Protein AF-A0A8D8BK90-F1 (afdb_monomer)

Nearest PDB structures (foldseek):
  4ayw-assembly1_A-2  TM=8.460E-01  e=2.886E-11  Homo sapiens
  4q4j-assembly1_A  TM=8.288E-01  e=5.511E-09  Thermotoga maritima MSB8
  4q4a-assembly1_A  TM=8.195E-01  e=1.280E-08  Thermotoga maritima MSB8
  5mkk-assembly1_A  TM=8.178E-01  e=9.285E-08  Thermus thermophilus HB27
  7zo8-assembly1_A  TM=6.904E-01  e=1.773E-05  Brucella abortus 2308

Mean predicted aligned error: 16.04 Å

Radius of gyration: 32.26 Å; Cα contacts (8 Å, |Δi|>4): 150; chains: 1; bounding box: 80×46×90 Å

pLDDT: mean 71.43, std 26.64, range [22.69, 97.19]

Foldseek 3Di:
DVVVVPVPDDDDDDDDDDDDDDDDDDDDDPPPPPPPPPPPVVVVVPPPPDDDDDDDDDDDDDDDDDDDDDDDPDPDPDDPPPDPDPDPDPDPPPQDPPDRPPPPDPPDPPPPDPPVVVVCVLCVVLVVLLVLLLVLLLLLLVLVLVLVVLVLVLVLLVVVCVVVDPPDCPVVVSCVVNVVSVVVSVVSVVSSVVSVVSNLVSLVVSLVSSLVVVLVVLVVVVVVDDVVVPVSDDPVVSVCCSPVVSVVVSVVSSCCSNVVSSVVSNVVSNLVSVCVQPVVLSVVCVVLVVVVVVVLVVLVVVLVVLVVVLVVLVVVLVVLVCVCVVPVVVCVVVVCVVVSVVVSVVSVVVSVVSVVVSVVSVVVSVVVVVVSVVVSVVVVVVVCVPPHRPD

Organism: Culex pipiens (NCBI:txid7175)

Secondary structure (DSSP, 8-state):
--HHHHTT-----------------------SSSSSSTTTSSSSTTSS--------------PPP----SS-------------------------SS-----S--S--------HHHHHHHHGGGHHHHHHHHHHHHHHHHHHHHHHHHHHHHHHHHHHHHHS-TTS--HHHHHHHHHHHHHHHHHHHHHHHHHHHHHHHHHHHHHHHHHHHHHHHHHHHHHTS-HHHHHHS-HHHHHHIIIIIHHHHHHHHHHIIIIIHHHHHHHHHHHHHHHHH-HHHHHHHHHHHHHHHHHHHHHHHHHHHHHHHHHHHHHHHHHHHHHHHHTHHHHHHTT-HHHHHHHHHHHHHHHHHHHHHHHHHHHHHHHHHHHHHHHHHHHHHHHHTTTS---

Sequence (391 aa):
MLKLLLSGYRTCQPVCRQPLGQLRPRGKLLTTARNTFNQQTRNHLVRSGAQQAVRTSRGGSKIVQLLLGGTALTVTVGYNCRKWFVHCEAAAATSGRLVGHKTPGAEGGGTVRFDWGKFWSYLRPHLVKLVGAVLAALAVAYFNIQIPNLLGVVVNTLSKYARAGMKDIDTGSFVEDMKAPSFRLFGMYLAQAGFTFVYIFLLSQIGEQMAAKIRQDLFRQIIIQDLEFFDENRTGELVNRLTADVQDFKSSFKQCISQGLRSFAQLIGGGVSLFLISPQLASIALVSVPAAVAMFSFLGKSLRALSKRSQAQSERATSVSEEALSNIRTVRASASEYAEVELFRQETDRAAELSEQLGVGIAVFQSLTNLFLNGMVLGGHFMSTSSISAG

Structure (mmCIF, N/CA/C/O backbone):
data_AF-A0A8D8BK90-F1
#
_entry.id   AF-A0A8D8BK90-F1
#
loop_
_atom_site.group_PDB
_atom_site.id
_atom_site.type_symbol
_atom_site.label_atom_id
_atom_site.label_alt_id
_atom_site.label_comp_id
_atom_site.label_asym_id
_atom_site.label_entity_id
_atom_site.label_seq_id
_atom_site.pdbx_PDB_ins_code
_atom_site.Cartn_x
_atom_site.Cartn_y
_atom_site.Cartn_z
_atom_site.occupancy
_atom_site.B_iso_or_equiv
_atom_site.auth_seq_id
_atom_site.auth_comp_id
_atom_site.auth_asym_id
_atom_site.auth_atom_id
_atom_site.pdbx_PDB_model_num
ATOM 1 N N . MET A 1 1 ? 1.830 -0.622 2.501 1.00 35.19 1 MET A N 1
ATOM 2 C CA . MET A 1 1 ? 2.824 0.163 3.261 1.00 35.19 1 MET A CA 1
ATOM 3 C C . MET A 1 1 ? 2.290 1.527 3.713 1.00 35.19 1 MET A C 1
ATOM 5 O O . MET A 1 1 ? 2.499 1.853 4.865 1.00 35.19 1 MET A O 1
ATOM 9 N N . LEU A 1 2 ? 1.527 2.283 2.903 1.00 23.95 2 LEU A N 1
ATOM 10 C CA . LEU A 1 2 ? 1.045 3.627 3.297 1.00 23.95 2 LEU A CA 1
ATOM 11 C C . LEU A 1 2 ? -0.253 3.661 4.147 1.00 23.95 2 LEU A C 1
ATOM 13 O O . LEU A 1 2 ? -0.452 4.585 4.925 1.00 23.95 2 LEU A O 1
ATOM 17 N N . LYS A 1 3 ? -1.123 2.642 4.064 1.00 27.06 3 LYS A N 1
ATOM 18 C CA . LYS A 1 3 ? -2.372 2.578 4.859 1.00 27.06 3 LYS A CA 1
ATOM 19 C C . LYS A 1 3 ? -2.190 2.219 6.339 1.00 27.06 3 LYS A C 1
ATOM 21 O O . LYS A 1 3 ? -3.011 2.617 7.151 1.00 27.06 3 LYS A O 1
ATOM 26 N N . LEU A 1 4 ? -1.119 1.505 6.689 1.00 31.59 4 LEU A N 1
ATOM 27 C CA . LEU A 1 4 ? -0.849 1.112 8.080 1.00 31.59 4 LEU A CA 1
ATOM 28 C C . LEU A 1 4 ? -0.297 2.266 8.930 1.00 31.59 4 LEU A C 1
ATOM 30 O O . LEU A 1 4 ? -0.406 2.213 10.145 1.00 31.59 4 LEU A O 1
ATOM 34 N N . LEU A 1 5 ? 0.245 3.317 8.303 1.00 31.42 5 LEU A N 1
ATOM 35 C CA . LEU A 1 5 ? 0.777 4.485 9.013 1.00 31.42 5 LEU A CA 1
ATOM 36 C C . LEU A 1 5 ? -0.242 5.626 9.165 1.00 31.42 5 LEU A C 1
ATOM 38 O O . LEU A 1 5 ? -0.107 6.436 10.072 1.00 31.42 5 LEU A O 1
ATOM 42 N N . LEU A 1 6 ? -1.279 5.690 8.321 1.00 29.73 6 LEU A N 1
ATOM 43 C CA . LEU A 1 6 ? -2.238 6.808 8.320 1.00 29.73 6 LEU A CA 1
ATOM 44 C C . LEU A 1 6 ? -3.555 6.524 9.058 1.00 29.73 6 LEU A C 1
ATOM 46 O O . LEU A 1 6 ? -4.342 7.445 9.254 1.00 29.73 6 LEU A O 1
ATOM 50 N N . SER A 1 7 ? -3.801 5.288 9.502 1.00 32.06 7 SER A N 1
ATOM 51 C CA . SER A 1 7 ? -5.015 4.960 10.270 1.00 32.06 7 SER A CA 1
ATOM 52 C C . SER A 1 7 ? -4.916 5.309 11.765 1.00 32.06 7 SER A C 1
ATOM 54 O O . SER A 1 7 ? -5.926 5.253 12.458 1.00 32.06 7 SER A O 1
ATOM 56 N N . GLY A 1 8 ? -3.728 5.678 12.264 1.00 27.16 8 GLY A N 1
ATOM 57 C CA . GLY A 1 8 ? -3.466 5.938 13.689 1.00 27.16 8 GLY A CA 1
ATOM 58 C C . GLY A 1 8 ? -3.607 7.394 14.150 1.00 27.16 8 GLY A C 1
ATOM 59 O O . GLY A 1 8 ? -3.417 7.668 15.327 1.00 27.16 8 GLY A O 1
ATOM 60 N N . TYR A 1 9 ? -3.939 8.335 13.259 1.00 27.30 9 TYR A N 1
ATOM 61 C CA . TYR A 1 9 ? -4.068 9.759 13.594 1.00 27.30 9 TYR A CA 1
ATOM 62 C C . TYR A 1 9 ? -5.419 10.318 13.123 1.00 27.30 9 TYR A C 1
ATOM 64 O O . TYR A 1 9 ? -5.497 11.095 12.173 1.00 27.30 9 TYR A O 1
ATOM 72 N N . ARG A 1 10 ? -6.514 9.944 13.797 1.00 26.84 10 ARG A N 1
ATOM 73 C CA . ARG A 1 10 ? -7.685 10.829 13.898 1.00 26.84 10 ARG A CA 1
ATOM 74 C C . ARG A 1 10 ? -7.813 11.302 15.334 1.00 26.84 10 ARG A C 1
ATOM 76 O O . ARG A 1 10 ? -8.217 10.575 16.230 1.00 26.84 10 ARG A O 1
ATOM 83 N N . THR A 1 11 ? -7.409 12.547 15.497 1.00 26.28 11 THR A N 1
ATOM 84 C CA . THR A 1 11 ? -7.574 13.418 16.647 1.00 26.28 11 THR A CA 1
ATOM 85 C C . THR A 1 11 ? -9.036 13.483 17.101 1.00 26.28 11 THR A C 1
ATOM 87 O O . THR A 1 11 ? -9.896 14.001 16.390 1.00 26.28 11 THR A O 1
ATOM 90 N N . CYS A 1 12 ? -9.315 13.007 18.316 1.00 25.48 12 CYS A N 1
ATOM 91 C CA . CYS A 1 12 ? -10.487 13.429 19.080 1.00 25.48 12 CYS A CA 1
ATOM 92 C C . CYS A 1 12 ? -10.256 14.872 19.540 1.00 25.48 12 CYS A C 1
ATOM 94 O O . CYS A 1 12 ? -9.444 15.121 20.428 1.00 25.48 12 CYS A O 1
ATOM 96 N N . GLN A 1 13 ? -10.947 15.827 18.921 1.00 23.95 13 GLN A N 1
ATOM 97 C CA . GLN A 1 13 ? -11.004 17.209 19.389 1.00 23.95 13 GLN A CA 1
ATOM 98 C C . GLN A 1 13 ? -12.349 17.429 20.106 1.00 23.95 13 GLN A C 1
ATOM 100 O O . GLN A 1 13 ? -13.387 17.043 19.563 1.00 23.95 13 GLN A O 1
ATOM 105 N N . PRO A 1 14 ? -12.364 18.004 21.323 1.00 27.31 14 PRO A N 1
ATOM 106 C CA . PRO A 1 14 ? -13.576 18.134 22.118 1.00 27.31 14 PRO A CA 1
ATOM 107 C C . PRO A 1 14 ? -14.394 19.337 21.641 1.00 27.31 14 PRO A C 1
ATOM 109 O O . PRO A 1 14 ? -13.894 20.460 21.592 1.00 27.31 14 PRO A O 1
ATOM 112 N N . VAL A 1 15 ? -15.672 19.124 21.332 1.00 26.59 15 VAL A N 1
ATOM 113 C CA . VAL A 1 15 ? -16.635 20.222 21.187 1.00 26.59 15 VAL A CA 1
ATOM 114 C C . VAL A 1 15 ? -17.419 20.333 22.491 1.00 26.59 15 VAL A C 1
ATOM 116 O O . VAL A 1 15 ? -18.335 19.561 22.762 1.00 26.59 15 VAL A O 1
ATOM 119 N N . CYS A 1 16 ? -17.031 21.312 23.308 1.00 23.55 16 CYS A N 1
ATOM 120 C CA . CYS A 1 16 ? -17.839 21.838 24.403 1.00 23.55 16 CYS A CA 1
ATOM 121 C C . CYS A 1 16 ? -19.122 22.476 23.854 1.00 23.55 16 CYS A C 1
ATOM 123 O O . CYS A 1 16 ? -19.043 23.409 23.056 1.00 23.55 16 CYS A O 1
ATOM 125 N N . ARG A 1 17 ? -20.287 22.060 24.362 1.00 25.52 17 ARG A N 1
ATOM 126 C CA . ARG A 1 17 ? -21.476 22.921 24.493 1.00 25.52 17 ARG A CA 1
ATOM 127 C C . ARG A 1 17 ? -22.432 22.393 25.575 1.00 25.52 17 ARG A C 1
ATOM 129 O O . ARG A 1 17 ? -23.135 21.410 25.382 1.00 25.52 17 ARG A O 1
ATOM 136 N N . GLN A 1 18 ? -22.433 23.079 26.714 1.00 25.83 18 GLN A N 1
ATOM 137 C CA . GLN A 1 18 ? -23.595 23.291 27.596 1.00 25.83 18 GLN A CA 1
ATOM 138 C C . GLN A 1 18 ? -24.324 24.582 27.135 1.00 25.83 18 GLN A C 1
ATOM 140 O O . GLN A 1 18 ? -23.756 25.273 26.282 1.00 25.83 18 GLN A O 1
ATOM 145 N N . PRO A 1 19 ? -25.481 25.010 27.701 1.00 36.25 19 PRO A N 1
ATOM 146 C CA . PRO A 1 19 ? -26.302 24.425 28.778 1.00 36.25 19 PRO A CA 1
ATOM 147 C C . PRO A 1 19 ? -27.813 24.355 28.434 1.00 36.25 19 PRO A C 1
ATOM 149 O O . PRO A 1 19 ? -28.231 24.823 27.383 1.00 36.25 19 PRO A O 1
ATOM 152 N N . LEU A 1 20 ? -28.602 23.795 29.364 1.00 25.91 20 LEU A N 1
ATOM 153 C CA . LEU A 1 20 ? -30.050 23.956 29.661 1.00 25.91 20 LEU A CA 1
ATOM 154 C C . LEU A 1 20 ? -30.560 22.576 30.115 1.00 25.91 20 LEU A C 1
ATOM 156 O O . LEU A 1 20 ? -30.245 21.575 29.493 1.00 25.91 20 LEU A O 1
ATOM 160 N N . GLY A 1 21 ? -31.314 22.383 31.186 1.00 23.50 21 GLY A N 1
ATOM 161 C CA . GLY A 1 21 ? -31.978 23.255 32.135 1.00 23.50 21 GLY A CA 1
ATOM 162 C C . GLY A 1 21 ? -32.652 22.341 33.171 1.00 23.50 21 GLY A C 1
ATOM 163 O O . GLY A 1 21 ? -32.805 21.143 32.957 1.00 23.50 21 GLY A O 1
ATOM 164 N N . GLN A 1 22 ? -32.961 22.932 34.318 1.00 25.56 22 GLN A N 1
ATOM 165 C CA . GLN A 1 22 ? -33.617 22.390 35.511 1.00 25.56 22 GLN A CA 1
ATOM 166 C C . GLN A 1 22 ? -34.526 21.155 35.353 1.00 25.56 22 GLN A C 1
ATOM 168 O O . GLN A 1 22 ? -35.404 21.143 34.501 1.00 25.56 22 GLN A O 1
ATOM 173 N N . LEU A 1 23 ? -34.454 20.240 36.331 1.00 28.09 23 LEU A N 1
ATOM 174 C CA . LEU A 1 23 ? -35.614 19.824 37.138 1.00 28.09 23 LEU A CA 1
ATOM 175 C C . LEU A 1 23 ? -35.160 19.198 38.474 1.00 28.09 23 LEU A C 1
ATOM 177 O O . LEU A 1 23 ? -34.139 18.523 38.569 1.00 28.09 23 LEU A O 1
ATOM 181 N N . ARG A 1 24 ? -35.907 19.554 39.523 1.00 27.73 24 ARG A N 1
ATOM 182 C CA . ARG A 1 24 ? -35.643 19.431 40.970 1.00 27.73 24 ARG A CA 1
ATOM 183 C C . ARG A 1 24 ? -36.004 18.039 41.558 1.00 27.73 24 ARG A C 1
ATOM 185 O O . ARG A 1 24 ? -36.563 17.210 40.849 1.00 27.73 24 ARG A O 1
ATOM 192 N N . PRO A 1 25 ? -35.707 17.785 42.854 1.00 35.25 25 PRO A N 1
ATOM 193 C CA . PRO A 1 25 ? -35.498 16.453 43.422 1.00 35.25 25 PRO A CA 1
ATOM 194 C C . PRO A 1 25 ? -36.711 15.867 44.165 1.00 35.25 25 PRO A C 1
ATOM 196 O O . PRO A 1 25 ? -37.542 16.592 44.706 1.00 35.25 25 PRO A O 1
ATOM 199 N N . ARG A 1 26 ? -36.714 14.540 44.313 1.00 27.67 26 ARG A N 1
ATOM 200 C CA . ARG A 1 26 ? -37.345 13.747 45.389 1.00 27.67 26 ARG A CA 1
ATOM 201 C C . ARG A 1 26 ? -36.496 12.476 45.508 1.00 27.67 26 ARG A C 1
ATOM 203 O O . ARG A 1 26 ? -36.111 11.932 44.489 1.00 27.67 26 ARG A O 1
ATOM 210 N N . GLY A 1 27 ? -36.111 11.930 46.648 1.00 25.25 27 GLY A N 1
ATOM 211 C CA . GLY A 1 27 ? -36.470 12.124 48.040 1.00 25.25 27 GLY A CA 1
ATOM 212 C C . GLY A 1 27 ? -36.068 10.816 48.733 1.00 25.25 27 GLY A C 1
ATOM 213 O O . GLY A 1 27 ? -36.363 9.746 48.220 1.00 25.25 27 GLY A O 1
ATOM 214 N N . LYS A 1 28 ? -35.322 10.942 49.834 1.00 29.36 28 LYS A N 1
ATOM 215 C CA . LYS A 1 28 ? -35.096 9.981 50.926 1.00 29.36 28 LYS A CA 1
ATOM 216 C C . LYS A 1 28 ? -35.701 8.575 50.752 1.00 29.36 28 LYS A C 1
ATOM 218 O O . LYS A 1 28 ? -36.909 8.430 50.871 1.00 29.36 28 LYS A O 1
ATOM 223 N N . LEU A 1 29 ? -34.852 7.554 50.666 1.00 31.78 29 LEU A N 1
ATOM 224 C CA . LEU A 1 29 ? -34.964 6.302 51.429 1.00 31.78 29 LEU A CA 1
ATOM 225 C C . LEU A 1 29 ? -33.679 5.486 51.203 1.00 31.78 29 LEU A C 1
ATOM 227 O O . LEU A 1 29 ? -33.090 5.579 50.134 1.00 31.78 29 LEU A O 1
ATOM 231 N N . LEU A 1 30 ? -33.281 4.676 52.187 1.00 34.09 30 LEU A N 1
ATOM 232 C CA . LEU A 1 30 ? -32.118 3.763 52.197 1.00 34.09 30 LEU A CA 1
ATOM 233 C C . LEU A 1 30 ? -30.812 4.297 52.815 1.00 34.09 30 LEU A C 1
ATOM 235 O O . LEU A 1 30 ? -29.709 3.882 52.475 1.00 34.09 30 LEU A O 1
ATOM 239 N N . THR A 1 31 ? -30.934 5.095 53.874 1.00 32.62 31 THR A N 1
ATOM 240 C CA . THR A 1 31 ? -29.979 5.113 54.999 1.00 32.62 31 THR A CA 1
ATOM 241 C C . THR A 1 31 ? -30.295 3.980 55.989 1.00 32.62 31 THR A C 1
ATOM 243 O O . THR A 1 31 ? -30.507 4.215 57.171 1.00 32.62 31 THR A O 1
ATOM 246 N N . THR A 1 32 ? -30.383 2.726 55.529 1.00 34.59 32 THR A N 1
ATOM 247 C CA . THR A 1 32 ? -30.530 1.545 56.417 1.00 34.59 32 THR A CA 1
ATOM 248 C C . THR A 1 32 ? -30.060 0.254 55.730 1.00 34.59 32 THR A C 1
ATOM 250 O O . THR A 1 32 ? -30.758 -0.745 55.707 1.00 34.59 32 THR A O 1
ATOM 253 N N . ALA A 1 33 ? -28.880 0.264 55.106 1.00 32.38 33 ALA A N 1
ATOM 254 C CA . ALA A 1 33 ? -28.213 -0.969 54.642 1.00 32.38 33 ALA A CA 1
ATOM 255 C C . ALA A 1 33 ? -26.679 -0.826 54.583 1.00 32.38 33 ALA A C 1
ATOM 257 O O . ALA A 1 33 ? -25.986 -1.590 53.921 1.00 32.38 33 ALA A O 1
ATOM 258 N N . ARG A 1 34 ? -26.136 0.192 55.264 1.00 34.03 34 ARG A N 1
ATOM 259 C CA . ARG A 1 34 ? -24.716 0.576 55.211 1.00 34.03 34 ARG A CA 1
ATOM 260 C C . ARG A 1 34 ? -23.890 0.034 56.386 1.00 34.03 34 ARG A C 1
ATOM 262 O O . ARG A 1 34 ? -22.670 0.114 56.343 1.00 34.03 34 ARG A O 1
ATOM 269 N N . ASN A 1 35 ? -24.537 -0.589 57.378 1.00 31.88 35 ASN A N 1
ATOM 270 C CA . ASN A 1 35 ? -23.877 -1.073 58.599 1.00 31.88 35 ASN A CA 1
ATOM 271 C C . ASN A 1 35 ? -23.846 -2.605 58.765 1.00 31.88 35 ASN A C 1
ATOM 273 O O . ASN A 1 35 ? -23.305 -3.072 59.759 1.00 31.88 35 ASN A O 1
ATOM 277 N N . THR A 1 36 ? -24.331 -3.392 57.795 1.00 35.97 36 THR A N 1
ATOM 278 C CA . THR A 1 36 ? -24.368 -4.871 57.917 1.00 35.97 36 THR A CA 1
ATOM 279 C C . THR A 1 36 ? -23.525 -5.618 56.876 1.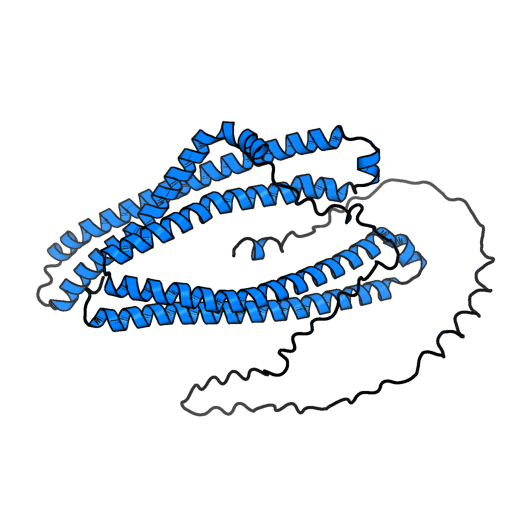00 35.97 36 THR A C 1
ATOM 281 O O . THR A 1 36 ? -23.308 -6.814 57.018 1.00 35.97 36 THR A O 1
ATOM 284 N N . PHE A 1 37 ? -22.979 -4.940 55.859 1.00 33.34 37 PHE A N 1
ATOM 285 C CA . PHE A 1 37 ? -22.133 -5.583 54.837 1.00 33.34 37 PHE A CA 1
ATOM 286 C C . PHE A 1 37 ? -20.624 -5.461 55.120 1.00 33.34 37 PHE A C 1
ATOM 288 O O . PHE A 1 37 ? -19.810 -6.172 54.538 1.00 33.34 37 PHE A O 1
ATOM 295 N N . ASN A 1 38 ? -20.234 -4.600 56.065 1.00 33.50 38 ASN A N 1
ATOM 296 C CA . ASN A 1 38 ? -18.828 -4.282 56.337 1.00 33.50 38 ASN A CA 1
ATOM 297 C C . ASN A 1 38 ? -18.115 -5.299 57.259 1.00 33.50 38 ASN A C 1
ATOM 299 O O . ASN A 1 38 ? -16.957 -5.105 57.621 1.00 33.50 38 ASN A O 1
ATOM 303 N N . GLN A 1 39 ? -18.790 -6.393 57.632 1.00 35.34 39 GLN A N 1
ATOM 304 C CA . GLN A 1 39 ? -18.244 -7.432 58.517 1.00 35.34 39 GLN A CA 1
ATOM 305 C C . GLN A 1 39 ? -17.969 -8.766 57.797 1.00 35.34 39 GLN A C 1
ATOM 307 O O . GLN A 1 39 ? -17.206 -9.583 58.306 1.00 35.34 39 GLN A O 1
ATOM 312 N N . GLN A 1 40 ? -18.502 -8.972 56.583 1.00 32.09 40 GLN A N 1
ATOM 313 C CA . GLN A 1 40 ? -18.403 -10.252 55.863 1.00 32.09 40 GLN A CA 1
ATOM 314 C C . GLN A 1 40 ? -17.299 -10.278 54.786 1.00 32.09 40 GLN A C 1
ATOM 316 O O . GLN A 1 40 ? -16.810 -11.347 54.426 1.00 32.09 40 GLN A O 1
ATOM 321 N N . THR A 1 41 ? -16.802 -9.118 54.346 1.00 35.12 41 THR A N 1
ATOM 322 C CA . THR A 1 41 ? -15.736 -9.008 53.326 1.00 35.12 41 THR A CA 1
ATOM 323 C C . THR A 1 41 ? -14.316 -9.007 53.902 1.00 35.12 41 THR A C 1
ATOM 325 O O . THR A 1 41 ? -13.347 -9.110 53.152 1.00 35.12 41 THR A O 1
ATOM 328 N N . ARG A 1 42 ? -14.159 -8.942 55.232 1.00 30.16 42 ARG A N 1
ATOM 329 C CA . ARG A 1 42 ? -12.837 -8.947 55.889 1.00 30.16 42 ARG A CA 1
ATOM 330 C C . ARG A 1 42 ? -12.272 -10.360 56.102 1.00 30.16 42 ARG A C 1
ATOM 332 O O . ARG A 1 42 ? -11.059 -10.519 56.172 1.00 30.16 42 ARG A O 1
ATOM 339 N N . ASN A 1 43 ? -13.125 -11.389 56.099 1.00 29.78 43 ASN A N 1
ATOM 340 C CA . ASN A 1 43 ? -12.713 -12.781 56.325 1.00 29.78 43 ASN A CA 1
ATOM 341 C C . ASN A 1 43 ? -12.329 -13.548 55.044 1.00 29.78 43 ASN A C 1
ATOM 343 O O . ASN A 1 43 ? -11.699 -14.598 55.141 1.00 29.78 43 ASN A O 1
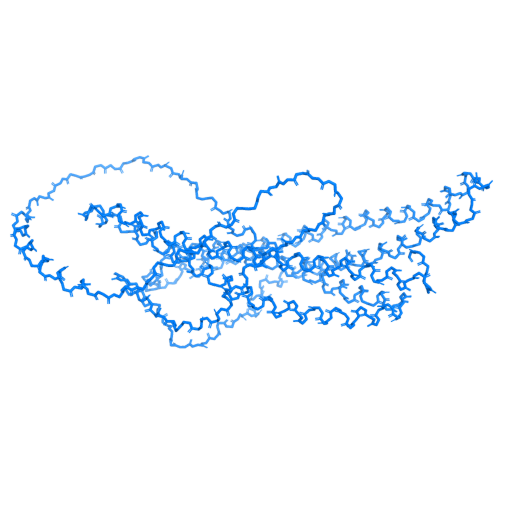ATOM 347 N N . HIS A 1 44 ? -12.623 -13.021 53.848 1.00 30.64 44 HIS A N 1
ATOM 348 C CA . HIS A 1 44 ? -12.209 -13.649 52.582 1.00 30.64 44 HIS A CA 1
ATOM 349 C C . HIS A 1 44 ? -10.836 -13.189 52.062 1.00 30.64 44 HIS A C 1
ATOM 351 O O . HIS A 1 44 ? -10.239 -13.878 51.239 1.00 30.64 44 HIS A O 1
ATOM 357 N N . LEU A 1 45 ? -10.287 -12.084 52.578 1.00 32.38 45 LEU A N 1
ATOM 358 C CA . LEU A 1 45 ? -8.990 -11.535 52.147 1.00 32.38 45 LEU A CA 1
ATOM 359 C C . LEU A 1 45 ? -7.774 -12.085 52.919 1.00 32.38 45 LEU A C 1
ATOM 361 O O . LEU A 1 45 ? -6.643 -11.738 52.596 1.00 32.38 45 LEU A O 1
ATOM 365 N N . VAL A 1 46 ? -7.976 -12.985 53.889 1.00 32.84 46 VAL A N 1
ATOM 366 C CA . VAL A 1 46 ? -6.889 -13.578 54.701 1.00 32.84 46 VAL A CA 1
ATOM 367 C C . VAL A 1 46 ? -6.445 -14.965 54.193 1.00 32.84 46 VAL A C 1
ATOM 369 O O . VAL A 1 46 ? -5.444 -15.497 54.658 1.00 32.84 46 VAL A O 1
ATOM 372 N N . ARG A 1 47 ? -7.117 -15.559 53.190 1.00 28.70 47 ARG A N 1
ATOM 373 C CA . ARG A 1 47 ? -6.851 -16.952 52.751 1.00 28.70 47 ARG A CA 1
ATOM 374 C C . ARG A 1 47 ? -6.174 -17.163 51.389 1.00 28.70 47 ARG A C 1
ATOM 376 O O . ARG A 1 47 ? -5.937 -18.312 51.041 1.00 28.70 47 ARG A O 1
ATOM 383 N N . SER A 1 48 ? -5.781 -16.114 50.662 1.00 31.38 48 SER A N 1
ATOM 384 C CA . SER A 1 48 ? -5.002 -16.266 49.408 1.00 31.38 48 SER A CA 1
ATOM 385 C C . SER A 1 48 ? -3.614 -15.622 49.435 1.00 31.38 48 SER A C 1
ATOM 387 O O . SER A 1 48 ? -2.982 -15.453 48.397 1.00 31.38 48 SER A O 1
ATOM 389 N N . GLY A 1 49 ? -3.094 -15.332 50.629 1.00 29.19 49 GLY A N 1
ATOM 390 C CA . GLY A 1 49 ? -1.661 -15.178 50.853 1.00 29.19 49 GLY A CA 1
ATOM 391 C C . GLY A 1 49 ? -1.024 -16.533 51.158 1.00 29.19 49 GLY A C 1
ATOM 392 O O . GLY A 1 49 ? -0.850 -16.870 52.322 1.00 29.19 49 GLY A O 1
ATOM 393 N N . ALA A 1 50 ? -0.680 -17.310 50.129 1.00 26.09 50 ALA A N 1
ATOM 394 C CA . ALA A 1 50 ? 0.234 -18.445 50.256 1.00 26.09 50 ALA A CA 1
ATOM 395 C C . ALA A 1 50 ? 0.968 -18.698 48.928 1.00 26.09 50 ALA A C 1
ATOM 397 O O . ALA A 1 50 ? 0.474 -19.366 48.031 1.00 26.09 50 ALA A O 1
ATOM 398 N N . GLN A 1 51 ? 2.166 -18.116 48.858 1.00 27.27 51 GLN A N 1
ATOM 399 C CA . GLN A 1 51 ? 3.374 -18.664 48.237 1.00 27.27 51 GLN A CA 1
ATOM 400 C C . GLN A 1 51 ? 3.312 -19.147 46.777 1.00 27.27 51 GLN A C 1
ATOM 402 O O . GLN A 1 51 ? 3.004 -20.297 46.489 1.00 27.27 51 GLN A O 1
ATOM 407 N N . GLN A 1 52 ? 3.916 -18.344 45.899 1.00 25.77 52 GLN A N 1
ATOM 408 C CA . GLN A 1 52 ? 5.011 -18.851 45.069 1.00 25.77 52 GLN A CA 1
ATOM 409 C C . GLN A 1 52 ? 6.087 -17.773 44.919 1.00 25.77 52 GLN A C 1
ATOM 411 O O . GLN A 1 52 ? 6.018 -16.862 44.099 1.00 25.77 52 GLN A O 1
ATOM 416 N N . ALA A 1 53 ? 7.087 -17.877 45.792 1.00 27.38 53 ALA A N 1
ATOM 417 C CA . ALA A 1 53 ? 8.355 -17.189 45.663 1.00 27.38 53 ALA A CA 1
ATOM 418 C C . ALA A 1 53 ? 9.162 -17.855 44.541 1.00 27.38 53 ALA A C 1
ATOM 420 O O . ALA A 1 53 ? 9.518 -19.027 44.648 1.00 27.38 53 ALA A O 1
ATOM 421 N N . VAL A 1 54 ? 9.503 -17.105 43.493 1.00 26.72 54 VAL A N 1
ATOM 422 C CA . VAL A 1 54 ? 10.569 -17.481 42.558 1.00 26.72 54 VAL A CA 1
ATOM 423 C C . VAL A 1 54 ? 11.494 -16.284 42.368 1.00 26.72 54 VAL A C 1
ATOM 425 O O . VAL A 1 54 ? 11.180 -15.321 41.680 1.00 26.72 54 VAL A O 1
ATOM 428 N N . ARG A 1 55 ? 12.635 -16.385 43.058 1.00 22.69 55 ARG A N 1
ATOM 429 C CA . ARG A 1 55 ? 13.951 -15.783 42.794 1.00 22.69 55 ARG A CA 1
ATOM 430 C C . ARG A 1 55 ? 13.982 -14.515 41.934 1.00 22.69 55 ARG A C 1
ATOM 432 O O . ARG A 1 55 ? 14.050 -14.557 40.709 1.00 22.69 55 ARG A O 1
ATOM 439 N N . THR A 1 56 ? 14.184 -13.401 42.625 1.00 31.12 56 THR A N 1
ATOM 440 C CA . THR A 1 56 ? 14.949 -12.258 42.130 1.00 31.12 56 THR A CA 1
ATOM 441 C C . THR A 1 56 ? 16.365 -12.712 41.750 1.00 31.12 56 THR A C 1
ATOM 443 O O . THR A 1 56 ? 17.203 -12.995 42.605 1.00 31.12 56 THR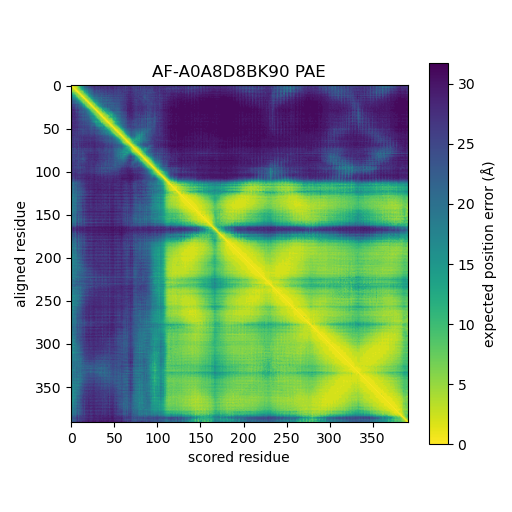 A O 1
ATOM 446 N N . SER A 1 57 ? 16.656 -12.806 40.451 1.00 26.11 57 SER A N 1
ATOM 447 C CA . SER A 1 57 ? 18.034 -12.909 39.963 1.00 26.11 57 SER A CA 1
ATOM 448 C C . SER A 1 57 ? 18.512 -11.518 39.561 1.00 26.11 57 SER A C 1
ATOM 450 O O . SER A 1 57 ? 18.143 -10.986 38.517 1.00 26.11 57 SER A O 1
ATOM 452 N N . ARG A 1 58 ? 19.336 -10.926 40.433 1.00 33.84 58 ARG A N 1
ATOM 453 C CA . ARG A 1 58 ? 20.279 -9.858 40.088 1.00 33.84 58 ARG A CA 1
ATOM 454 C C . ARG A 1 58 ? 21.216 -10.392 38.996 1.00 33.84 58 ARG A C 1
ATOM 456 O O . ARG A 1 58 ? 22.131 -11.152 39.297 1.00 33.84 58 ARG A O 1
ATOM 463 N N . GLY A 1 59 ? 20.990 -9.996 37.747 1.00 26.30 59 GLY A N 1
ATOM 464 C CA . GLY A 1 59 ? 21.942 -10.150 36.644 1.00 26.30 59 GLY A CA 1
ATOM 465 C C . GLY A 1 59 ? 22.602 -8.803 36.373 1.00 26.30 59 GLY A C 1
ATOM 466 O O . GLY A 1 59 ? 21.921 -7.856 35.998 1.00 26.30 59 GLY A O 1
ATOM 467 N N . GLY A 1 60 ? 23.901 -8.707 36.653 1.00 27.02 60 GLY A N 1
ATOM 468 C CA . GLY A 1 60 ? 24.665 -7.462 36.695 1.00 27.02 60 GLY A CA 1
ATOM 469 C C . GLY A 1 60 ? 24.610 -6.625 35.416 1.00 27.02 60 GLY A C 1
ATOM 470 O O . GLY A 1 60 ? 24.852 -7.115 34.315 1.00 27.02 60 GLY A O 1
ATOM 471 N N . SER A 1 61 ? 24.364 -5.329 35.607 1.00 29.66 61 SER A N 1
ATOM 472 C CA . SER A 1 61 ? 24.671 -4.287 34.634 1.00 29.66 61 SER A CA 1
ATOM 473 C C . SER A 1 61 ? 26.188 -4.237 34.441 1.00 29.66 61 SER A C 1
ATOM 475 O O . SER A 1 61 ? 26.923 -3.957 35.389 1.00 29.66 61 SER A O 1
ATOM 477 N N . LYS A 1 62 ? 26.673 -4.536 33.233 1.00 28.00 62 LYS A N 1
ATOM 478 C CA . LYS A 1 62 ? 28.029 -4.159 32.826 1.00 28.00 62 LYS A CA 1
ATOM 479 C C . LYS A 1 62 ? 27.932 -2.865 32.029 1.00 28.00 62 LYS A C 1
ATOM 481 O O . LYS A 1 62 ? 27.643 -2.879 30.838 1.00 28.00 62 LYS A O 1
ATOM 486 N N . ILE A 1 63 ? 28.164 -1.757 32.724 1.00 32.16 63 ILE A N 1
ATOM 487 C CA . ILE A 1 63 ? 28.512 -0.466 32.131 1.00 32.16 63 ILE A CA 1
ATOM 488 C C . ILE A 1 63 ? 29.906 -0.640 31.518 1.00 32.16 63 ILE A C 1
ATOM 490 O O . ILE A 1 63 ? 30.852 -0.984 32.224 1.00 32.16 63 ILE A O 1
ATOM 494 N N . VAL A 1 64 ? 30.027 -0.437 30.208 1.00 33.75 64 VAL A N 1
ATOM 495 C CA . VAL A 1 64 ? 31.318 -0.383 29.513 1.00 33.75 64 VAL A CA 1
ATOM 496 C C . VAL A 1 64 ? 31.644 1.087 29.267 1.00 33.75 64 VAL A C 1
ATOM 498 O O . VAL A 1 64 ? 30.898 1.789 28.588 1.00 33.75 64 VAL A O 1
ATOM 501 N N . GLN A 1 65 ? 32.736 1.551 29.878 1.00 30.59 65 GLN A N 1
ATOM 502 C CA . GLN A 1 65 ? 33.309 2.881 29.681 1.00 30.59 65 GLN A CA 1
ATOM 503 C C . GLN A 1 65 ? 33.847 3.030 28.255 1.00 30.59 65 GLN A C 1
ATOM 505 O O . GLN A 1 65 ? 34.612 2.197 27.771 1.00 30.59 65 GLN A O 1
ATOM 510 N N . LEU A 1 66 ? 33.462 4.132 27.615 1.00 27.98 66 LEU A N 1
ATOM 511 C CA . LEU A 1 66 ? 33.988 4.598 26.340 1.00 27.98 66 LEU A CA 1
ATOM 512 C C . LEU A 1 66 ? 35.327 5.314 26.601 1.00 27.98 66 LEU A C 1
ATOM 514 O O . LEU A 1 66 ? 35.335 6.428 27.121 1.00 27.98 66 LEU A O 1
ATOM 518 N N . LEU A 1 67 ? 36.454 4.682 26.267 1.00 27.81 67 LEU A N 1
ATOM 519 C CA . LEU A 1 67 ? 37.754 5.354 26.176 1.00 27.81 67 LEU A CA 1
ATOM 520 C C . LEU A 1 67 ? 38.075 5.602 24.699 1.00 27.81 67 LEU A C 1
ATOM 522 O O . LEU A 1 67 ? 38.159 4.675 23.898 1.00 27.81 67 LEU A O 1
ATOM 526 N N . LEU A 1 68 ? 38.202 6.883 24.357 1.00 37.00 68 LEU A N 1
ATOM 527 C CA . LEU A 1 68 ? 38.596 7.393 23.047 1.00 37.00 68 LEU A CA 1
ATOM 528 C C . LEU A 1 68 ? 40.041 6.988 22.720 1.00 37.00 68 LEU A C 1
ATOM 530 O O . LEU A 1 68 ? 40.964 7.351 23.445 1.00 37.00 68 LEU A O 1
ATOM 534 N N . GLY A 1 69 ? 40.233 6.302 21.590 1.00 29.03 69 GLY A N 1
ATOM 535 C CA . GLY A 1 69 ? 41.548 6.049 21.001 1.00 29.03 69 GLY A CA 1
ATOM 536 C C . GLY A 1 69 ? 41.468 5.324 19.651 1.00 29.03 69 GLY A C 1
ATOM 537 O O . GLY A 1 69 ? 40.987 4.203 19.588 1.00 29.03 69 GLY A O 1
ATOM 538 N N . GLY A 1 70 ? 41.920 6.006 18.592 1.00 36.12 70 GLY A N 1
ATOM 539 C CA . GLY A 1 70 ? 42.457 5.502 17.314 1.00 36.12 70 GLY A CA 1
ATOM 540 C C . GLY A 1 70 ? 41.924 4.207 16.674 1.00 36.12 70 GLY A C 1
ATOM 541 O O . GLY A 1 70 ? 42.255 3.109 17.096 1.00 36.12 70 GLY A O 1
ATOM 542 N N . THR A 1 71 ? 41.243 4.372 15.531 1.00 42.38 71 THR A N 1
ATOM 543 C CA . THR A 1 71 ? 41.173 3.435 14.384 1.00 42.38 71 THR A CA 1
ATOM 544 C C . THR A 1 71 ? 40.740 1.983 14.646 1.00 42.38 71 THR A C 1
ATOM 546 O O . THR A 1 71 ? 41.558 1.073 14.601 1.00 42.38 71 THR A O 1
ATOM 549 N N . ALA A 1 72 ? 39.428 1.767 14.789 1.00 31.69 72 ALA A N 1
ATOM 550 C CA . ALA A 1 72 ? 38.658 0.671 14.174 1.00 31.69 72 ALA A CA 1
ATOM 551 C C . ALA A 1 72 ? 37.189 0.797 14.615 1.00 31.69 72 ALA A C 1
ATOM 553 O O . ALA A 1 72 ? 36.866 0.653 15.791 1.00 31.69 72 ALA A O 1
ATOM 554 N N . LEU A 1 73 ? 36.280 1.078 13.679 1.00 26.89 73 LEU A N 1
ATOM 555 C CA . LEU A 1 73 ? 34.837 1.096 13.940 1.00 26.89 73 LEU A CA 1
ATOM 556 C C . LEU A 1 73 ? 34.302 -0.343 13.864 1.00 26.89 73 LEU A C 1
ATOM 558 O O . LEU A 1 73 ? 33.754 -0.767 12.852 1.00 26.89 73 LEU A O 1
ATOM 562 N N . THR A 1 74 ? 34.476 -1.123 14.931 1.00 28.22 74 THR A N 1
ATOM 563 C CA . THR A 1 74 ? 33.698 -2.354 15.125 1.00 28.22 74 THR A CA 1
ATOM 564 C C . THR A 1 74 ? 32.401 -2.001 15.844 1.00 28.22 74 THR A C 1
ATOM 566 O O . THR A 1 74 ? 32.388 -1.796 17.057 1.00 28.22 74 THR A O 1
ATOM 569 N N . VAL A 1 75 ? 31.300 -1.908 15.094 1.00 27.92 75 VAL A N 1
ATOM 570 C CA . VAL A 1 75 ? 29.949 -1.818 15.663 1.00 27.92 75 VAL A CA 1
ATOM 571 C C . VAL A 1 75 ? 29.513 -3.227 16.055 1.00 27.92 75 VAL A C 1
ATOM 573 O O . VAL A 1 75 ? 28.997 -3.987 15.239 1.00 27.92 75 VAL A O 1
ATOM 576 N N . THR A 1 76 ? 29.738 -3.599 17.311 1.00 25.81 76 THR A N 1
ATOM 577 C CA . THR A 1 76 ? 29.213 -4.846 17.874 1.00 25.81 76 THR A CA 1
ATOM 578 C C . THR A 1 76 ? 27.795 -4.588 18.384 1.00 25.81 76 THR A C 1
ATOM 580 O O . THR A 1 76 ? 27.597 -4.084 19.488 1.00 25.81 76 THR A O 1
ATOM 583 N N . VAL A 1 77 ? 26.781 -4.913 17.575 1.00 31.89 77 VAL A N 1
ATOM 584 C CA . VAL A 1 77 ? 25.381 -4.921 18.027 1.00 31.89 77 VAL A CA 1
ATOM 585 C C . VAL A 1 77 ? 25.170 -6.164 18.890 1.00 31.89 77 VAL A C 1
ATOM 587 O O . VAL A 1 77 ? 25.018 -7.278 18.389 1.00 31.89 77 VAL A O 1
ATOM 590 N N . GLY A 1 78 ? 25.197 -5.980 20.209 1.00 26.16 78 GLY A N 1
ATOM 591 C CA . GLY A 1 78 ? 24.851 -7.021 21.169 1.00 26.16 78 GLY A CA 1
ATOM 592 C C . GLY A 1 78 ? 23.347 -7.282 21.162 1.00 26.16 78 GLY A C 1
ATOM 593 O O . GLY A 1 78 ? 22.596 -6.613 21.864 1.00 26.16 78 GLY A O 1
ATOM 594 N N . TYR A 1 79 ? 22.896 -8.270 20.391 1.00 37.59 79 TYR A N 1
ATOM 595 C CA . TYR A 1 79 ? 21.547 -8.811 20.533 1.00 37.59 79 TYR A CA 1
ATOM 596 C C . TYR A 1 79 ? 21.499 -9.709 21.767 1.00 37.59 79 TYR A C 1
ATOM 598 O O . TYR A 1 79 ? 22.162 -10.746 21.820 1.00 37.59 79 TYR A O 1
ATOM 606 N N . ASN A 1 80 ? 20.667 -9.354 22.746 1.00 28.28 80 ASN A N 1
ATOM 607 C CA . ASN A 1 80 ? 20.300 -10.279 23.810 1.00 28.28 80 ASN A CA 1
ATOM 608 C C . ASN A 1 80 ? 19.321 -11.325 23.241 1.00 28.28 80 ASN A C 1
ATOM 610 O O . ASN A 1 80 ? 18.111 -11.274 23.449 1.00 28.28 80 ASN A O 1
ATOM 614 N N . CYS A 1 81 ? 19.855 -12.269 22.464 1.00 36.38 81 CYS A N 1
ATOM 615 C CA . CYS A 1 81 ? 19.149 -13.438 21.947 1.00 36.38 81 CYS A CA 1
ATOM 616 C C . CYS A 1 81 ? 18.936 -14.464 23.069 1.00 36.38 81 CYS A C 1
ATOM 618 O O . CYS A 1 81 ? 19.496 -15.557 23.058 1.00 36.38 81 CYS A O 1
ATOM 620 N N . ARG A 1 82 ? 18.106 -14.134 24.060 1.00 35.66 82 ARG A N 1
ATOM 621 C CA . ARG A 1 82 ? 17.550 -15.122 24.993 1.00 35.66 82 ARG A CA 1
ATOM 622 C C . ARG A 1 82 ? 16.097 -14.793 25.304 1.00 35.66 82 ARG A C 1
ATOM 624 O O . ARG A 1 82 ? 15.784 -14.277 26.369 1.00 35.66 82 ARG A O 1
ATOM 631 N N . LYS A 1 83 ? 15.233 -15.117 24.334 1.00 32.38 83 LYS A N 1
ATOM 632 C CA . LYS A 1 83 ? 13.907 -15.759 24.485 1.00 32.38 83 LYS A CA 1
ATOM 633 C C . LYS A 1 83 ? 13.114 -15.636 23.175 1.00 32.38 83 LYS A C 1
ATOM 635 O O . LYS A 1 83 ? 12.122 -14.929 23.088 1.00 32.38 83 LYS A O 1
ATOM 640 N N . TRP A 1 84 ? 13.519 -16.395 22.156 1.00 27.98 84 TRP A N 1
ATOM 641 C CA . TRP A 1 84 ? 12.565 -16.877 21.151 1.00 27.98 84 TRP A CA 1
ATOM 642 C C . TRP A 1 84 ? 11.851 -18.094 21.747 1.00 27.98 84 TRP A C 1
ATOM 644 O O . TRP A 1 84 ? 12.138 -19.232 21.395 1.00 27.98 84 TRP A O 1
ATOM 654 N N . PHE A 1 85 ? 10.979 -17.865 22.729 1.00 25.30 85 PHE A N 1
ATOM 655 C CA . PHE A 1 85 ? 10.029 -18.887 23.152 1.00 25.30 85 PHE A CA 1
ATOM 656 C C . PHE A 1 85 ? 8.718 -18.613 22.428 1.00 25.30 85 PHE A C 1
ATOM 658 O O . PHE A 1 85 ? 8.031 -17.624 22.686 1.00 25.30 85 PHE A O 1
ATOM 665 N N . VAL A 1 86 ? 8.392 -19.496 21.487 1.00 27.47 86 VAL A N 1
ATOM 666 C CA . VAL A 1 86 ? 7.046 -19.632 20.940 1.00 27.47 86 VAL A CA 1
ATOM 667 C C . VAL A 1 86 ? 6.170 -20.141 22.084 1.00 27.47 86 VAL A C 1
ATOM 669 O O . VAL A 1 86 ? 6.003 -21.341 22.268 1.00 27.47 86 VAL A O 1
ATOM 672 N N . HIS A 1 87 ? 5.635 -19.227 22.891 1.00 23.05 87 HIS A N 1
ATOM 673 C CA . HIS A 1 87 ? 4.481 -19.545 23.717 1.00 23.05 87 HIS A CA 1
ATOM 674 C C . HIS A 1 87 ? 3.261 -19.612 22.794 1.00 23.05 87 HIS A C 1
ATOM 676 O O . HIS A 1 87 ? 2.753 -18.592 22.318 1.00 23.05 87 HIS A O 1
ATOM 682 N N . CYS A 1 88 ? 2.820 -20.839 22.505 1.00 25.97 88 CYS A N 1
ATOM 683 C CA . CYS A 1 88 ? 1.405 -21.105 22.283 1.00 25.97 88 CYS A CA 1
ATOM 684 C C . CYS A 1 88 ? 0.746 -21.060 23.657 1.00 25.97 88 CYS A C 1
ATOM 686 O O . CYS A 1 88 ? 0.680 -22.065 2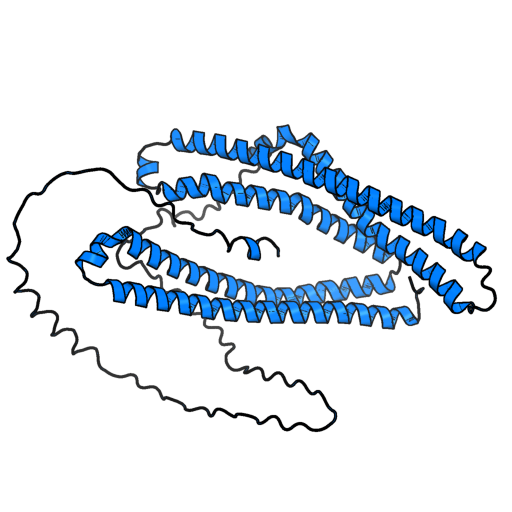4.359 1.00 25.97 88 CYS A O 1
ATOM 688 N N . GLU A 1 89 ? 0.337 -19.866 24.068 1.00 29.95 89 GLU A N 1
ATOM 689 C CA . GLU A 1 89 ? -0.576 -19.738 25.190 1.00 29.95 89 GLU A CA 1
ATOM 690 C C . GLU A 1 89 ? -1.984 -19.950 24.644 1.00 29.95 89 GLU A C 1
ATOM 692 O O . GLU A 1 89 ? -2.406 -19.285 23.691 1.00 29.95 89 GLU A O 1
ATOM 697 N N . ALA A 1 90 ? -2.657 -20.962 25.190 1.00 26.44 90 ALA A N 1
ATOM 698 C CA . ALA A 1 90 ? -4.051 -21.241 24.916 1.00 26.44 90 ALA A CA 1
ATOM 699 C C . ALA A 1 90 ? -4.860 -19.961 25.141 1.00 26.44 90 ALA A C 1
ATOM 701 O O . ALA A 1 90 ? -4.664 -19.256 26.131 1.00 26.44 90 ALA A O 1
ATOM 702 N N . ALA A 1 91 ? -5.746 -19.653 24.197 1.00 27.56 91 ALA A N 1
ATOM 703 C CA . ALA A 1 91 ? -6.654 -18.529 24.301 1.00 27.56 91 ALA A CA 1
ATOM 704 C C . ALA A 1 91 ? -7.506 -18.688 25.568 1.00 27.56 91 ALA A C 1
ATOM 706 O O . ALA A 1 91 ? -8.483 -19.434 25.582 1.00 27.56 91 ALA A O 1
ATOM 707 N N . ALA A 1 92 ? -7.136 -17.984 26.636 1.00 29.02 92 ALA A N 1
ATOM 708 C CA . ALA A 1 92 ? -8.066 -17.686 27.704 1.00 29.02 92 ALA A CA 1
ATOM 709 C C . ALA A 1 92 ? -9.159 -16.810 27.085 1.00 29.02 92 ALA A C 1
ATOM 711 O O . ALA A 1 92 ? -8.925 -15.659 26.711 1.00 29.02 92 ALA A O 1
ATOM 712 N N . ALA A 1 93 ? -10.337 -17.401 26.904 1.00 31.73 93 ALA A N 1
ATOM 713 C CA . ALA A 1 93 ? -11.556 -16.688 26.586 1.00 31.73 93 ALA A CA 1
ATOM 714 C C . ALA A 1 93 ? -11.882 -15.766 27.768 1.00 31.73 93 ALA A C 1
ATOM 716 O O . ALA A 1 93 ? -12.518 -16.175 28.738 1.00 31.73 93 ALA A O 1
ATOM 717 N N . THR A 1 94 ? -11.394 -14.527 27.727 1.00 35.81 94 THR A N 1
ATOM 718 C CA . THR A 1 94 ? -11.749 -13.524 28.727 1.00 35.81 94 THR A CA 1
ATOM 719 C C . THR A 1 94 ? -13.121 -12.969 28.370 1.00 35.81 94 THR A C 1
ATOM 721 O O . THR A 1 94 ? -13.253 -12.011 27.614 1.00 35.81 94 THR A O 1
ATOM 724 N N . SER A 1 95 ? -14.155 -13.623 28.896 1.00 37.78 95 SER A N 1
ATOM 725 C CA . SER A 1 95 ? -15.485 -13.036 29.033 1.00 37.78 95 SER A CA 1
ATOM 726 C C . SER A 1 95 ? -15.352 -11.731 29.821 1.00 37.78 95 SER A C 1
ATOM 728 O O . SER A 1 95 ? -14.797 -11.736 30.922 1.00 37.78 95 SER A O 1
ATOM 730 N N . GLY A 1 96 ? -15.846 -10.621 29.265 1.00 33.88 96 GLY A N 1
ATOM 731 C CA . GLY A 1 96 ? -15.959 -9.348 29.977 1.00 33.88 96 GLY A CA 1
ATOM 732 C C . GLY A 1 96 ? -16.692 -9.542 31.307 1.00 33.88 96 GLY A C 1
ATOM 733 O O . GLY A 1 96 ? -17.628 -10.340 31.402 1.00 33.88 96 GLY A O 1
ATOM 734 N N . ARG A 1 97 ? -16.219 -8.869 32.360 1.00 55.41 97 ARG A N 1
ATOM 735 C CA . ARG A 1 97 ? -16.614 -9.159 33.747 1.00 55.41 97 ARG A CA 1
ATOM 736 C C . ARG A 1 97 ? -17.968 -8.555 34.144 1.00 55.41 97 ARG A C 1
ATOM 738 O O . ARG A 1 97 ? -18.498 -8.961 35.172 1.00 55.41 97 ARG A O 1
ATOM 745 N N . LEU A 1 98 ? -18.544 -7.636 33.359 1.00 45.47 98 LEU A N 1
ATOM 746 C CA . LEU A 1 98 ? -19.829 -6.997 33.697 1.00 45.47 98 LEU A CA 1
ATOM 747 C C . LEU A 1 98 ? -20.858 -6.903 32.567 1.00 45.47 98 LEU A C 1
ATOM 749 O O . LEU A 1 98 ? -22.022 -6.633 32.846 1.00 45.47 98 LEU A O 1
ATOM 753 N N . VAL A 1 99 ? -20.505 -7.221 31.323 1.00 42.97 99 VAL A N 1
ATOM 754 C CA . VAL A 1 99 ? -21.489 -7.426 30.257 1.00 42.97 99 VAL A CA 1
ATOM 755 C C . VAL A 1 99 ? -21.015 -8.602 29.427 1.00 42.97 99 VAL A C 1
ATOM 757 O O . VAL A 1 99 ? -20.013 -8.522 28.717 1.00 42.97 99 VAL A O 1
ATOM 760 N N . GLY A 1 100 ? -21.747 -9.710 29.520 1.00 36.66 100 GLY A N 1
ATOM 761 C CA . GLY A 1 100 ? -21.700 -10.755 28.514 1.00 36.66 100 GLY A CA 1
ATOM 762 C C . GLY A 1 100 ? -22.249 -10.182 27.218 1.00 36.66 100 GLY A C 1
ATOM 763 O O . GLY A 1 100 ? -23.411 -10.401 26.889 1.00 36.66 100 GLY A O 1
ATOM 764 N N . HIS A 1 101 ? -21.422 -9.438 26.485 1.00 36.12 101 HIS A N 1
ATOM 765 C CA . HIS A 1 101 ? -21.669 -9.188 25.080 1.00 36.12 101 HIS A CA 1
ATOM 766 C C . HIS A 1 101 ? -21.438 -10.530 24.389 1.00 36.12 101 HIS A C 1
ATOM 768 O O . HIS A 1 101 ? -20.359 -10.817 23.876 1.00 36.12 101 HIS A O 1
ATOM 774 N N . LYS A 1 102 ? -22.453 -11.401 24.431 1.00 32.56 102 LYS A N 1
ATOM 775 C CA . LYS A 1 102 ? -22.596 -12.412 23.394 1.00 32.56 102 LYS A CA 1
ATOM 776 C C . LYS A 1 102 ? -22.594 -11.617 22.100 1.00 32.56 102 LYS A C 1
ATOM 778 O O . LYS A 1 102 ? -23.526 -10.870 21.837 1.00 32.56 102 LYS A O 1
ATOM 783 N N . THR A 1 103 ? -21.526 -11.722 21.326 1.00 35.59 103 THR A N 1
ATOM 784 C CA . THR A 1 103 ? -21.656 -11.601 19.882 1.00 35.59 103 THR A CA 1
ATOM 785 C C . THR A 1 103 ? -22.766 -12.581 19.485 1.00 35.59 103 THR A C 1
ATOM 787 O O . THR A 1 103 ? -22.600 -13.788 19.691 1.00 35.59 103 THR A O 1
ATOM 790 N N . PRO A 1 104 ? -23.939 -12.115 19.024 1.00 35.22 104 PRO A N 1
ATOM 791 C CA . PRO A 1 104 ? -24.925 -13.024 18.470 1.00 35.22 104 PRO A CA 1
ATOM 792 C C . PRO A 1 104 ? -24.292 -13.608 17.202 1.00 35.22 104 PRO A C 1
ATOM 794 O O . PRO A 1 104 ? -23.796 -12.868 16.356 1.00 35.22 104 PRO A O 1
ATOM 797 N N . GLY A 1 105 ? -24.239 -14.936 17.093 1.00 35.91 105 GLY A N 1
ATOM 798 C CA . GLY A 1 105 ? -23.854 -15.602 15.847 1.00 35.91 105 GLY A CA 1
ATOM 799 C C . GLY A 1 105 ? -22.364 -15.916 15.677 1.00 35.91 105 GLY A C 1
ATOM 800 O O . GLY A 1 105 ? -21.762 -15.559 14.670 1.00 35.91 105 GLY A O 1
ATOM 801 N N . ALA A 1 106 ? -21.779 -16.670 16.610 1.00 35.62 106 ALA A N 1
ATOM 802 C CA . ALA A 1 106 ? -20.647 -17.555 16.301 1.00 35.62 106 ALA A CA 1
ATOM 803 C C . ALA A 1 106 ? -21.111 -19.001 16.013 1.00 35.62 106 ALA A C 1
ATOM 805 O O . ALA A 1 106 ? -20.346 -19.944 16.184 1.00 35.62 106 ALA A O 1
ATOM 806 N N . GLU A 1 107 ? -22.355 -19.179 15.560 1.00 35.88 107 GLU A N 1
ATOM 807 C CA . GLU A 1 107 ? -22.833 -20.414 14.937 1.00 35.88 107 GLU A CA 1
ATOM 808 C C . GLU A 1 107 ? -23.287 -20.086 13.514 1.00 35.88 107 GLU A C 1
ATOM 810 O O . GLU A 1 107 ? -24.295 -19.422 13.299 1.00 35.88 107 GLU A O 1
ATOM 815 N N . GLY A 1 108 ? -22.469 -20.495 12.542 1.00 35.59 108 GLY A N 1
ATOM 816 C CA . GLY A 1 108 ? -22.655 -20.194 11.124 1.00 35.59 108 GLY A CA 1
ATOM 817 C C . GLY A 1 108 ? -21.449 -19.476 10.531 1.00 35.59 108 GLY A C 1
ATOM 818 O O . GLY A 1 108 ? -21.523 -18.304 10.184 1.00 35.59 108 GLY A O 1
ATOM 819 N N . GLY A 1 109 ? -20.331 -20.192 10.368 1.00 35.44 109 GLY A N 1
ATOM 820 C CA . GLY A 1 109 ? -19.149 -19.751 9.612 1.00 35.44 109 GLY A CA 1
ATOM 821 C C . GLY A 1 109 ? -19.408 -19.615 8.105 1.00 35.44 109 GLY A C 1
ATOM 822 O O . GLY A 1 109 ? -18.628 -20.097 7.285 1.00 35.44 109 GLY A O 1
ATOM 823 N N . GLY A 1 110 ? -20.513 -18.982 7.719 1.00 39.12 110 GLY A N 1
ATOM 824 C CA . GLY A 1 110 ? -20.737 -18.512 6.368 1.00 39.12 110 GLY A CA 1
ATOM 825 C C . GLY A 1 110 ? -19.801 -17.342 6.130 1.00 39.12 110 GLY A C 1
ATOM 826 O O . GLY A 1 110 ? -20.040 -16.242 6.617 1.00 39.12 110 GLY A O 1
ATOM 827 N N . THR A 1 111 ? -18.708 -17.572 5.402 1.00 45.09 111 THR A N 1
ATOM 828 C CA . THR A 1 111 ? -17.921 -16.466 4.841 1.00 45.09 111 THR A CA 1
ATOM 829 C C . THR A 1 111 ? -18.891 -15.495 4.172 1.00 45.09 111 THR A C 1
ATOM 831 O O . THR A 1 111 ? -19.571 -15.875 3.220 1.00 45.09 111 THR A O 1
ATOM 834 N N . VAL A 1 112 ? -19.015 -14.273 4.697 1.00 60.91 112 VAL A N 1
ATOM 835 C CA . VAL A 1 112 ? -19.799 -13.214 4.056 1.00 60.91 112 VAL A CA 1
ATOM 836 C C . VAL A 1 112 ? -19.135 -12.975 2.704 1.00 60.91 112 VAL A C 1
ATOM 838 O O . VAL A 1 112 ? -18.069 -12.364 2.611 1.00 60.91 112 VAL A O 1
ATOM 841 N N . ARG A 1 113 ? -19.687 -13.587 1.654 1.00 71.19 113 ARG A N 1
ATOM 842 C CA . ARG A 1 113 ? -19.134 -13.496 0.307 1.00 71.19 113 ARG A CA 1
ATOM 843 C C . ARG A 1 113 ? -19.418 -12.094 -0.202 1.00 71.19 113 ARG A C 1
ATOM 845 O O . ARG A 1 113 ? -20.543 -11.615 -0.137 1.00 71.19 113 ARG A O 1
ATOM 852 N N . PHE A 1 114 ? -18.379 -11.429 -0.693 1.00 75.38 114 PHE A N 1
ATOM 853 C CA . PHE A 1 114 ? -18.533 -10.127 -1.323 1.00 75.38 114 PHE A CA 1
ATOM 854 C C . PHE A 1 114 ? -19.410 -10.272 -2.574 1.00 75.38 114 PHE A C 1
ATOM 856 O O . PHE A 1 114 ? -19.053 -11.004 -3.502 1.00 75.38 114 PHE A O 1
ATOM 863 N N . ASP A 1 115 ? -20.546 -9.574 -2.598 1.00 83.31 115 ASP A N 1
ATOM 864 C CA . ASP A 1 115 ? -21.465 -9.537 -3.738 1.00 83.31 115 ASP A CA 1
ATOM 865 C C . ASP A 1 115 ? -20.834 -8.755 -4.906 1.00 83.31 115 ASP A C 1
ATOM 867 O O . ASP A 1 115 ? -21.125 -7.576 -5.140 1.00 83.31 115 ASP A O 1
ATOM 871 N N . TRP A 1 116 ? -19.981 -9.423 -5.686 1.00 84.06 116 TRP A N 1
ATOM 872 C CA . TRP A 1 116 ? -19.345 -8.846 -6.878 1.00 84.06 116 TRP A CA 1
ATOM 873 C C . TRP A 1 116 ? -20.361 -8.288 -7.884 1.00 84.06 116 TRP A C 1
ATOM 875 O O . TRP A 1 116 ? -20.077 -7.296 -8.555 1.00 84.06 116 TRP A O 1
ATOM 885 N N . GLY A 1 117 ? -21.562 -8.871 -7.949 1.00 83.94 117 GLY A N 1
ATOM 886 C CA . GLY A 1 117 ? -22.648 -8.396 -8.809 1.00 83.94 117 GLY A CA 1
ATOM 887 C C . GLY A 1 117 ? -23.139 -6.991 -8.445 1.00 83.94 117 GLY A C 1
ATOM 888 O O . GLY A 1 117 ? -23.227 -6.127 -9.319 1.00 83.94 117 GLY A O 1
ATOM 889 N N . LYS A 1 118 ? -23.386 -6.722 -7.154 1.00 81.75 118 LYS A N 1
ATOM 890 C CA . LYS A 1 118 ? -23.792 -5.386 -6.672 1.00 81.75 118 LYS A CA 1
ATOM 891 C C . LYS A 1 118 ? -22.659 -4.373 -6.814 1.00 81.75 118 LYS A C 1
ATOM 893 O O . LYS A 1 118 ? -22.878 -3.227 -7.194 1.00 81.75 118 LYS A O 1
ATOM 898 N N . PHE A 1 119 ? -21.420 -4.789 -6.569 1.00 84.50 119 PHE A N 1
ATOM 899 C CA . PHE A 1 119 ? -20.269 -3.926 -6.822 1.00 84.50 119 PHE A CA 1
ATOM 900 C C . PHE A 1 119 ? -20.183 -3.508 -8.299 1.00 84.50 119 PHE A C 1
ATOM 902 O O . PHE A 1 119 ? -19.980 -2.330 -8.605 1.00 84.50 119 PHE A O 1
ATOM 909 N N . TRP A 1 120 ? -20.417 -4.445 -9.222 1.00 85.19 120 TRP A N 1
ATOM 910 C CA . TRP A 1 120 ? -20.417 -4.145 -10.650 1.00 85.19 120 TRP A CA 1
ATOM 911 C C . TRP A 1 120 ? -21.561 -3.211 -11.058 1.00 85.19 120 TRP A C 1
ATOM 913 O O . TRP A 1 120 ? -21.350 -2.344 -11.905 1.00 85.19 120 TRP A O 1
ATOM 923 N N . SER A 1 121 ? -22.744 -3.299 -10.432 1.00 86.25 121 SER A N 1
ATOM 924 C CA . SER A 1 121 ? -23.829 -2.342 -10.699 1.00 86.25 121 SER A CA 1
ATOM 925 C C . SER A 1 121 ? -23.463 -0.914 -10.288 1.00 86.25 121 SER A C 1
ATOM 927 O O . SER A 1 121 ? -23.788 0.025 -11.015 1.00 86.25 121 SER A O 1
ATOM 929 N N . TYR A 1 122 ? -22.718 -0.740 -9.190 1.00 82.31 122 TYR A N 1
ATOM 930 C CA . TYR A 1 122 ? -22.194 0.573 -8.801 1.00 82.31 122 TYR A CA 1
ATOM 931 C C . TYR A 1 122 ? -21.111 1.085 -9.759 1.00 82.31 122 TYR A C 1
ATOM 933 O O . TYR A 1 122 ? -21.022 2.292 -9.998 1.00 82.31 122 TYR A O 1
ATOM 941 N N . LEU A 1 123 ? -20.296 0.184 -10.320 1.00 84.44 123 LEU A N 1
ATOM 942 C CA . LEU A 1 123 ? -19.175 0.528 -11.199 1.00 84.44 123 LEU A CA 1
ATOM 943 C C . LEU A 1 123 ? -19.599 0.822 -12.644 1.00 84.44 123 LEU A C 1
ATOM 945 O O . LEU A 1 123 ? -19.033 1.719 -13.272 1.00 84.44 123 LEU A O 1
ATOM 949 N N . ARG A 1 124 ? -20.619 0.121 -13.157 1.00 85.00 124 ARG A N 1
ATOM 950 C CA . ARG A 1 124 ? -21.119 0.204 -14.541 1.00 85.00 124 ARG A CA 1
ATOM 951 C C . ARG A 1 124 ? -21.280 1.634 -15.091 1.00 85.00 124 ARG A C 1
ATOM 953 O O . ARG A 1 124 ? -20.744 1.890 -16.168 1.00 85.00 124 ARG A O 1
ATOM 960 N N . PRO A 1 125 ? -21.930 2.592 -14.395 1.00 84.94 125 PRO A N 1
ATOM 961 C CA . PRO A 1 125 ? -22.101 3.954 -14.916 1.00 84.94 125 PRO A CA 1
ATOM 962 C C . PRO A 1 125 ? -20.793 4.756 -15.034 1.00 84.94 125 PRO A C 1
ATOM 964 O O . PRO A 1 125 ? -20.756 5.779 -15.712 1.00 84.94 125 PRO A O 1
ATOM 967 N N . HIS A 1 126 ? -19.709 4.312 -14.392 1.00 86.00 126 HIS A N 1
ATOM 968 C CA . HIS A 1 126 ? -18.419 5.002 -14.381 1.00 86.00 126 HIS A CA 1
ATOM 969 C C . HIS A 1 126 ? -17.326 4.252 -15.163 1.00 86.00 126 HIS A C 1
ATOM 971 O O . HIS A 1 126 ? -16.177 4.699 -15.164 1.00 86.00 126 HIS A O 1
ATOM 977 N N . LEU A 1 127 ? -17.664 3.163 -15.871 1.00 84.75 127 LEU A N 1
ATOM 978 C CA . LEU A 1 127 ? -16.692 2.320 -16.580 1.00 84.75 127 LEU A CA 1
ATOM 979 C C . LEU A 1 127 ? -15.889 3.076 -17.640 1.00 84.75 127 LEU A C 1
ATOM 981 O O . LEU A 1 127 ? -14.691 2.860 -17.741 1.00 84.75 127 LEU A O 1
ATOM 985 N N . VAL A 1 128 ? -16.496 4.008 -18.377 1.00 87.19 128 VAL A N 1
ATOM 986 C CA . VAL A 1 128 ? -15.769 4.785 -19.400 1.00 87.19 128 VAL A CA 1
ATOM 987 C C . VAL A 1 128 ? -14.654 5.625 -18.765 1.00 87.19 128 VAL A C 1
ATOM 989 O O . VAL A 1 128 ? -13.513 5.612 -19.224 1.00 87.19 128 VAL A O 1
ATOM 992 N N . LYS A 1 129 ? -14.957 6.298 -17.647 1.00 88.75 129 LYS A N 1
ATOM 993 C CA . LYS A 1 129 ? -13.967 7.078 -16.887 1.00 88.75 129 LYS A CA 1
ATOM 994 C C . LYS A 1 129 ? -12.920 6.162 -16.247 1.00 88.75 129 LYS A C 1
ATOM 996 O O . LYS A 1 129 ? -11.749 6.521 -16.186 1.00 88.75 129 LYS A O 1
ATOM 1001 N N . LEU A 1 130 ? -13.331 4.978 -15.788 1.00 89.31 130 LEU A N 1
ATOM 1002 C CA . LEU A 1 130 ? -12.434 3.986 -15.200 1.00 89.31 130 LEU A CA 1
ATOM 1003 C C . LEU A 1 130 ? -11.440 3.444 -16.230 1.00 89.31 130 LEU A C 1
ATOM 1005 O O . LEU A 1 130 ? -10.248 3.399 -15.948 1.00 89.31 130 LEU A O 1
ATOM 1009 N N . VAL A 1 131 ? -11.912 3.077 -17.422 1.00 90.31 131 VAL A N 1
ATOM 1010 C CA . VAL A 1 131 ? -11.067 2.605 -18.525 1.00 90.31 131 VAL A CA 1
ATOM 1011 C C . VAL A 1 131 ? -10.088 3.701 -18.935 1.00 90.31 131 VAL A C 1
ATOM 1013 O O . VAL A 1 131 ? -8.897 3.427 -19.043 1.00 90.31 131 VAL A O 1
ATOM 1016 N N . GLY A 1 132 ? -10.541 4.955 -19.048 1.00 91.06 132 GLY A N 1
ATOM 1017 C CA . GLY A 1 132 ? -9.648 6.094 -19.287 1.00 91.06 132 GLY A CA 1
ATOM 1018 C C . GLY A 1 132 ? -8.559 6.242 -18.215 1.00 91.06 132 GLY A C 1
ATOM 1019 O O . GLY A 1 132 ? -7.386 6.412 -18.543 1.00 91.06 132 GLY A O 1
ATOM 1020 N N . ALA A 1 133 ? -8.915 6.105 -16.932 1.00 90.25 133 ALA A N 1
ATOM 1021 C CA . ALA A 1 133 ? -7.953 6.157 -15.829 1.00 90.25 133 ALA A CA 1
ATOM 1022 C C . ALA A 1 133 ? -6.953 4.992 -15.869 1.00 90.25 133 ALA A C 1
ATOM 1024 O O . ALA A 1 133 ? -5.764 5.185 -15.627 1.00 90.25 133 ALA A O 1
ATOM 1025 N N . VAL A 1 134 ? -7.428 3.788 -16.189 1.00 90.44 134 VAL A N 1
ATOM 1026 C CA . VAL A 1 134 ? -6.604 2.584 -16.322 1.00 90.44 134 VAL A CA 1
ATOM 1027 C C . VAL A 1 134 ? -5.616 2.725 -17.478 1.00 90.44 134 VAL A C 1
ATOM 1029 O O . VAL A 1 134 ? -4.427 2.487 -17.283 1.00 90.44 134 VAL A O 1
ATOM 1032 N N . LEU A 1 135 ? -6.066 3.180 -18.648 1.00 92.12 135 LEU A N 1
ATOM 1033 C CA . LEU A 1 135 ? -5.197 3.415 -19.803 1.00 92.12 135 LEU A CA 1
ATOM 1034 C C . LEU A 1 135 ? -4.137 4.480 -19.504 1.00 92.12 135 LEU A C 1
ATOM 1036 O O . LEU A 1 135 ? -2.960 4.265 -19.784 1.00 92.12 135 LEU A O 1
ATOM 1040 N N . ALA A 1 136 ? -4.517 5.587 -18.860 1.00 92.25 136 ALA A N 1
ATOM 1041 C CA . ALA A 1 136 ? -3.563 6.605 -18.427 1.00 92.25 136 ALA A CA 1
ATOM 1042 C C . ALA A 1 136 ? -2.555 6.055 -17.397 1.00 92.25 136 ALA A C 1
ATOM 1044 O O . ALA A 1 136 ? -1.364 6.346 -17.477 1.00 92.25 136 ALA A O 1
ATOM 1045 N N . ALA A 1 137 ? -2.993 5.211 -16.456 1.00 90.25 137 ALA A N 1
ATOM 1046 C CA . ALA A 1 137 ? -2.103 4.574 -15.486 1.00 90.25 137 ALA A CA 1
ATOM 1047 C C . ALA A 1 137 ? -1.124 3.578 -16.137 1.00 90.25 137 ALA A C 1
ATOM 1049 O O . ALA A 1 137 ? 0.032 3.504 -15.714 1.00 90.25 137 ALA A O 1
ATOM 1050 N N . LEU A 1 138 ? -1.561 2.846 -17.167 1.00 91.50 138 LEU A N 1
ATOM 1051 C CA . LEU A 1 138 ? -0.704 1.969 -17.968 1.00 91.50 138 LEU A CA 1
ATOM 1052 C C . LEU A 1 138 ? 0.293 2.769 -18.813 1.00 91.50 138 LEU A C 1
ATOM 1054 O O . LEU A 1 138 ? 1.459 2.388 -18.879 1.00 91.50 138 LEU A O 1
ATOM 1058 N N . ALA A 1 139 ? -0.112 3.912 -19.373 1.00 92.69 139 ALA A N 1
ATOM 1059 C CA . ALA A 1 139 ? 0.807 4.824 -20.051 1.00 92.69 139 ALA A CA 1
ATOM 1060 C C . ALA A 1 139 ? 1.911 5.311 -19.094 1.00 92.69 139 ALA A C 1
ATOM 1062 O O . ALA A 1 139 ? 3.090 5.252 -19.431 1.00 92.69 139 ALA A O 1
ATOM 1063 N N . VAL A 1 140 ? 1.564 5.694 -17.858 1.00 92.12 140 VAL A N 1
ATOM 1064 C CA . VAL A 1 140 ? 2.559 6.045 -16.823 1.00 92.12 140 VAL A CA 1
ATOM 1065 C C . VAL A 1 140 ? 3.489 4.870 -16.502 1.00 92.12 140 VAL A C 1
ATOM 1067 O O . VAL A 1 140 ? 4.689 5.072 -16.322 1.00 92.12 140 VAL A O 1
ATOM 1070 N N . ALA A 1 141 ? 2.966 3.641 -16.428 1.00 91.31 141 ALA A N 1
ATOM 1071 C CA . ALA A 1 141 ? 3.791 2.450 -16.218 1.00 91.31 141 ALA A CA 1
ATOM 1072 C C . ALA A 1 141 ? 4.795 2.246 -17.365 1.00 91.31 141 ALA A C 1
ATOM 1074 O O . ALA A 1 141 ? 5.967 1.989 -17.099 1.00 91.31 141 ALA A O 1
ATOM 1075 N N . TYR A 1 142 ? 4.351 2.431 -18.611 1.00 91.12 142 TYR A N 1
ATOM 1076 C CA . TYR A 1 142 ? 5.198 2.374 -19.800 1.00 91.12 142 TYR A CA 1
ATOM 1077 C C . TYR A 1 142 ? 6.311 3.432 -19.764 1.00 91.12 142 TYR A C 1
ATOM 1079 O O . TYR A 1 142 ? 7.480 3.084 -19.916 1.00 91.12 142 TYR A O 1
ATOM 1087 N N . PHE A 1 143 ? 5.987 4.698 -19.468 1.00 91.62 143 PHE A N 1
ATOM 1088 C CA . PHE A 1 143 ? 7.004 5.750 -19.332 1.00 91.62 143 PHE A CA 1
ATOM 1089 C C . PHE A 1 143 ? 8.031 5.421 -18.242 1.00 91.62 143 PHE A C 1
ATOM 1091 O O . PHE A 1 143 ? 9.225 5.565 -18.480 1.00 91.62 143 PHE A O 1
ATOM 1098 N N . ASN A 1 144 ? 7.597 4.900 -17.090 1.00 91.06 144 ASN A N 1
ATOM 1099 C CA . ASN A 1 144 ? 8.510 4.496 -16.014 1.00 91.06 144 ASN A CA 1
ATOM 1100 C C . ASN A 1 144 ? 9.499 3.391 -16.423 1.00 91.06 144 ASN A C 1
ATOM 1102 O O . ASN A 1 144 ? 10.592 3.346 -15.872 1.00 91.06 144 ASN A O 1
ATOM 1106 N N . ILE A 1 145 ? 9.131 2.505 -17.352 1.00 89.88 145 ILE A N 1
ATOM 1107 C CA . ILE A 1 145 ? 10.039 1.470 -17.880 1.00 89.88 145 ILE A CA 1
ATOM 1108 C C . ILE A 1 145 ? 10.971 2.065 -18.940 1.00 89.88 145 ILE A C 1
ATOM 1110 O O . ILE A 1 145 ? 12.153 1.740 -18.994 1.00 89.88 145 ILE A O 1
ATOM 1114 N N . GLN A 1 146 ? 10.448 2.963 -19.771 1.00 87.94 146 GLN A N 1
ATOM 1115 C CA . GLN A 1 146 ? 11.189 3.528 -20.891 1.00 87.94 146 GLN A CA 1
ATOM 1116 C C . GLN A 1 146 ? 12.243 4.559 -20.447 1.00 87.94 146 GLN A C 1
ATOM 1118 O O . GLN A 1 146 ? 13.289 4.673 -21.083 1.00 87.94 146 GLN A O 1
ATOM 1123 N N . ILE A 1 147 ? 11.998 5.286 -19.350 1.00 89.25 147 ILE A N 1
ATOM 1124 C CA . ILE A 1 147 ? 12.909 6.313 -18.818 1.00 89.25 147 ILE A CA 1
ATOM 1125 C C . ILE A 1 147 ? 14.302 5.745 -18.476 1.00 89.25 147 ILE A C 1
ATOM 1127 O O . ILE A 1 147 ? 15.276 6.301 -18.986 1.00 89.25 147 ILE A O 1
ATOM 1131 N N . PRO A 1 148 ? 14.445 4.650 -17.697 1.00 86.75 148 PRO A N 1
ATOM 1132 C CA . PRO A 1 148 ? 15.743 4.017 -17.455 1.00 86.75 148 PRO A CA 1
ATOM 1133 C C . PRO A 1 148 ? 16.482 3.617 -18.735 1.00 86.75 148 PRO A C 1
ATOM 1135 O O . PRO A 1 148 ? 17.675 3.879 -18.846 1.00 86.75 148 PRO A O 1
ATOM 1138 N N . ASN A 1 149 ? 15.780 3.068 -19.733 1.00 84.31 149 ASN A N 1
ATOM 1139 C CA . ASN A 1 149 ? 16.399 2.660 -21.001 1.00 84.31 149 ASN A CA 1
ATOM 1140 C C . ASN A 1 149 ? 16.987 3.862 -21.764 1.00 84.31 149 ASN A C 1
ATOM 1142 O O . ASN A 1 149 ? 18.071 3.769 -22.336 1.00 84.31 149 ASN A O 1
ATOM 1146 N N . LEU A 1 150 ? 16.300 5.012 -21.762 1.00 82.88 150 LEU A N 1
ATOM 1147 C CA . LEU A 1 150 ? 16.828 6.244 -22.364 1.00 82.88 150 LEU A CA 1
ATOM 1148 C C . LEU A 1 150 ? 17.966 6.844 -21.540 1.00 82.88 150 LEU A C 1
ATOM 1150 O O . LEU A 1 150 ? 18.923 7.360 -22.116 1.00 82.88 150 LEU A O 1
ATOM 1154 N N . LEU A 1 151 ? 17.869 6.783 -20.211 1.00 84.62 151 LEU A N 1
ATOM 1155 C CA . LEU A 1 151 ? 18.944 7.219 -19.328 1.00 84.62 151 LEU A CA 1
ATOM 1156 C C . LEU A 1 151 ? 20.222 6.414 -19.603 1.00 84.62 151 LEU A C 1
ATOM 1158 O O . LEU A 1 151 ? 21.295 7.003 -19.686 1.00 84.62 151 LEU A O 1
ATOM 1162 N N . GLY A 1 152 ? 20.094 5.111 -19.861 1.00 82.94 152 GLY A N 1
ATOM 1163 C CA . GLY A 1 152 ? 21.196 4.251 -20.286 1.00 82.94 152 GLY A CA 1
ATOM 1164 C C . GLY A 1 152 ? 21.884 4.719 -21.569 1.00 82.94 152 GLY A C 1
ATOM 1165 O O . GLY A 1 152 ? 23.111 4.753 -21.649 1.00 82.94 152 GLY A O 1
ATOM 1166 N N . VAL A 1 153 ? 21.121 5.196 -22.560 1.00 81.69 153 VAL A N 1
ATOM 1167 C CA . VAL A 1 153 ? 21.691 5.798 -23.782 1.00 81.69 153 VAL A CA 1
ATOM 1168 C C . VAL A 1 153 ? 22.486 7.063 -23.455 1.00 81.69 153 VAL A C 1
ATOM 1170 O O . VAL A 1 153 ? 23.597 7.224 -23.956 1.00 81.69 153 VAL A O 1
ATOM 1173 N N . VAL A 1 154 ? 21.964 7.933 -22.584 1.00 80.88 154 VAL A N 1
ATOM 1174 C CA . VAL A 1 154 ? 22.672 9.149 -22.146 1.00 80.88 154 VAL A CA 1
ATOM 1175 C C . VAL A 1 154 ? 23.973 8.800 -21.419 1.00 80.88 154 VAL A C 1
ATOM 1177 O O . VAL A 1 154 ? 25.011 9.394 -21.708 1.00 80.88 154 VAL A O 1
ATOM 1180 N N . VAL A 1 155 ? 23.945 7.806 -20.527 1.00 82.81 155 VAL A N 1
ATOM 1181 C CA . VAL A 1 155 ? 25.129 7.314 -19.803 1.00 82.81 155 VAL A CA 1
ATOM 1182 C C . VAL A 1 155 ? 26.149 6.695 -20.763 1.00 82.81 155 VAL A C 1
ATOM 1184 O O . VAL A 1 155 ? 27.349 6.951 -20.645 1.00 82.81 155 VAL A O 1
ATOM 1187 N N . ASN A 1 156 ? 25.702 5.934 -21.761 1.00 81.38 156 ASN A N 1
ATOM 1188 C CA . ASN A 1 156 ? 26.583 5.352 -22.771 1.00 81.38 156 ASN A CA 1
ATOM 1189 C C . ASN A 1 156 ? 27.237 6.422 -23.653 1.00 81.38 156 ASN A C 1
ATOM 1191 O O . ASN A 1 156 ? 28.428 6.326 -23.942 1.00 81.38 156 ASN A O 1
ATOM 1195 N N . THR A 1 157 ? 26.512 7.475 -24.029 1.00 78.56 157 THR A N 1
ATOM 1196 C CA . THR A 1 157 ? 27.091 8.625 -24.736 1.00 78.56 157 THR A CA 1
ATOM 1197 C C . THR A 1 157 ? 28.112 9.344 -23.853 1.00 78.56 157 THR A C 1
ATOM 1199 O O . THR A 1 157 ? 29.251 9.535 -24.270 1.00 78.56 157 THR A O 1
ATOM 1202 N N . LEU A 1 158 ? 27.766 9.649 -22.599 1.00 77.50 158 LEU A N 1
ATOM 1203 C CA . LEU A 1 158 ? 28.671 10.311 -21.656 1.00 77.50 158 LEU A CA 1
ATOM 1204 C C . LEU A 1 158 ? 29.952 9.498 -21.406 1.00 77.50 158 LEU A C 1
ATOM 1206 O O . LEU A 1 158 ? 31.047 10.056 -21.402 1.00 77.50 158 LEU A O 1
ATOM 1210 N N . SER A 1 159 ? 29.838 8.178 -21.243 1.00 77.44 159 SER A N 1
ATOM 1211 C CA . SER A 1 159 ? 30.991 7.301 -21.013 1.00 77.44 159 SER A CA 1
ATOM 1212 C C . SER A 1 159 ? 31.897 7.161 -22.240 1.00 77.44 159 SER A C 1
ATOM 1214 O O . SER A 1 159 ? 33.109 7.022 -22.073 1.00 77.44 159 SER A O 1
ATOM 1216 N N . LYS A 1 160 ? 31.356 7.258 -23.465 1.00 76.69 160 LYS A N 1
ATOM 1217 C CA . LYS A 1 160 ? 32.160 7.316 -24.698 1.00 76.69 160 LYS A CA 1
ATOM 1218 C C . LYS A 1 160 ? 33.041 8.567 -24.734 1.00 76.69 160 LYS A C 1
ATOM 1220 O O . LYS A 1 160 ? 34.244 8.427 -24.932 1.00 76.69 160 LYS A O 1
ATOM 1225 N N . TYR A 1 161 ? 32.488 9.752 -24.462 1.00 73.56 161 TYR A N 1
ATOM 1226 C CA . TYR A 1 161 ? 33.276 10.996 -24.411 1.00 73.56 161 TYR A CA 1
ATOM 1227 C C . TYR A 1 161 ? 34.232 11.038 -23.210 1.00 73.56 161 TYR A C 1
ATOM 1229 O O . TYR A 1 161 ? 35.357 11.511 -23.340 1.00 73.56 161 TYR A O 1
ATOM 1237 N N . ALA A 1 162 ? 33.839 10.480 -22.060 1.00 73.00 162 ALA A N 1
ATOM 1238 C CA . ALA A 1 162 ? 34.722 10.377 -20.898 1.00 73.00 162 ALA A CA 1
ATOM 1239 C C . ALA A 1 162 ? 35.938 9.464 -21.159 1.00 73.00 162 ALA A C 1
ATOM 1241 O O . ALA A 1 162 ? 37.037 9.762 -20.695 1.00 73.00 162 ALA A O 1
ATOM 1242 N N . ARG A 1 163 ? 35.764 8.367 -21.916 1.00 71.19 163 ARG A N 1
ATOM 1243 C CA . ARG A 1 163 ? 36.845 7.431 -22.284 1.00 71.19 163 ARG A CA 1
ATOM 1244 C C . ARG A 1 163 ? 37.709 7.911 -23.449 1.00 71.19 163 ARG A C 1
ATOM 1246 O O . ARG A 1 163 ? 38.887 7.576 -23.476 1.00 71.19 163 ARG A O 1
ATOM 1253 N N . ALA A 1 164 ? 37.151 8.682 -24.384 1.00 69.31 164 ALA A N 1
ATOM 1254 C CA . ALA A 1 164 ? 37.891 9.243 -25.519 1.00 69.31 164 ALA A CA 1
ATOM 1255 C C . ALA A 1 164 ? 38.953 10.284 -25.103 1.00 69.31 164 ALA A C 1
ATOM 1257 O O . ALA A 1 164 ? 39.792 10.663 -25.914 1.00 69.31 164 ALA A O 1
ATOM 1258 N N . GLY A 1 165 ? 38.969 10.691 -23.828 1.00 56.78 165 GLY A N 1
ATOM 1259 C CA . GLY A 1 165 ? 39.890 11.687 -23.298 1.00 56.78 165 GLY A CA 1
ATOM 1260 C C . GLY A 1 165 ? 39.444 13.093 -23.691 1.00 56.78 165 GLY A C 1
ATOM 1261 O O . GLY A 1 165 ? 39.152 13.370 -24.848 1.00 56.78 165 GLY A O 1
ATOM 1262 N N . MET A 1 166 ? 39.406 14.006 -22.721 1.00 57.25 166 MET A N 1
ATOM 1263 C CA . MET A 1 166 ? 39.017 15.419 -22.882 1.00 57.25 166 MET A CA 1
ATOM 1264 C C . MET A 1 166 ? 39.968 16.249 -23.782 1.00 57.25 166 MET A C 1
ATOM 1266 O O . MET A 1 166 ? 40.179 17.428 -23.513 1.00 57.25 166 MET A O 1
ATOM 1270 N N . LYS A 1 167 ? 40.619 15.661 -24.793 1.00 54.66 167 LYS A N 1
ATOM 1271 C CA . LYS A 1 167 ? 41.690 16.314 -25.560 1.00 54.66 167 LYS A CA 1
ATOM 1272 C C . LYS A 1 167 ? 41.229 16.971 -26.869 1.00 54.66 167 LYS A C 1
ATOM 1274 O O . LYS A 1 167 ? 41.910 17.882 -27.309 1.00 54.66 167 LYS A O 1
ATOM 1279 N N . ASP A 1 168 ? 40.051 16.617 -27.392 1.00 52.81 168 ASP A N 1
ATOM 1280 C CA . ASP A 1 168 ? 39.418 17.251 -28.565 1.00 52.81 168 ASP A CA 1
ATOM 1281 C C . ASP A 1 168 ? 37.934 17.573 -28.286 1.00 52.81 168 ASP A C 1
ATOM 1283 O O . ASP A 1 168 ? 37.025 17.081 -28.954 1.00 52.81 168 ASP A O 1
ATOM 1287 N N . ILE A 1 169 ? 37.647 18.362 -27.241 1.00 58.69 169 ILE A N 1
ATOM 1288 C CA . ILE A 1 169 ? 36.277 18.843 -26.994 1.00 58.69 169 ILE A CA 1
ATOM 1289 C C . ILE A 1 169 ? 36.020 20.045 -27.900 1.00 58.69 169 ILE A C 1
ATOM 1291 O O . ILE A 1 169 ? 36.180 21.201 -27.502 1.00 58.69 169 ILE A O 1
ATOM 1295 N N . ASP A 1 170 ? 35.557 19.768 -29.113 1.00 58.59 170 ASP A N 1
ATOM 1296 C CA . ASP A 1 170 ? 34.798 20.759 -29.857 1.00 58.59 170 ASP A CA 1
ATOM 1297 C C . ASP A 1 170 ? 33.437 20.894 -29.155 1.00 58.59 170 ASP A C 1
ATOM 1299 O O . ASP A 1 170 ? 32.521 20.090 -29.344 1.00 58.59 170 ASP A O 1
ATOM 1303 N N . THR A 1 171 ? 33.343 21.855 -28.228 1.00 59.78 171 THR A N 1
ATOM 1304 C CA . THR A 1 171 ? 32.236 21.996 -27.255 1.00 59.78 171 THR A CA 1
ATOM 1305 C C . THR A 1 171 ? 30.864 22.129 -27.941 1.00 59.78 171 THR A C 1
ATOM 1307 O O . THR A 1 171 ? 29.832 21.861 -27.327 1.00 59.78 171 THR A O 1
ATOM 1310 N N . GLY A 1 172 ? 30.844 22.480 -29.232 1.00 61.28 172 GLY A N 1
ATOM 1311 C CA . GLY A 1 172 ? 29.645 22.495 -30.070 1.00 61.28 172 GLY A CA 1
ATOM 1312 C C . GLY A 1 172 ? 29.069 21.107 -30.378 1.00 61.28 172 GLY A C 1
ATOM 1313 O O . GLY A 1 172 ? 27.864 20.918 -30.219 1.00 61.28 172 GLY A O 1
ATOM 1314 N N . SER A 1 173 ? 29.905 20.122 -30.735 1.00 64.38 173 SER A N 1
ATOM 1315 C CA . SER A 1 173 ? 29.445 18.789 -31.176 1.00 64.38 173 SER A CA 1
ATOM 1316 C C . SER A 1 173 ? 28.876 17.947 -30.025 1.00 64.38 173 SER A C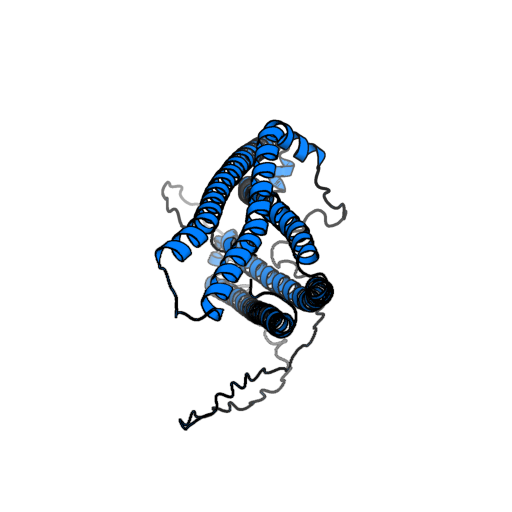 1
ATOM 1318 O O . SER A 1 173 ? 27.810 17.350 -30.152 1.00 64.38 173 SER A O 1
ATOM 1320 N N . PHE A 1 174 ? 29.501 18.002 -28.843 1.00 66.12 174 PHE A N 1
ATOM 1321 C CA . PHE A 1 174 ? 29.001 17.337 -27.631 1.00 66.12 174 PHE A CA 1
ATOM 1322 C C . PHE A 1 174 ? 27.616 17.849 -27.20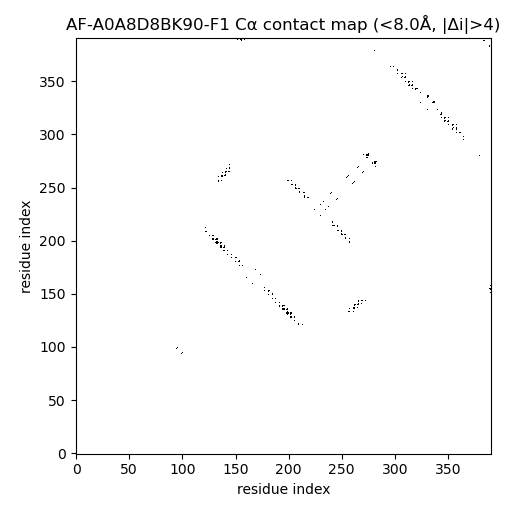8 1.00 66.12 174 PHE A C 1
ATOM 1324 O O . PHE A 1 174 ? 26.737 17.077 -26.816 1.00 66.12 174 PHE A O 1
ATOM 1331 N N . VAL A 1 175 ? 27.413 19.168 -27.285 1.00 67.25 175 VAL A N 1
ATOM 1332 C CA . VAL A 1 175 ? 26.143 19.802 -26.920 1.00 67.25 175 VAL A CA 1
ATOM 1333 C C . VAL A 1 175 ? 25.047 19.441 -27.925 1.00 67.25 175 VAL A C 1
ATOM 1335 O O . VAL A 1 175 ? 23.896 19.269 -27.524 1.00 67.25 175 VAL A O 1
ATOM 1338 N N . GLU A 1 176 ? 25.371 19.295 -29.207 1.00 71.00 176 GLU A N 1
ATOM 1339 C CA . GLU A 1 176 ? 24.415 18.900 -30.245 1.00 71.00 176 GLU A CA 1
ATOM 1340 C C . GLU A 1 176 ? 23.983 17.428 -30.104 1.00 71.00 176 GLU A C 1
ATOM 1342 O O . GLU A 1 176 ? 22.782 17.140 -30.109 1.00 71.00 176 GLU A O 1
ATOM 1347 N N . ASP A 1 177 ? 24.924 16.530 -29.793 1.00 69.88 177 ASP A N 1
ATOM 1348 C CA . ASP A 1 177 ? 24.660 15.103 -29.560 1.00 69.88 177 ASP A CA 1
ATOM 1349 C C . ASP A 1 177 ? 23.917 14.823 -28.236 1.00 69.88 177 ASP A C 1
ATOM 1351 O O . ASP A 1 177 ? 23.120 13.883 -28.144 1.00 69.88 177 ASP A O 1
ATOM 1355 N N . MET A 1 178 ? 24.109 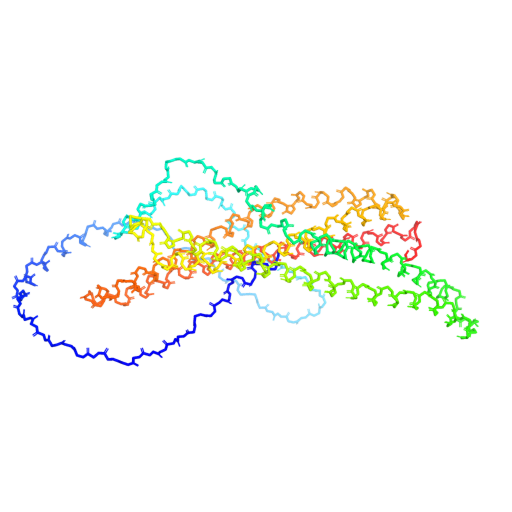15.651 -27.199 1.00 71.75 178 MET A N 1
ATOM 1356 C CA . MET A 1 178 ? 23.376 15.539 -25.927 1.00 71.75 178 MET A CA 1
ATOM 1357 C C . MET A 1 178 ? 21.994 16.202 -25.933 1.00 71.75 178 MET A C 1
ATOM 1359 O O . MET A 1 178 ? 21.111 15.789 -25.165 1.00 71.75 178 MET A O 1
ATOM 1363 N N . LYS A 1 179 ? 21.771 17.220 -26.775 1.00 78.50 179 LYS A N 1
ATOM 1364 C CA . LYS A 1 179 ? 20.483 17.929 -26.852 1.00 78.50 179 LYS A CA 1
ATOM 1365 C C . LYS A 1 179 ? 19.352 16.988 -27.264 1.00 78.50 179 LYS A C 1
ATOM 1367 O O . LYS A 1 179 ? 18.306 16.991 -26.616 1.00 78.50 179 LYS A O 1
ATOM 1372 N N . ALA A 1 180 ? 19.554 16.146 -28.280 1.00 78.75 180 ALA A N 1
ATOM 1373 C CA . ALA A 1 180 ? 18.494 15.275 -28.796 1.00 78.75 180 ALA A CA 1
ATOM 1374 C C . ALA A 1 180 ? 17.969 14.243 -27.760 1.00 78.75 180 ALA A C 1
ATOM 1376 O O . ALA A 1 180 ? 16.749 14.174 -27.563 1.00 78.75 180 ALA A O 1
ATOM 1377 N N . PRO A 1 181 ? 18.819 13.492 -27.025 1.00 78.88 181 PRO A N 1
ATOM 1378 C CA . PRO A 1 181 ? 18.370 12.620 -25.934 1.00 78.88 181 PRO A CA 1
ATOM 1379 C C . PRO A 1 181 ? 17.741 13.380 -24.759 1.00 78.88 181 PRO A C 1
ATOM 1381 O O . PRO A 1 181 ? 16.735 12.930 -24.207 1.00 78.88 181 PRO A O 1
ATOM 1384 N N . SER A 1 182 ? 18.295 14.544 -24.398 1.00 82.06 182 SER A N 1
ATOM 1385 C CA . SER A 1 182 ? 17.826 15.341 -23.255 1.00 82.06 182 SER A CA 1
ATOM 1386 C C . SER A 1 182 ? 16.433 15.924 -23.490 1.00 82.06 182 SER A C 1
ATOM 1388 O O . SER A 1 182 ? 15.565 15.814 -22.624 1.00 82.06 182 SER A O 1
ATOM 1390 N N . PHE A 1 183 ? 16.170 16.473 -24.682 1.00 86.00 183 PHE A N 1
ATOM 1391 C CA . PHE A 1 183 ? 14.838 16.966 -25.047 1.00 86.00 183 PHE A CA 1
ATOM 1392 C C . PHE A 1 183 ? 13.806 15.837 -25.123 1.00 86.00 183 PHE A C 1
ATOM 1394 O O . PHE A 1 183 ? 12.668 16.018 -24.687 1.00 86.00 183 PHE A O 1
ATOM 1401 N N . ARG A 1 184 ? 14.193 14.651 -25.616 1.00 85.44 184 ARG A N 1
ATOM 1402 C CA . ARG A 1 184 ? 13.306 13.479 -25.639 1.00 85.44 184 ARG A CA 1
ATOM 1403 C C . ARG A 1 184 ? 12.950 13.016 -24.221 1.00 85.44 184 ARG A C 1
ATOM 1405 O O . ARG A 1 184 ? 11.774 12.783 -23.951 1.00 85.44 184 ARG A O 1
ATOM 1412 N N . LEU A 1 185 ? 13.924 12.939 -23.311 1.00 86.88 185 LEU A N 1
ATOM 1413 C CA . LEU A 1 185 ? 13.688 12.622 -21.895 1.00 86.88 185 LEU A CA 1
ATOM 1414 C C . LEU A 1 185 ? 12.780 13.654 -21.224 1.00 86.88 185 LEU A C 1
ATOM 1416 O O . LEU A 1 185 ? 11.811 13.284 -20.565 1.00 86.88 185 LEU A O 1
ATOM 1420 N N . PHE A 1 186 ? 13.054 14.942 -21.433 1.00 89.19 186 PHE A N 1
ATOM 1421 C CA . PHE A 1 186 ? 12.228 16.023 -20.904 1.00 89.19 186 PHE A CA 1
ATOM 1422 C C . PHE A 1 186 ? 10.778 15.913 -21.395 1.00 89.19 186 PHE A C 1
ATOM 1424 O O . PHE A 1 186 ? 9.852 15.917 -20.586 1.00 89.19 186 PHE A O 1
ATOM 1431 N N . GLY A 1 187 ? 10.570 15.697 -22.699 1.00 91.56 187 GLY A N 1
ATOM 1432 C CA . GLY A 1 187 ? 9.240 15.472 -23.271 1.00 91.56 187 GLY A CA 1
ATOM 1433 C C . GLY A 1 187 ? 8.505 14.278 -22.648 1.00 91.56 187 GLY A C 1
ATOM 1434 O O . GLY A 1 187 ? 7.309 14.370 -22.371 1.00 91.56 187 GLY A O 1
ATOM 1435 N N . MET A 1 188 ? 9.211 13.181 -22.352 1.00 90.81 188 MET A N 1
ATOM 1436 C CA . MET A 1 188 ? 8.624 12.015 -21.679 1.00 90.81 188 MET A CA 1
ATOM 1437 C C . MET A 1 188 ? 8.255 12.294 -20.221 1.00 90.81 188 MET A C 1
ATOM 1439 O O . MET A 1 188 ? 7.194 11.850 -19.789 1.00 90.81 188 MET A O 1
ATOM 1443 N N . TYR A 1 189 ? 9.060 13.060 -19.479 1.00 92.06 189 TYR A N 1
ATOM 1444 C CA . TYR A 1 189 ? 8.707 13.476 -18.118 1.00 92.06 189 TYR A CA 1
ATOM 1445 C C . TYR A 1 189 ? 7.470 14.380 -18.096 1.00 92.06 189 TYR A C 1
ATOM 1447 O O . TYR A 1 189 ? 6.585 14.180 -17.260 1.00 92.06 189 TYR A O 1
ATOM 1455 N N . LEU A 1 190 ? 7.353 15.327 -19.036 1.00 94.25 190 LEU A N 1
ATOM 1456 C CA . LEU A 1 190 ? 6.141 16.142 -19.167 1.00 94.25 190 LEU A CA 1
ATOM 1457 C C . LEU A 1 190 ? 4.918 15.292 -19.511 1.00 94.25 190 LEU A C 1
ATOM 1459 O O . LEU A 1 190 ? 3.868 15.443 -18.882 1.00 94.25 190 LEU A O 1
ATOM 1463 N N . ALA A 1 191 ? 5.051 14.372 -20.468 1.00 93.25 191 ALA A N 1
ATOM 1464 C CA . ALA A 1 191 ? 3.975 13.456 -20.822 1.00 93.25 191 ALA A CA 1
ATOM 1465 C C . ALA A 1 191 ? 3.561 12.606 -19.610 1.00 93.25 191 ALA A C 1
ATOM 1467 O O . ALA A 1 191 ? 2.378 12.547 -19.268 1.00 93.25 191 ALA A O 1
ATOM 1468 N N . GLN A 1 192 ? 4.526 12.014 -18.902 1.00 93.44 192 GLN A N 1
ATOM 1469 C CA . GLN A 1 192 ? 4.292 11.233 -17.690 1.00 93.44 192 GLN A CA 1
ATOM 1470 C C . GLN A 1 192 ? 3.552 12.046 -16.621 1.00 93.44 192 GLN A C 1
ATOM 1472 O O . GLN A 1 192 ? 2.612 11.524 -16.014 1.00 93.44 192 GLN A O 1
ATOM 1477 N N . ALA A 1 193 ? 3.941 13.301 -16.387 1.00 93.88 193 ALA A N 1
ATOM 1478 C CA . ALA A 1 193 ? 3.271 14.182 -15.434 1.00 93.88 193 ALA A CA 1
ATOM 1479 C C . ALA A 1 193 ? 1.811 14.448 -15.843 1.00 93.88 193 ALA A C 1
ATOM 1481 O O . ALA A 1 193 ? 0.909 14.330 -15.010 1.00 93.88 193 ALA A O 1
ATOM 1482 N N . GLY A 1 194 ? 1.563 14.702 -17.132 1.00 95.62 194 GLY A N 1
ATOM 1483 C CA . GLY A 1 194 ? 0.218 14.874 -17.686 1.00 95.62 194 GLY A CA 1
ATOM 1484 C C . GLY A 1 194 ? -0.665 13.639 -17.488 1.00 95.62 194 GLY A C 1
ATOM 1485 O O . GLY A 1 194 ? -1.750 13.734 -16.911 1.00 95.62 194 GLY A O 1
ATOM 1486 N N . PHE A 1 195 ? -0.185 12.453 -17.874 1.00 94.00 195 PHE A N 1
ATOM 1487 C CA . PHE A 1 195 ? -0.922 11.203 -17.649 1.00 94.00 195 PHE A CA 1
ATOM 1488 C C . PHE A 1 195 ? -1.123 10.908 -16.161 1.00 94.00 195 PHE A C 1
ATOM 1490 O O . PHE A 1 195 ? -2.175 10.392 -15.772 1.00 94.00 195 PHE A O 1
ATOM 1497 N N . THR A 1 196 ? -0.148 11.273 -15.322 1.00 92.62 196 THR A N 1
ATOM 1498 C CA . THR A 1 196 ? -0.244 11.129 -13.867 1.00 92.62 196 THR A CA 1
ATOM 1499 C C . THR A 1 196 ? -1.386 11.959 -13.303 1.00 92.62 196 THR A C 1
ATOM 1501 O O . THR A 1 196 ? -2.225 11.441 -12.566 1.00 92.62 196 THR A O 1
ATOM 1504 N N . PHE A 1 197 ? -1.475 13.223 -13.706 1.00 94.00 197 PHE A N 1
ATOM 1505 C CA . PHE A 1 197 ? -2.574 14.096 -13.319 1.00 94.00 197 PHE A CA 1
ATOM 1506 C C . PHE A 1 197 ? -3.931 13.540 -13.773 1.00 94.00 197 PHE A C 1
ATOM 1508 O O . PHE A 1 197 ? -4.841 13.401 -12.953 1.00 94.00 197 PHE A O 1
ATOM 1515 N N . VAL A 1 198 ? -4.049 13.150 -15.048 1.00 93.38 198 VAL A N 1
ATOM 1516 C CA . VAL A 1 198 ? -5.302 12.637 -15.626 1.00 93.38 198 VAL A CA 1
ATOM 1517 C C . VAL A 1 198 ? -5.798 11.401 -14.878 1.00 93.38 198 VAL A C 1
ATOM 1519 O O . VAL A 1 198 ? -6.968 11.361 -14.486 1.00 93.38 198 VAL A O 1
ATOM 1522 N N . TYR A 1 199 ? -4.938 10.406 -14.627 1.00 90.88 199 TYR A N 1
ATOM 1523 C CA . TYR A 1 199 ? -5.395 9.191 -13.948 1.00 90.88 199 TYR A CA 1
ATOM 1524 C C . TYR A 1 199 ? -5.773 9.468 -12.484 1.00 90.88 199 TYR A C 1
ATOM 1526 O O . TYR A 1 199 ? -6.775 8.925 -12.014 1.00 90.88 199 TYR A O 1
ATOM 1534 N N . ILE A 1 200 ? -5.005 10.296 -11.752 1.00 91.19 200 ILE A N 1
ATOM 1535 C CA . ILE A 1 200 ? -5.302 10.616 -10.342 1.00 91.19 200 ILE A CA 1
ATOM 1536 C C . ILE A 1 200 ? -6.640 11.346 -10.258 1.00 91.19 200 ILE A C 1
ATOM 1538 O O . ILE A 1 200 ? -7.482 11.000 -9.426 1.00 91.19 200 ILE A O 1
ATOM 1542 N N . PHE A 1 201 ? -6.853 12.323 -11.138 1.00 92.81 201 PHE A N 1
ATOM 1543 C CA . PHE A 1 201 ? -8.074 13.111 -11.182 1.00 92.81 201 PHE A CA 1
ATOM 1544 C C . PHE A 1 201 ? -9.304 12.243 -11.484 1.00 92.81 201 PHE A C 1
ATOM 1546 O O . PHE A 1 201 ? -10.260 12.247 -10.701 1.00 92.81 201 PHE A O 1
ATOM 1553 N N . LEU A 1 202 ? -9.267 11.436 -12.553 1.00 91.50 202 LEU A N 1
ATOM 1554 C CA . LEU A 1 202 ? -10.371 10.538 -12.921 1.00 91.50 202 LEU A CA 1
ATOM 1555 C C . LEU A 1 202 ? -10.672 9.529 -11.809 1.00 91.50 202 LEU A C 1
ATOM 1557 O O . LEU A 1 202 ? -11.831 9.354 -11.431 1.00 91.50 202 LEU A O 1
ATOM 1561 N N . LEU A 1 203 ? -9.644 8.885 -11.253 1.00 90.50 203 LEU A N 1
ATOM 1562 C CA . LEU A 1 203 ? -9.838 7.882 -10.209 1.00 90.50 203 LEU A CA 1
ATOM 1563 C C . LEU A 1 203 ? -10.367 8.508 -8.914 1.00 90.50 203 LEU A C 1
ATOM 1565 O O . LEU A 1 203 ? -11.171 7.894 -8.207 1.00 90.50 203 LEU A O 1
ATOM 1569 N N . SER A 1 204 ? -9.961 9.745 -8.611 1.00 91.19 204 SER A N 1
ATOM 1570 C CA . SER A 1 204 ? -10.492 10.467 -7.462 1.00 91.19 204 SER A CA 1
ATOM 1571 C C . SER A 1 204 ? -11.978 10.771 -7.633 1.00 91.19 204 SER A C 1
ATOM 1573 O O . SER A 1 204 ? -12.768 10.414 -6.759 1.00 91.19 204 SER A O 1
ATOM 1575 N N . GLN A 1 205 ? -12.357 11.325 -8.787 1.00 91.94 205 GLN A N 1
ATOM 1576 C CA . GLN A 1 205 ? -13.741 11.627 -9.160 1.00 91.94 205 GLN A CA 1
ATOM 1577 C C . GLN A 1 205 ? -14.653 10.395 -9.088 1.00 91.94 205 GLN A C 1
ATOM 1579 O O . GLN A 1 205 ? -15.749 10.471 -8.529 1.00 91.94 205 GLN A O 1
ATOM 1584 N N . ILE A 1 206 ? -14.207 9.256 -9.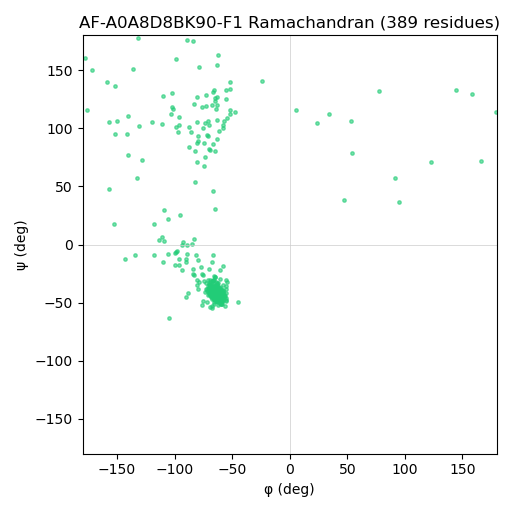628 1.00 91.19 206 ILE A N 1
ATOM 1585 C CA . ILE A 1 206 ? -14.960 7.992 -9.585 1.00 91.19 206 ILE A CA 1
ATOM 1586 C C . ILE A 1 206 ? -15.108 7.518 -8.140 1.00 91.19 206 ILE A C 1
ATOM 1588 O O . ILE A 1 206 ? -16.212 7.197 -7.709 1.00 91.19 206 ILE A O 1
ATOM 1592 N N . GLY A 1 207 ? -14.015 7.516 -7.371 1.00 91.06 207 GLY A N 1
ATOM 1593 C CA . GLY A 1 207 ? -14.039 7.065 -5.983 1.00 91.06 207 GLY A CA 1
ATOM 1594 C C . GLY A 1 207 ? -14.973 7.887 -5.091 1.00 91.06 207 GLY A C 1
ATOM 1595 O O . GLY A 1 207 ? -15.632 7.307 -4.233 1.00 91.06 207 GLY A O 1
ATOM 1596 N N . GLU A 1 208 ? -15.074 9.208 -5.297 1.00 91.31 208 GLU A N 1
ATOM 1597 C CA . GLU A 1 208 ? -16.048 10.038 -4.566 1.00 91.31 208 GLU A CA 1
ATOM 1598 C C . GLU A 1 208 ? -17.493 9.720 -4.958 1.00 91.31 208 GLU A C 1
ATOM 1600 O O . GLU A 1 208 ? -18.334 9.531 -4.083 1.00 91.31 208 GLU A O 1
ATOM 1605 N N . GLN A 1 209 ? -17.788 9.622 -6.258 1.00 91.38 209 GLN A N 1
ATOM 1606 C CA . GLN A 1 209 ? -19.145 9.338 -6.743 1.00 91.38 209 GLN A CA 1
ATOM 1607 C C . GLN A 1 209 ? -19.636 7.960 -6.289 1.00 91.38 209 GLN A C 1
ATOM 1609 O O . GLN A 1 209 ? -20.789 7.817 -5.882 1.00 91.38 209 GLN A O 1
ATOM 1614 N N . MET A 1 210 ? -18.760 6.952 -6.311 1.00 90.81 210 MET A N 1
ATOM 1615 C CA . MET A 1 210 ? -19.085 5.619 -5.803 1.00 90.81 210 MET A CA 1
ATOM 1616 C C . MET A 1 210 ? -19.308 5.633 -4.291 1.00 90.81 210 MET A C 1
ATOM 1618 O O . MET A 1 210 ? -20.300 5.083 -3.823 1.00 90.81 210 MET A O 1
ATOM 1622 N N . ALA A 1 211 ? -18.436 6.300 -3.528 1.00 91.12 211 ALA A N 1
ATOM 1623 C CA . ALA A 1 211 ? -18.600 6.419 -2.081 1.00 91.12 211 ALA A CA 1
ATOM 1624 C C . ALA A 1 211 ? -19.900 7.147 -1.704 1.00 91.12 211 ALA A C 1
ATOM 1626 O O . ALA A 1 211 ? -20.575 6.742 -0.761 1.00 91.12 211 ALA A O 1
ATOM 1627 N N . ALA A 1 212 ? -20.275 8.193 -2.447 1.00 91.69 212 ALA A N 1
ATOM 1628 C CA . ALA A 1 212 ? -21.522 8.920 -2.233 1.00 91.69 212 ALA A CA 1
ATOM 1629 C C . ALA A 1 212 ? -22.752 8.025 -2.451 1.00 91.69 212 ALA A C 1
ATOM 1631 O O . ALA A 1 212 ? -23.616 7.980 -1.579 1.00 91.69 212 ALA A O 1
ATOM 1632 N N . LYS A 1 213 ? -22.797 7.261 -3.552 1.00 91.69 213 LYS A N 1
ATOM 1633 C CA . LYS A 1 213 ? -23.890 6.311 -3.823 1.00 91.69 213 LYS A CA 1
ATOM 1634 C C . LYS A 1 213 ? -23.988 5.226 -2.756 1.00 91.69 213 LYS A C 1
ATOM 1636 O O . LYS A 1 213 ? -25.061 5.013 -2.211 1.00 91.69 213 LYS A O 1
ATOM 1641 N N . ILE A 1 214 ? -22.858 4.618 -2.383 1.00 91.44 214 ILE A N 1
ATOM 1642 C CA . ILE A 1 214 ? -22.824 3.597 -1.326 1.00 91.44 214 ILE A CA 1
ATOM 1643 C C . ILE A 1 214 ? -23.383 4.158 -0.013 1.00 91.44 214 ILE A C 1
ATOM 1645 O O . ILE A 1 214 ? -24.170 3.483 0.639 1.00 91.44 214 ILE A O 1
ATOM 1649 N N . ARG A 1 215 ? -23.036 5.397 0.367 1.00 92.94 215 ARG A N 1
ATOM 1650 C CA . ARG A 1 215 ? -23.609 6.033 1.567 1.00 92.94 215 ARG A CA 1
ATOM 1651 C C . ARG A 1 215 ? -25.105 6.276 1.450 1.00 92.94 215 ARG A C 1
ATOM 1653 O O . ARG A 1 215 ? -25.811 6.055 2.424 1.00 92.94 215 ARG A O 1
ATOM 1660 N N . GLN A 1 216 ? -25.577 6.741 0.296 1.00 93.75 216 GLN A N 1
ATOM 1661 C CA . GLN A 1 216 ? -27.002 6.988 0.066 1.00 93.75 216 GLN A CA 1
ATOM 1662 C C . GLN A 1 216 ? -27.811 5.691 0.165 1.00 93.75 216 GLN A C 1
ATOM 1664 O O . GLN A 1 216 ? -28.815 5.655 0.873 1.00 93.75 216 GLN A O 1
ATOM 1669 N N . ASP A 1 217 ? -27.343 4.619 -0.474 1.00 92.00 217 ASP A N 1
ATOM 1670 C CA . ASP A 1 217 ? -28.025 3.326 -0.449 1.00 92.00 217 ASP A CA 1
ATOM 1671 C C . ASP A 1 217 ? -27.939 2.657 0.923 1.00 92.00 217 ASP A C 1
ATOM 1673 O O . ASP A 1 217 ? -28.940 2.137 1.410 1.00 92.00 217 ASP A O 1
ATOM 1677 N N . LEU A 1 218 ? -26.783 2.725 1.592 1.00 91.62 218 LEU A N 1
ATOM 1678 C CA . LEU A 1 218 ? -26.627 2.196 2.946 1.00 91.62 218 LEU A CA 1
ATOM 1679 C C . LEU A 1 218 ? -27.522 2.943 3.940 1.00 91.62 218 LEU A C 1
ATOM 1681 O O . LEU A 1 218 ? -28.206 2.314 4.737 1.00 91.62 218 LEU A O 1
ATOM 1685 N N . PHE A 1 219 ? -27.573 4.273 3.866 1.00 94.38 219 PHE A N 1
ATOM 1686 C CA . PHE A 1 219 ? -28.450 5.075 4.717 1.00 94.38 219 PHE A CA 1
ATOM 1687 C C . PHE A 1 219 ? -29.930 4.764 4.471 1.00 94.38 219 PHE A C 1
ATOM 1689 O O . PHE A 1 219 ? -30.694 4.610 5.423 1.00 94.38 219 PHE A O 1
ATOM 1696 N N . ARG A 1 220 ? -30.327 4.608 3.201 1.00 95.00 220 ARG A N 1
ATOM 1697 C CA . ARG A 1 220 ? -31.687 4.204 2.834 1.00 95.00 220 ARG A CA 1
ATOM 1698 C C . ARG A 1 220 ? -32.052 2.846 3.431 1.00 95.00 220 ARG A C 1
ATOM 1700 O O . ARG A 1 220 ? -33.145 2.719 3.962 1.00 95.00 220 ARG A O 1
ATOM 1707 N N . GLN A 1 221 ? -31.155 1.863 3.342 1.00 91.19 221 GLN A N 1
ATOM 1708 C CA . GLN A 1 221 ? -31.363 0.513 3.880 1.00 91.19 221 GLN A CA 1
ATOM 1709 C C . GLN A 1 221 ? -31.412 0.502 5.412 1.00 91.19 221 GLN A C 1
ATOM 1711 O O . GLN A 1 221 ? -32.250 -0.178 5.983 1.00 91.19 221 GLN A O 1
ATOM 1716 N N . ILE A 1 222 ? -30.566 1.294 6.079 1.00 92.44 222 ILE A N 1
ATOM 1717 C CA . ILE A 1 222 ? -30.573 1.385 7.544 1.00 92.44 222 ILE A CA 1
ATOM 1718 C C . ILE A 1 222 ? -31.908 1.948 8.044 1.00 92.44 222 ILE A C 1
ATOM 1720 O O . ILE A 1 222 ? -32.478 1.393 8.970 1.00 92.44 222 ILE A O 1
ATOM 1724 N N . ILE A 1 223 ? -32.435 3.017 7.434 1.00 93.06 223 ILE A N 1
ATOM 1725 C CA . ILE A 1 223 ? -33.670 3.667 7.914 1.00 93.06 223 ILE A CA 1
ATOM 1726 C C . ILE A 1 223 ? -34.924 2.797 7.764 1.00 93.06 223 ILE A C 1
ATOM 1728 O O . ILE A 1 223 ? -35.844 2.937 8.563 1.00 93.06 223 ILE A O 1
ATOM 1732 N N . ILE A 1 224 ? -34.991 1.941 6.743 1.00 94.75 224 ILE A N 1
ATOM 1733 C CA . ILE A 1 224 ? -36.173 1.102 6.478 1.00 94.75 224 ILE A CA 1
ATOM 1734 C C . ILE A 1 224 ? -36.184 -0.209 7.277 1.00 94.75 224 ILE A C 1
ATOM 1736 O O . ILE A 1 224 ? -37.093 -1.012 7.089 1.00 94.75 224 ILE A O 1
ATOM 1740 N N . GLN A 1 225 ? -35.172 -0.443 8.114 1.00 93.25 225 GLN A N 1
ATOM 1741 C CA . GLN A 1 225 ? -35.013 -1.679 8.871 1.00 93.25 225 GLN A CA 1
ATOM 1742 C C . GLN A 1 225 ? -35.933 -1.715 10.105 1.00 93.25 225 GLN A C 1
ATOM 1744 O O . GLN A 1 225 ? -36.281 -0.673 10.662 1.00 93.25 225 GLN A O 1
ATOM 1749 N N . ASP A 1 226 ? -36.315 -2.918 10.539 1.00 92.88 226 ASP A N 1
ATOM 1750 C CA . ASP A 1 226 ? -37.193 -3.129 11.695 1.00 92.88 226 ASP A CA 1
ATOM 1751 C C . ASP A 1 226 ? -36.585 -2.623 13.014 1.00 92.88 226 ASP A C 1
ATOM 1753 O O . ASP A 1 226 ? -35.365 -2.587 13.185 1.00 92.88 226 ASP A O 1
ATOM 1757 N N . LEU A 1 227 ? -37.440 -2.278 13.985 1.00 90.31 227 LEU A N 1
ATOM 1758 C CA . LEU A 1 227 ? -37.005 -1.795 15.305 1.00 90.31 227 LEU A CA 1
ATOM 1759 C C . LEU A 1 227 ? -36.094 -2.796 16.035 1.00 90.31 227 LEU A C 1
ATOM 1761 O O . LEU A 1 227 ? -35.138 -2.376 16.679 1.00 90.31 227 LEU A O 1
ATOM 1765 N N . GLU A 1 228 ? -36.331 -4.100 15.861 1.00 92.00 228 GLU A N 1
ATOM 1766 C CA . GLU A 1 228 ? -35.504 -5.174 16.433 1.00 92.00 228 GLU A CA 1
ATOM 1767 C C . GLU A 1 228 ? -34.025 -5.039 16.030 1.00 92.00 228 GLU A C 1
ATOM 1769 O O . GLU A 1 228 ? -33.129 -5.194 16.855 1.00 92.00 228 GLU A O 1
ATOM 1774 N N . PHE A 1 229 ? -33.746 -4.628 14.789 1.00 89.00 229 PHE A N 1
ATOM 1775 C CA . PHE A 1 229 ? -32.376 -4.392 14.332 1.00 89.00 229 PHE A CA 1
ATOM 1776 C C . PHE A 1 229 ? -31.701 -3.226 15.068 1.00 89.00 229 PHE A C 1
ATOM 1778 O O . PHE A 1 229 ? -30.493 -3.266 15.318 1.00 89.00 229 PHE A O 1
ATOM 1785 N N . PHE A 1 230 ? -32.457 -2.182 15.408 1.00 89.00 230 PHE A N 1
ATOM 1786 C CA . PHE A 1 230 ? -31.942 -1.031 16.151 1.00 89.00 230 PHE A CA 1
ATOM 1787 C C . PHE A 1 230 ? -31.752 -1.324 17.642 1.00 89.00 230 PHE A C 1
ATOM 1789 O O . PHE A 1 230 ? -30.888 -0.703 18.260 1.00 89.00 230 PHE A O 1
ATOM 1796 N N . ASP A 1 231 ? -32.498 -2.280 18.199 1.00 89.75 231 ASP A N 1
ATOM 1797 C CA . ASP A 1 231 ? -32.302 -2.752 19.572 1.00 89.75 231 ASP A CA 1
ATOM 1798 C C . ASP A 1 231 ? -31.033 -3.617 19.699 1.00 89.75 231 ASP A C 1
ATOM 1800 O O . ASP A 1 231 ? -30.333 -3.553 20.712 1.00 89.75 231 ASP A O 1
ATOM 1804 N N . GLU A 1 232 ? -30.682 -4.377 18.654 1.00 88.12 232 GLU A N 1
ATOM 1805 C CA . GLU A 1 232 ? -29.456 -5.187 18.619 1.00 88.12 232 GLU A CA 1
ATOM 1806 C C . GLU A 1 232 ? -28.182 -4.382 18.301 1.00 88.12 232 GLU A C 1
ATOM 1808 O O . GLU A 1 232 ? -27.097 -4.723 18.782 1.00 88.12 232 GLU A O 1
ATOM 1813 N N . ASN A 1 233 ? -28.276 -3.318 17.493 1.00 82.94 233 ASN A N 1
ATOM 1814 C CA . ASN A 1 233 ? -27.110 -2.594 16.973 1.00 82.94 233 ASN A CA 1
ATOM 1815 C C . ASN A 1 233 ? -26.962 -1.196 17.586 1.00 82.94 233 ASN A C 1
ATOM 1817 O O . ASN A 1 233 ? -27.845 -0.344 17.498 1.00 82.94 233 ASN A O 1
ATOM 1821 N N . ARG A 1 234 ? -25.773 -0.886 18.121 1.00 84.12 234 ARG A N 1
ATOM 1822 C CA . ARG A 1 234 ? -25.485 0.449 18.672 1.00 84.12 234 ARG A CA 1
ATOM 1823 C C . ARG A 1 234 ? -25.494 1.507 17.565 1.00 84.12 234 ARG A C 1
ATOM 1825 O O . ARG A 1 234 ? -24.792 1.380 16.562 1.00 84.12 234 ARG A O 1
ATOM 1832 N N . THR A 1 235 ? -26.171 2.634 17.795 1.00 87.00 235 THR A N 1
ATOM 1833 C CA . THR A 1 235 ? -26.222 3.761 16.839 1.00 87.00 235 THR A CA 1
ATOM 1834 C C . THR A 1 235 ? -24.830 4.271 16.446 1.00 87.00 235 THR A C 1
ATOM 1836 O O . THR A 1 235 ? -24.598 4.617 15.289 1.00 87.00 235 THR A O 1
ATOM 1839 N N . GLY A 1 236 ? -23.873 4.269 17.383 1.00 83.94 236 GLY A N 1
ATOM 1840 C CA . GLY A 1 236 ? -22.482 4.650 17.108 1.00 83.94 236 GLY A CA 1
ATOM 1841 C C . GLY A 1 236 ? -21.780 3.721 16.111 1.00 83.94 236 GLY A C 1
ATOM 1842 O O . GLY A 1 236 ? -21.025 4.193 15.263 1.00 83.94 236 GLY A O 1
ATOM 1843 N N . GLU A 1 237 ? -22.079 2.421 16.148 1.00 83.31 237 GLU A N 1
ATOM 1844 C CA . GLU A 1 237 ? -21.524 1.448 15.206 1.00 83.31 237 GLU A CA 1
ATOM 1845 C C . GLU A 1 237 ? -22.079 1.669 13.793 1.00 83.31 237 GLU A C 1
ATOM 1847 O O . GLU A 1 237 ? -21.318 1.710 12.828 1.00 83.31 237 GLU A O 1
ATOM 1852 N N . LEU A 1 238 ? -23.388 1.904 13.670 1.00 87.94 238 LEU A N 1
ATOM 1853 C CA . LEU A 1 238 ? -24.056 2.195 12.396 1.00 87.94 238 LEU A CA 1
ATOM 1854 C C . LEU A 1 238 ? -23.476 3.447 11.715 1.00 87.94 238 LEU A C 1
ATOM 1856 O O . LEU A 1 238 ? -23.196 3.438 10.513 1.00 87.94 238 LEU A O 1
ATOM 1860 N N . VAL A 1 239 ? -23.230 4.513 12.484 1.00 90.12 239 VAL A N 1
ATOM 1861 C CA . VAL A 1 239 ? -22.589 5.741 11.981 1.00 90.12 239 VAL A CA 1
ATOM 1862 C C . VAL A 1 239 ? -21.141 5.482 11.563 1.00 90.12 239 VAL A C 1
ATOM 1864 O O . VAL A 1 239 ? -20.700 5.991 10.525 1.00 90.12 239 VAL A O 1
ATOM 1867 N N . ASN A 1 240 ? -20.400 4.678 12.330 1.00 88.50 240 ASN A N 1
ATOM 1868 C CA . ASN A 1 240 ? -19.029 4.315 11.988 1.00 88.50 240 ASN A CA 1
ATOM 1869 C C . ASN A 1 240 ? -18.979 3.521 10.672 1.00 88.50 240 ASN A C 1
ATOM 1871 O O . ASN A 1 240 ? -18.232 3.892 9.769 1.00 88.50 240 ASN A O 1
ATOM 1875 N N . ARG A 1 241 ? -19.862 2.531 10.491 1.00 87.50 241 ARG A N 1
ATOM 1876 C CA . ARG A 1 241 ? -19.992 1.776 9.232 1.00 87.50 241 ARG A CA 1
ATOM 1877 C C . ARG A 1 241 ? -20.340 2.682 8.043 1.00 87.50 241 ARG A C 1
ATOM 1879 O O . ARG A 1 241 ? -19.751 2.576 6.970 1.00 87.50 241 ARG A O 1
ATOM 1886 N N . LEU A 1 242 ? -21.252 3.639 8.226 1.00 90.69 242 LEU A N 1
ATOM 1887 C CA . LEU A 1 242 ? -21.641 4.586 7.172 1.00 90.69 242 LEU A CA 1
ATOM 1888 C C . LEU A 1 242 ? -20.498 5.531 6.753 1.00 90.69 242 LEU A C 1
ATOM 1890 O O . LEU A 1 242 ? -20.424 5.982 5.602 1.00 90.69 242 LEU A O 1
ATOM 1894 N N . THR A 1 243 ? -19.600 5.859 7.681 1.00 90.69 243 THR A N 1
ATOM 1895 C CA . THR A 1 243 ? -18.560 6.871 7.473 1.00 90.69 243 THR A CA 1
ATOM 1896 C C . THR A 1 243 ? -17.178 6.262 7.258 1.00 90.69 243 THR A C 1
ATOM 1898 O O . THR A 1 243 ? -16.618 6.450 6.172 1.00 90.69 243 THR A O 1
ATOM 1901 N N . ALA A 1 244 ? -16.639 5.554 8.249 1.00 91.44 244 ALA A N 1
ATOM 1902 C CA . ALA A 1 244 ? -15.298 4.981 8.254 1.00 91.44 244 ALA A CA 1
ATOM 1903 C C . ALA A 1 244 ? -15.161 3.856 7.225 1.00 91.44 244 ALA A C 1
ATOM 1905 O O . ALA A 1 244 ? -14.336 3.987 6.320 1.00 91.44 244 ALA A O 1
ATOM 1906 N N . ASP A 1 245 ? -16.027 2.840 7.259 1.00 90.75 245 ASP A N 1
ATOM 1907 C CA . ASP A 1 245 ? -15.896 1.684 6.357 1.00 90.75 245 ASP A CA 1
ATOM 1908 C C . ASP A 1 245 ? -16.009 2.103 4.886 1.00 90.75 245 ASP A C 1
ATOM 1910 O O . ASP A 1 245 ? -15.245 1.648 4.031 1.00 90.75 245 ASP A O 1
ATOM 1914 N N . VAL A 1 246 ? -16.906 3.047 4.572 1.00 90.62 246 VAL A N 1
ATOM 1915 C CA . VAL A 1 246 ? -17.033 3.580 3.207 1.00 90.62 246 VAL A CA 1
ATOM 1916 C C . VAL A 1 246 ? -15.795 4.386 2.789 1.00 90.62 246 VAL A C 1
ATOM 1918 O O . VAL A 1 246 ? -15.374 4.313 1.629 1.00 90.62 246 VAL A O 1
ATOM 1921 N N . GLN A 1 247 ? -15.178 5.154 3.698 1.00 91.31 247 GLN A N 1
ATOM 1922 C CA . GLN A 1 247 ? -13.909 5.840 3.403 1.00 91.31 247 GLN A CA 1
ATOM 1923 C C . GLN A 1 247 ? -12.771 4.841 3.179 1.00 91.31 247 GLN A C 1
ATOM 1925 O O . GLN A 1 247 ? -11.983 5.008 2.241 1.00 91.31 247 GLN A O 1
ATOM 1930 N N . ASP A 1 248 ? -12.694 3.799 3.998 1.00 91.12 248 ASP A N 1
ATOM 1931 C CA . ASP A 1 248 ? -11.658 2.780 3.899 1.00 91.12 248 ASP A CA 1
ATOM 1932 C C . ASP A 1 248 ? -11.786 1.983 2.611 1.00 91.12 248 ASP A C 1
ATOM 1934 O O . ASP A 1 248 ? -10.787 1.813 1.899 1.00 91.12 248 ASP A O 1
ATOM 1938 N N . PHE A 1 249 ? -13.013 1.602 2.248 1.00 90.81 249 PHE A N 1
ATOM 1939 C CA . PHE A 1 249 ? -13.337 0.990 0.967 1.00 90.81 249 PHE A CA 1
ATOM 1940 C C . PHE A 1 249 ? -12.897 1.872 -0.201 1.00 90.81 249 PHE A C 1
ATOM 1942 O O . PHE A 1 249 ? -12.134 1.428 -1.060 1.00 90.81 249 PHE A O 1
ATOM 1949 N N . LYS A 1 250 ? -13.299 3.147 -0.211 1.00 90.06 250 LYS A N 1
ATOM 1950 C CA . LYS A 1 250 ? -12.913 4.121 -1.242 1.00 90.06 250 LYS A CA 1
ATOM 1951 C C . LYS A 1 250 ? -11.395 4.227 -1.378 1.00 90.06 250 LYS A C 1
ATOM 1953 O O . LYS A 1 250 ? -10.863 4.202 -2.487 1.00 90.06 250 LYS A O 1
ATOM 1958 N N . SER A 1 251 ? -10.689 4.352 -0.258 1.00 90.56 251 SER A N 1
ATOM 1959 C CA . SER A 1 251 ? -9.230 4.444 -0.244 1.00 90.56 251 SER A CA 1
ATOM 1960 C C . SER A 1 251 ? -8.582 3.143 -0.741 1.00 90.56 251 SER A C 1
ATOM 1962 O O . SER A 1 251 ? -7.631 3.180 -1.520 1.00 90.56 251 SER A O 1
ATOM 1964 N N . SER A 1 252 ? -9.130 1.981 -0.363 1.00 91.25 252 SER A N 1
ATOM 1965 C CA . SER A 1 252 ? -8.646 0.664 -0.805 1.00 91.25 252 SER A CA 1
ATOM 1966 C C . SER A 1 252 ? -8.848 0.487 -2.304 1.00 91.25 252 SER A C 1
ATOM 1968 O O . SER A 1 252 ? -7.916 0.110 -3.003 1.00 91.25 252 SER A O 1
ATOM 1970 N N . PHE A 1 253 ? -10.027 0.836 -2.814 1.00 89.25 253 PHE A N 1
ATOM 1971 C CA . PHE A 1 253 ? -10.358 0.799 -4.233 1.00 89.25 253 PHE A CA 1
ATOM 1972 C C . PHE A 1 253 ? -9.411 1.681 -5.058 1.00 89.25 253 PHE A C 1
ATOM 1974 O O . PHE A 1 253 ? -8.800 1.202 -6.017 1.00 89.25 253 PHE A O 1
ATOM 1981 N N . LYS A 1 254 ? -9.209 2.944 -4.640 1.00 87.88 254 LYS A N 1
ATOM 1982 C CA . LYS A 1 254 ? -8.254 3.859 -5.289 1.00 87.88 254 LYS A CA 1
ATOM 1983 C C . LYS A 1 254 ? -6.842 3.257 -5.293 1.00 87.88 254 LYS A C 1
ATOM 1985 O O . LYS A 1 254 ? -6.175 3.285 -6.327 1.00 87.88 254 LYS A O 1
ATOM 1990 N N . GLN A 1 255 ? -6.389 2.681 -4.180 1.00 88.94 255 GLN A N 1
ATOM 1991 C CA . GLN A 1 255 ? -5.055 2.086 -4.075 1.00 88.94 255 GLN A CA 1
ATOM 1992 C C . GLN A 1 255 ? -4.896 0.819 -4.935 1.00 88.94 255 GLN A C 1
ATOM 1994 O O . GLN A 1 255 ? -3.902 0.690 -5.646 1.00 88.94 255 GLN A O 1
ATOM 1999 N N . CYS A 1 256 ? -5.869 -0.094 -4.921 1.00 89.19 256 CYS A N 1
ATOM 2000 C CA . CYS A 1 256 ? -5.834 -1.322 -5.717 1.00 89.19 256 CYS A CA 1
ATOM 2001 C C . CYS A 1 256 ? -5.752 -1.026 -7.218 1.00 89.19 256 CYS A C 1
ATOM 2003 O O . CYS A 1 256 ? -4.938 -1.629 -7.912 1.00 89.19 256 CYS A O 1
ATOM 2005 N N . ILE A 1 257 ? -6.536 -0.066 -7.715 1.00 87.31 257 ILE A N 1
ATOM 2006 C CA . ILE A 1 257 ? -6.538 0.270 -9.143 1.00 87.31 257 ILE A CA 1
ATOM 2007 C C . ILE A 1 257 ? -5.296 1.068 -9.535 1.00 87.31 257 ILE A C 1
ATOM 2009 O O . ILE A 1 257 ? -4.639 0.724 -10.510 1.00 87.31 257 ILE A O 1
ATOM 2013 N N . SER A 1 258 ? -4.952 2.127 -8.796 1.00 83.00 258 SER A N 1
ATOM 2014 C CA . SER A 1 258 ? -3.834 2.995 -9.192 1.00 83.00 258 SER A CA 1
ATOM 2015 C C . SER A 1 258 ? -2.476 2.335 -8.993 1.00 83.00 258 SER A C 1
ATOM 2017 O O . SER A 1 258 ? -1.636 2.359 -9.891 1.00 83.00 258 SER A O 1
ATOM 2019 N N . GLN A 1 259 ? -2.249 1.769 -7.810 1.00 85.50 259 GLN A N 1
ATOM 2020 C CA . GLN A 1 259 ? -0.959 1.219 -7.428 1.00 85.50 259 GLN A CA 1
ATOM 2021 C C . GLN A 1 259 ? -0.861 -0.249 -7.820 1.00 85.50 259 GLN A C 1
ATOM 2023 O O . GLN A 1 259 ? 0.143 -0.639 -8.399 1.00 85.50 259 GLN A O 1
ATOM 2028 N N . GLY A 1 260 ? -1.901 -1.048 -7.563 1.00 89.69 260 GLY A N 1
ATOM 2029 C CA . GLY A 1 260 ? -1.881 -2.480 -7.872 1.00 89.69 260 GLY A CA 1
ATOM 2030 C C . GLY A 1 260 ? -1.673 -2.750 -9.361 1.00 89.69 260 GLY A C 1
ATOM 2031 O O . GLY A 1 260 ? -0.739 -3.463 -9.725 1.00 89.69 260 GLY A O 1
ATOM 2032 N N . LEU A 1 261 ? -2.476 -2.118 -10.225 1.00 87.75 261 LEU A N 1
ATOM 2033 C CA . LEU A 1 261 ? -2.353 -2.309 -11.672 1.00 87.75 261 LEU A CA 1
ATOM 2034 C C . LEU A 1 261 ? -1.007 -1.814 -12.209 1.00 87.75 261 LEU A C 1
ATOM 2036 O O . LEU A 1 261 ? -0.375 -2.497 -13.011 1.00 87.75 261 LEU A O 1
ATOM 2040 N N . ARG A 1 262 ? -0.544 -0.648 -11.745 1.00 88.12 262 ARG A N 1
ATOM 2041 C CA . ARG A 1 262 ? 0.756 -0.102 -12.148 1.00 88.12 262 ARG A CA 1
ATOM 2042 C C . ARG A 1 262 ? 1.899 -1.006 -11.721 1.00 88.12 262 ARG A C 1
ATOM 2044 O O . ARG A 1 262 ? 2.752 -1.300 -12.544 1.00 88.12 262 ARG A O 1
ATOM 2051 N N . SER A 1 263 ? 1.923 -1.441 -10.464 1.00 90.25 263 SER A N 1
ATOM 2052 C CA . SER A 1 263 ? 2.967 -2.329 -9.956 1.00 90.25 263 SER A CA 1
ATOM 2053 C C . SER A 1 263 ? 2.976 -3.658 -10.704 1.00 90.25 263 SER A C 1
ATOM 2055 O O . SER A 1 263 ? 4.048 -4.163 -11.011 1.00 90.25 263 SER A O 1
ATOM 2057 N N . PHE A 1 264 ? 1.808 -4.192 -11.064 1.00 91.56 264 PHE A N 1
ATOM 2058 C CA . PHE A 1 264 ? 1.712 -5.394 -11.888 1.00 91.56 264 PHE A CA 1
ATOM 2059 C C . PHE A 1 264 ? 2.250 -5.170 -13.309 1.00 91.56 264 PHE A C 1
ATOM 2061 O O . PHE A 1 264 ? 3.081 -5.941 -13.786 1.00 91.56 264 PHE A O 1
ATOM 2068 N N . ALA A 1 265 ? 1.848 -4.075 -13.961 1.00 90.31 265 ALA A N 1
ATOM 2069 C CA . ALA A 1 265 ? 2.344 -3.706 -15.285 1.00 90.31 265 ALA A CA 1
ATOM 2070 C C . ALA A 1 265 ? 3.859 -3.436 -15.287 1.00 90.31 265 ALA A C 1
ATOM 2072 O O . ALA A 1 265 ? 4.551 -3.842 -16.213 1.00 90.31 265 ALA A O 1
ATOM 2073 N N . GLN A 1 266 ? 4.387 -2.798 -14.240 1.00 90.06 266 GLN A N 1
ATOM 2074 C CA . GLN A 1 266 ? 5.820 -2.554 -14.061 1.00 90.06 266 GLN A CA 1
ATOM 2075 C C . GLN A 1 266 ? 6.598 -3.833 -13.769 1.00 90.06 266 GLN A C 1
ATOM 2077 O O . GLN A 1 266 ? 7.715 -3.972 -14.251 1.00 90.06 266 GLN A O 1
ATOM 2082 N N . LEU A 1 267 ? 6.023 -4.770 -13.015 1.00 90.62 267 LEU A N 1
ATOM 2083 C CA . LEU A 1 267 ? 6.654 -6.058 -12.750 1.00 90.62 267 LEU A CA 1
ATOM 2084 C C . LEU A 1 267 ? 6.825 -6.855 -14.049 1.00 90.62 267 LEU A C 1
ATOM 2086 O O . LEU A 1 267 ? 7.922 -7.323 -14.339 1.00 90.62 267 LEU A O 1
ATOM 2090 N N . ILE A 1 268 ? 5.762 -6.959 -14.852 1.00 91.19 268 ILE A N 1
ATOM 2091 C CA . ILE A 1 268 ? 5.807 -7.671 -16.135 1.00 91.19 268 ILE A CA 1
ATOM 2092 C C . ILE A 1 268 ? 6.667 -6.905 -17.139 1.00 91.19 268 ILE A C 1
ATOM 2094 O O . ILE A 1 268 ? 7.606 -7.462 -17.696 1.00 91.19 268 ILE A O 1
ATOM 2098 N N . GLY A 1 269 ? 6.373 -5.624 -17.361 1.00 89.81 269 GLY A N 1
ATOM 2099 C CA . GLY A 1 269 ? 7.061 -4.817 -18.364 1.00 89.81 269 GLY A CA 1
ATOM 2100 C C . GLY A 1 269 ? 8.534 -4.581 -18.032 1.00 89.81 269 GLY A C 1
ATOM 2101 O O . GLY A 1 269 ? 9.377 -4.664 -18.919 1.00 89.81 269 GLY A O 1
ATOM 2102 N N . GLY A 1 270 ? 8.866 -4.368 -16.757 1.00 88.06 270 GLY A N 1
ATOM 2103 C CA . GLY A 1 270 ? 10.246 -4.277 -16.284 1.00 88.06 270 GLY A CA 1
ATOM 2104 C C . GLY A 1 270 ? 10.984 -5.610 -16.396 1.00 88.06 270 GLY A C 1
ATOM 2105 O O . GLY A 1 270 ? 12.119 -5.629 -16.859 1.00 88.06 270 GLY A O 1
ATOM 2106 N N . GLY A 1 271 ? 10.330 -6.728 -16.059 1.00 88.81 271 GLY A N 1
ATOM 2107 C CA . GLY A 1 271 ? 10.898 -8.067 -16.237 1.00 88.81 271 GLY A CA 1
ATOM 2108 C C . GLY A 1 271 ? 11.201 -8.393 -17.703 1.00 88.81 271 GLY A C 1
ATOM 2109 O O . GLY A 1 271 ? 12.302 -8.840 -18.018 1.00 88.81 271 GLY A O 1
ATOM 2110 N N . VAL A 1 272 ? 10.263 -8.104 -18.611 1.00 89.88 272 VAL A N 1
ATOM 2111 C CA . VAL A 1 272 ? 10.452 -8.279 -20.061 1.00 89.88 272 VAL A CA 1
ATOM 2112 C C . VAL A 1 272 ? 11.558 -7.362 -20.583 1.00 89.88 272 VAL A C 1
ATOM 2114 O O . VAL A 1 272 ? 12.450 -7.833 -21.283 1.00 89.88 272 VAL A O 1
ATOM 2117 N N . SER A 1 273 ? 11.550 -6.077 -20.212 1.00 87.38 273 SER A N 1
ATOM 2118 C CA . SER A 1 273 ? 12.596 -5.128 -20.619 1.00 87.38 273 SER A CA 1
ATOM 2119 C C . SER A 1 273 ? 13.979 -5.578 -20.146 1.00 87.38 273 SER A C 1
ATOM 2121 O O . SER A 1 273 ? 14.937 -5.504 -20.909 1.00 87.38 273 SER A O 1
ATOM 2123 N N . LEU A 1 274 ? 14.091 -6.085 -18.915 1.00 86.38 274 LEU A N 1
ATOM 2124 C CA . LEU A 1 274 ? 15.354 -6.580 -18.371 1.00 86.38 274 LEU A CA 1
ATOM 2125 C C . LEU A 1 274 ? 15.854 -7.819 -19.128 1.00 86.38 274 LEU A C 1
ATOM 2127 O O . LEU A 1 274 ? 17.043 -7.917 -19.425 1.00 86.38 274 LEU A O 1
ATOM 2131 N N . PHE A 1 275 ? 14.948 -8.736 -19.479 1.00 88.00 275 PHE A N 1
ATOM 2132 C CA . PHE A 1 275 ? 15.283 -9.937 -20.245 1.00 88.00 275 PHE A CA 1
ATOM 2133 C C . PHE A 1 275 ? 15.767 -9.614 -21.666 1.00 88.00 275 PHE A C 1
ATOM 2135 O O . PHE A 1 275 ? 16.678 -10.273 -22.162 1.00 88.00 275 PHE A O 1
ATOM 2142 N N . LEU A 1 276 ? 15.198 -8.580 -22.299 1.00 86.81 276 LEU A N 1
ATOM 2143 C CA . LEU A 1 276 ? 15.622 -8.109 -23.621 1.00 86.81 276 LEU A CA 1
ATOM 2144 C C . LEU A 1 276 ? 17.006 -7.443 -23.608 1.00 86.81 276 LEU A C 1
ATOM 2146 O O . LEU A 1 276 ? 17.726 -7.544 -24.597 1.00 86.81 276 LEU A O 1
ATOM 2150 N N . ILE A 1 277 ? 17.380 -6.767 -22.515 1.00 83.94 277 ILE A N 1
ATOM 2151 C CA . ILE A 1 277 ? 18.675 -6.076 -22.403 1.00 83.94 277 ILE A CA 1
ATOM 2152 C C . ILE A 1 277 ? 19.812 -7.068 -22.149 1.00 83.94 277 ILE A C 1
ATOM 2154 O O . ILE A 1 277 ? 20.820 -7.049 -22.850 1.00 83.94 277 ILE A O 1
ATOM 2158 N N . SER A 1 278 ? 19.677 -7.927 -21.135 1.00 83.12 278 SER A N 1
ATOM 2159 C CA . SER A 1 278 ? 20.701 -8.922 -20.813 1.00 83.12 278 SER A CA 1
ATOM 2160 C C . SER A 1 278 ? 20.073 -10.172 -20.196 1.00 83.12 278 SER A C 1
ATOM 2162 O O . SER A 1 278 ? 19.698 -10.159 -19.016 1.00 83.12 278 SER A O 1
ATOM 2164 N N . PRO A 1 279 ? 20.000 -11.291 -20.942 1.00 84.50 279 PRO A N 1
ATOM 2165 C CA . PRO A 1 279 ? 19.420 -12.527 -20.423 1.00 84.50 279 PRO A CA 1
ATOM 2166 C C . PRO A 1 279 ? 20.242 -13.118 -19.266 1.00 84.50 279 PRO A C 1
ATOM 2168 O O . PRO A 1 279 ? 19.682 -13.771 -18.385 1.00 84.50 279 PRO A O 1
ATOM 2171 N N . GLN A 1 280 ? 21.553 -12.850 -19.209 1.00 83.50 280 GLN A N 1
ATOM 2172 C CA . GLN A 1 280 ? 22.426 -13.329 -18.132 1.00 83.50 280 GLN A CA 1
ATOM 2173 C C . GLN A 1 280 ? 22.084 -12.667 -16.789 1.00 83.50 280 GLN A C 1
ATOM 2175 O O . GLN A 1 280 ? 21.794 -13.374 -15.822 1.00 83.50 280 GLN A O 1
ATOM 2180 N N . LEU A 1 281 ? 22.026 -11.329 -16.728 1.00 81.25 281 LEU A N 1
ATOM 2181 C CA . LEU A 1 281 ? 21.628 -10.609 -15.509 1.00 81.25 281 LEU A CA 1
ATOM 2182 C C . LEU A 1 281 ? 20.172 -10.897 -15.124 1.00 81.25 281 LEU A C 1
ATOM 2184 O O . LEU A 1 281 ? 19.868 -11.077 -13.943 1.00 81.25 281 LEU A O 1
ATOM 2188 N N . ALA A 1 282 ? 19.279 -10.982 -16.116 1.00 86.12 282 ALA A N 1
ATOM 2189 C CA . ALA A 1 282 ? 17.873 -11.286 -15.889 1.00 86.12 282 ALA A CA 1
ATOM 2190 C C . ALA A 1 282 ? 17.682 -12.666 -15.239 1.00 86.12 282 ALA A C 1
ATOM 2192 O O . ALA A 1 282 ? 16.898 -12.787 -14.302 1.00 86.12 282 ALA A O 1
ATOM 2193 N N . SER A 1 283 ? 18.426 -13.690 -15.676 1.00 85.12 283 SER A N 1
ATOM 2194 C CA . SER A 1 283 ? 18.339 -15.042 -15.104 1.00 85.12 283 SER A CA 1
ATOM 2195 C C . SER A 1 283 ? 18.737 -15.089 -13.623 1.00 85.12 283 SER A C 1
ATOM 2197 O O . SER A 1 283 ? 18.074 -15.741 -12.818 1.00 85.12 283 SER A O 1
ATOM 2199 N N . ILE A 1 284 ? 19.759 -14.327 -13.229 1.00 85.62 284 ILE A N 1
ATOM 2200 C CA . ILE A 1 284 ? 20.214 -14.250 -11.837 1.00 85.62 284 ILE A CA 1
ATOM 2201 C C . ILE A 1 284 ? 19.207 -13.492 -10.982 1.00 85.62 284 ILE A C 1
ATOM 2203 O O . ILE A 1 284 ? 18.877 -13.944 -9.886 1.00 85.62 284 ILE A O 1
ATOM 2207 N N . ALA A 1 285 ? 18.675 -12.374 -11.485 1.00 86.25 285 ALA A N 1
ATOM 2208 C CA . ALA A 1 285 ? 17.603 -11.642 -10.817 1.00 86.25 285 ALA A CA 1
ATOM 2209 C C . ALA A 1 285 ? 16.346 -12.513 -10.642 1.00 86.25 285 ALA A C 1
ATOM 2211 O O . ALA A 1 285 ? 15.710 -12.487 -9.588 1.00 86.25 285 ALA A O 1
ATOM 2212 N N . LEU A 1 286 ? 16.021 -13.334 -11.644 1.00 87.81 286 LEU A N 1
ATOM 2213 C CA . LEU A 1 286 ? 14.881 -14.245 -11.613 1.00 87.81 286 LEU A CA 1
ATOM 2214 C C . LEU A 1 286 ? 15.026 -15.341 -10.548 1.00 87.81 286 LEU A C 1
ATOM 2216 O O . LEU A 1 286 ? 14.014 -15.800 -10.034 1.00 87.81 286 LEU A O 1
ATOM 2220 N N . VAL A 1 287 ? 16.248 -15.741 -10.184 1.00 89.38 287 VAL A N 1
ATOM 2221 C CA . VAL A 1 287 ? 16.498 -16.701 -9.092 1.00 89.38 287 VAL A CA 1
ATOM 2222 C C . VAL A 1 287 ? 16.621 -15.997 -7.737 1.00 89.38 287 VAL A C 1
ATOM 2224 O O . VAL A 1 287 ? 16.063 -16.462 -6.740 1.00 89.38 287 VAL A O 1
ATOM 2227 N N . SER A 1 288 ? 17.316 -14.859 -7.677 1.00 88.62 288 SER A N 1
ATOM 2228 C CA . SER A 1 288 ? 17.584 -14.154 -6.420 1.00 88.62 288 SER A CA 1
ATOM 2229 C C . SER A 1 288 ? 16.332 -13.507 -5.824 1.00 88.62 288 SER A C 1
ATOM 2231 O O . SER A 1 288 ? 16.140 -13.564 -4.608 1.00 88.62 288 SER A O 1
ATOM 2233 N N . VAL A 1 289 ? 15.443 -12.947 -6.654 1.00 90.50 289 VAL A N 1
ATOM 2234 C CA . VAL A 1 289 ? 14.223 -12.273 -6.185 1.00 90.50 289 VAL A CA 1
ATOM 2235 C C . VAL A 1 289 ? 13.253 -13.252 -5.507 1.00 90.50 289 VAL A C 1
ATOM 2237 O O . VAL A 1 289 ? 12.873 -12.984 -4.366 1.00 90.50 289 VAL A O 1
ATOM 2240 N N . PRO A 1 290 ? 12.865 -14.402 -6.097 1.00 90.88 290 PRO A N 1
ATOM 2241 C CA . PRO A 1 290 ? 12.012 -15.376 -5.416 1.00 90.88 290 PRO A CA 1
ATOM 2242 C C . PRO A 1 290 ? 12.641 -15.956 -4.147 1.00 90.88 290 PRO A C 1
ATOM 2244 O O . PRO A 1 290 ? 11.936 -16.132 -3.153 1.00 90.88 290 PRO A O 1
ATOM 2247 N N . ALA A 1 291 ? 13.957 -16.205 -4.142 1.00 91.31 291 ALA A N 1
ATOM 2248 C CA . ALA A 1 291 ? 14.666 -16.669 -2.949 1.00 91.31 291 ALA A CA 1
ATOM 2249 C C . ALA A 1 291 ? 14.576 -15.643 -1.805 1.00 91.31 291 ALA A C 1
ATOM 2251 O O . ALA A 1 291 ? 14.263 -15.992 -0.663 1.00 91.31 291 ALA A O 1
ATOM 2252 N N . ALA A 1 292 ? 14.761 -14.360 -2.123 1.00 91.38 292 ALA A N 1
ATOM 2253 C CA . ALA A 1 292 ? 14.592 -13.270 -1.175 1.00 91.38 292 ALA A CA 1
ATOM 2254 C C . ALA A 1 292 ? 13.144 -13.167 -0.685 1.00 91.38 292 ALA A C 1
ATOM 2256 O O . ALA A 1 292 ? 12.901 -13.105 0.519 1.00 91.38 292 ALA A O 1
ATOM 2257 N N . VAL A 1 293 ? 12.166 -13.220 -1.594 1.00 93.00 293 VAL A N 1
ATOM 2258 C CA . VAL A 1 293 ? 10.739 -13.200 -1.242 1.00 93.00 293 VAL A CA 1
ATOM 2259 C C . VAL A 1 293 ? 10.390 -14.355 -0.305 1.00 93.00 293 VAL A C 1
ATOM 2261 O O . VAL A 1 293 ? 9.655 -14.133 0.656 1.00 93.00 293 VAL A O 1
ATOM 2264 N N . ALA A 1 294 ? 10.926 -15.558 -0.517 1.00 93.56 294 ALA A N 1
ATOM 2265 C CA . ALA A 1 294 ? 10.709 -16.697 0.372 1.00 93.56 294 ALA A CA 1
ATOM 2266 C C . ALA A 1 294 ? 11.263 -16.436 1.787 1.00 93.56 294 ALA A C 1
ATOM 2268 O O . ALA A 1 294 ? 10.538 -16.609 2.772 1.00 93.56 294 ALA A O 1
ATOM 2269 N N . MET A 1 295 ? 12.502 -15.940 1.890 1.00 91.38 295 MET A N 1
ATOM 2270 C CA . MET A 1 295 ? 13.134 -15.585 3.168 1.00 91.38 295 MET A CA 1
ATOM 2271 C C . MET A 1 295 ? 12.355 -14.478 3.900 1.00 91.38 295 MET A C 1
ATOM 2273 O O . MET A 1 295 ? 11.984 -14.627 5.068 1.00 91.38 295 MET A O 1
ATOM 2277 N N . PHE A 1 296 ? 12.037 -13.385 3.204 1.00 92.56 296 PHE A N 1
ATOM 2278 C CA . PHE A 1 296 ? 11.292 -12.260 3.767 1.00 92.56 296 PHE A CA 1
ATOM 2279 C C . PHE A 1 296 ? 9.850 -12.631 4.118 1.00 92.56 296 PHE A C 1
ATOM 2281 O O . PHE A 1 296 ? 9.314 -12.124 5.100 1.00 92.56 296 PHE A O 1
ATOM 2288 N N . SER A 1 297 ? 9.221 -13.551 3.383 1.00 93.12 297 SER A N 1
ATOM 2289 C CA . SER A 1 297 ? 7.876 -14.042 3.705 1.00 93.12 297 SER A CA 1
ATOM 2290 C C . SER A 1 297 ? 7.849 -14.811 5.022 1.00 93.12 297 SER A C 1
ATOM 2292 O O . SER A 1 297 ? 6.887 -14.685 5.780 1.00 93.12 297 SER A O 1
ATOM 2294 N N . PHE A 1 298 ? 8.894 -15.583 5.330 1.00 91.25 298 PHE A N 1
ATOM 2295 C CA . PHE A 1 298 ? 9.008 -16.270 6.617 1.00 91.25 298 PHE A CA 1
ATOM 2296 C C . PHE A 1 298 ? 9.090 -15.272 7.782 1.00 91.25 298 PHE A C 1
ATOM 2298 O O . PHE A 1 298 ? 8.304 -15.359 8.728 1.00 91.25 298 PHE A O 1
ATOM 2305 N N . LEU A 1 299 ? 9.956 -14.260 7.667 1.00 90.88 299 LEU A N 1
ATOM 2306 C CA . LEU A 1 299 ? 10.055 -13.168 8.645 1.00 90.88 299 LEU A CA 1
ATOM 2307 C C . LEU A 1 299 ? 8.739 -12.380 8.756 1.00 90.88 299 LEU A C 1
ATOM 2309 O O . LEU A 1 299 ? 8.261 -12.091 9.854 1.00 90.88 299 LEU A O 1
ATOM 2313 N N . GLY A 1 300 ? 8.104 -12.099 7.618 1.00 92.50 300 GLY A N 1
ATOM 2314 C CA . GLY A 1 300 ? 6.839 -11.377 7.536 1.00 92.50 300 GLY A CA 1
ATOM 2315 C C . GLY A 1 300 ? 5.678 -12.099 8.223 1.00 92.50 300 GLY A C 1
ATOM 2316 O O . GLY A 1 300 ? 4.821 -11.442 8.813 1.00 92.50 300 GLY A O 1
ATOM 2317 N N . LYS A 1 301 ? 5.650 -13.441 8.220 1.00 93.19 301 LYS A N 1
ATOM 2318 C CA . LYS A 1 301 ? 4.647 -14.220 8.973 1.00 93.19 301 LYS A CA 1
ATOM 2319 C C . LYS A 1 301 ? 4.747 -13.963 10.477 1.00 93.19 301 LYS A C 1
ATOM 2321 O O . LYS A 1 301 ? 3.720 -13.721 11.111 1.00 93.19 301 LYS A O 1
ATOM 2326 N N . SER A 1 302 ? 5.965 -13.966 11.023 1.00 90.19 302 SER A N 1
ATOM 2327 C CA . SER A 1 302 ? 6.205 -13.650 12.437 1.00 90.19 302 SER A CA 1
ATOM 2328 C C . SER A 1 302 ? 5.773 -12.217 12.761 1.00 90.19 302 SER A C 1
ATOM 2330 O O . SER A 1 302 ? 5.005 -11.986 13.696 1.00 90.19 302 SER A O 1
ATOM 2332 N N . LEU A 1 303 ? 6.151 -11.261 11.907 1.00 93.69 303 LEU A N 1
ATOM 2333 C CA . LEU A 1 303 ? 5.782 -9.857 12.076 1.00 93.69 303 LEU A CA 1
ATOM 2334 C C . LEU A 1 303 ? 4.264 -9.640 12.037 1.00 93.69 303 LEU A C 1
ATOM 2336 O O . LEU A 1 303 ? 3.712 -8.862 12.811 1.00 93.69 303 LEU A O 1
ATOM 2340 N N . ARG A 1 304 ? 3.563 -10.379 11.173 1.00 92.50 304 ARG A N 1
ATOM 2341 C CA . ARG A 1 304 ? 2.103 -10.336 11.081 1.00 92.50 304 ARG A CA 1
ATOM 2342 C C . ARG A 1 304 ? 1.428 -10.918 12.321 1.00 92.50 304 ARG A C 1
ATOM 2344 O O . ARG A 1 304 ? 0.396 -10.400 12.737 1.00 92.50 304 ARG A O 1
ATOM 2351 N N . ALA A 1 305 ? 1.992 -11.967 12.918 1.00 92.94 305 ALA A N 1
ATOM 2352 C CA . ALA A 1 305 ? 1.504 -12.495 14.189 1.00 92.94 305 ALA A CA 1
ATOM 2353 C C . ALA A 1 305 ? 1.694 -11.478 15.327 1.00 92.94 305 ALA A C 1
ATOM 2355 O O . ALA A 1 305 ? 0.776 -11.268 16.117 1.00 92.94 305 ALA A O 1
ATOM 2356 N N . LEU A 1 306 ? 2.843 -10.796 15.369 1.00 92.12 306 LEU A N 1
ATOM 2357 C CA . LEU A 1 306 ? 3.128 -9.757 16.359 1.00 92.12 306 LEU A CA 1
ATOM 2358 C C . LEU A 1 306 ? 2.212 -8.535 16.191 1.00 92.12 306 LEU A C 1
ATOM 2360 O O . LEU A 1 306 ? 1.653 -8.048 17.169 1.00 92.12 306 LEU A O 1
ATOM 2364 N N . SER A 1 307 ? 1.963 -8.112 14.949 1.00 92.81 307 SER A N 1
ATOM 2365 C CA . SER A 1 307 ? 1.015 -7.040 14.626 1.00 92.81 307 SER A CA 1
ATOM 2366 C C . SER A 1 307 ? -0.403 -7.363 15.098 1.00 92.81 307 SER A C 1
ATOM 2368 O O . SER A 1 307 ? -1.033 -6.515 15.722 1.00 92.81 307 SER A O 1
ATOM 2370 N N . LYS A 1 308 ? -0.878 -8.601 14.898 1.00 94.06 308 LYS A N 1
ATOM 2371 C CA . LYS A 1 308 ? -2.179 -9.038 15.433 1.00 94.06 308 LYS A CA 1
ATOM 2372 C C . LYS A 1 308 ? -2.235 -8.975 16.962 1.00 94.06 308 LYS A C 1
ATOM 2374 O O . LYS A 1 308 ? -3.261 -8.596 17.509 1.00 94.06 308 LYS A O 1
ATOM 2379 N N . ARG A 1 309 ? -1.150 -9.340 17.655 1.00 93.44 309 ARG A N 1
ATOM 2380 C CA . ARG A 1 309 ? -1.078 -9.276 19.126 1.00 93.44 309 ARG A CA 1
ATOM 2381 C C . ARG A 1 309 ? -1.090 -7.836 19.642 1.00 93.44 309 ARG A C 1
ATOM 2383 O O . ARG A 1 309 ? -1.829 -7.554 20.577 1.00 93.44 309 ARG A O 1
ATOM 2390 N N . SER A 1 310 ? -0.308 -6.947 19.026 1.00 93.75 310 SER A N 1
ATOM 2391 C CA . SER A 1 310 ? -0.293 -5.511 19.344 1.00 93.75 310 SER A CA 1
ATOM 2392 C C . SER A 1 310 ? -1.679 -4.890 19.132 1.00 93.75 310 SER A C 1
ATOM 2394 O O . SER A 1 310 ? -2.201 -4.241 20.035 1.00 93.75 310 SER A O 1
ATOM 2396 N N . GLN A 1 311 ? -2.332 -5.191 18.005 1.00 91.81 311 GLN A N 1
ATOM 2397 C CA . GLN A 1 311 ? -3.680 -4.700 17.723 1.00 91.81 311 GLN A CA 1
ATOM 2398 C C . GLN A 1 311 ? -4.718 -5.218 18.731 1.00 91.81 311 GLN A C 1
ATOM 2400 O O . GLN A 1 311 ? -5.487 -4.425 19.262 1.00 91.81 311 GLN A O 1
ATOM 2405 N N . ALA A 1 312 ? -4.673 -6.506 19.087 1.00 93.56 312 ALA A N 1
ATOM 2406 C CA . ALA A 1 312 ? -5.573 -7.077 20.089 1.00 93.56 312 ALA A CA 1
ATOM 2407 C C . ALA A 1 312 ? -5.393 -6.465 21.493 1.00 93.56 312 ALA A C 1
ATOM 2409 O O . ALA A 1 312 ? -6.370 -6.339 22.226 1.00 93.56 312 ALA A O 1
ATOM 2410 N N . GLN A 1 313 ? -4.174 -6.077 21.897 1.00 92.75 313 GLN A N 1
ATOM 2411 C CA . GLN A 1 313 ? -3.994 -5.343 23.161 1.00 92.75 313 GLN A CA 1
ATOM 2412 C C . GLN A 1 313 ? -4.493 -3.903 23.066 1.00 92.75 313 GLN A C 1
ATOM 2414 O O . GLN A 1 313 ? -5.110 -3.414 24.007 1.00 92.75 313 GLN A O 1
ATOM 2419 N N . SER A 1 314 ? -4.286 -3.236 21.928 1.00 92.62 314 SER A N 1
ATOM 2420 C CA . SER A 1 314 ? -4.838 -1.896 21.716 1.00 92.62 314 SER A CA 1
ATOM 2421 C C . SER A 1 314 ? -6.367 -1.905 21.797 1.00 92.62 314 SER A C 1
ATOM 2423 O O . SER A 1 314 ? -6.948 -1.022 22.417 1.00 92.62 314 SER A O 1
ATOM 2425 N N . GLU A 1 315 ? -7.017 -2.928 21.235 1.00 91.44 315 GLU A N 1
ATOM 2426 C CA . GLU A 1 315 ? -8.470 -3.116 21.324 1.00 91.44 315 GLU A CA 1
ATOM 2427 C C . GLU A 1 315 ? -8.936 -3.354 22.770 1.00 91.44 315 GLU A C 1
ATOM 2429 O O . GLU A 1 315 ? -9.967 -2.819 23.175 1.00 91.44 315 GLU A O 1
ATOM 2434 N N . ARG A 1 316 ? -8.165 -4.087 23.587 1.00 92.06 316 ARG A N 1
ATOM 2435 C CA . ARG A 1 316 ? -8.462 -4.256 25.022 1.00 92.06 316 ARG A CA 1
ATOM 2436 C C . ARG A 1 316 ? -8.395 -2.937 25.784 1.00 92.06 316 ARG A C 1
ATOM 2438 O O . ARG A 1 316 ? -9.314 -2.647 26.545 1.00 92.06 316 ARG A O 1
ATOM 2445 N N . ALA A 1 317 ? -7.362 -2.126 25.555 1.00 92.62 317 ALA A N 1
ATOM 2446 C CA . ALA A 1 317 ? -7.250 -0.806 26.174 1.00 92.62 317 ALA A CA 1
ATOM 2447 C C . ALA A 1 317 ? -8.438 0.096 25.787 1.00 92.62 317 ALA A C 1
ATOM 2449 O O . ALA A 1 317 ? -9.031 0.750 26.648 1.00 92.62 317 ALA A O 1
ATOM 2450 N N . THR A 1 318 ? -8.849 0.072 24.512 1.00 91.50 318 THR A N 1
ATOM 2451 C CA . THR A 1 318 ? -10.060 0.764 24.052 1.00 91.50 318 THR A CA 1
ATOM 2452 C C . THR A 1 318 ? -11.310 0.241 24.760 1.00 91.50 318 THR A C 1
ATOM 2454 O O . THR A 1 318 ? -12.067 1.044 25.298 1.00 91.50 318 THR A O 1
ATOM 2457 N N . SER A 1 319 ? -11.492 -1.078 24.861 1.00 90.69 319 SER A N 1
ATOM 2458 C CA . SER A 1 319 ? -12.636 -1.682 25.557 1.00 90.69 319 SER A CA 1
ATOM 2459 C C . SER A 1 319 ? -12.725 -1.261 27.028 1.00 90.69 319 SER A C 1
ATOM 2461 O O . SER A 1 319 ? -13.819 -0.956 27.496 1.00 90.69 319 SER A O 1
ATOM 2463 N N . VAL A 1 320 ? -11.598 -1.211 27.752 1.00 92.44 320 VAL A N 1
ATOM 2464 C CA . VAL A 1 320 ? -11.561 -0.733 29.149 1.00 92.44 320 VAL A CA 1
ATOM 2465 C C . VAL A 1 320 ? -12.008 0.726 29.226 1.00 92.44 320 VAL A C 1
ATOM 2467 O O . VAL A 1 320 ? -12.837 1.083 30.062 1.00 92.44 320 VAL A O 1
ATOM 2470 N N . SER A 1 321 ? -11.516 1.573 28.316 1.00 94.06 321 SER A N 1
ATOM 2471 C CA . SER A 1 321 ? -11.920 2.982 28.277 1.00 94.06 321 SER A CA 1
ATOM 2472 C C . SER A 1 321 ? -13.407 3.160 27.958 1.00 94.06 321 SER A C 1
ATOM 2474 O O . SER A 1 321 ? -14.076 3.982 28.584 1.00 94.06 321 SER A O 1
ATOM 2476 N N . GLU A 1 322 ? -13.949 2.369 27.030 1.00 90.25 322 GLU A N 1
ATOM 2477 C CA . GLU A 1 322 ? -15.365 2.404 26.669 1.00 90.25 322 GLU A CA 1
ATOM 2478 C C . GLU A 1 322 ? -16.250 1.965 27.838 1.00 90.25 322 GLU A C 1
ATOM 2480 O O . GLU A 1 322 ? -17.250 2.624 28.122 1.00 90.25 322 GLU A O 1
ATOM 2485 N N . GLU A 1 323 ? -15.875 0.900 28.553 1.00 89.44 323 GLU A N 1
ATOM 2486 C CA . GLU A 1 323 ? -16.623 0.404 29.712 1.00 89.44 323 GLU A CA 1
ATOM 2487 C C . GLU A 1 323 ? -16.653 1.436 30.848 1.00 89.44 323 GLU A C 1
ATOM 2489 O O . GLU A 1 323 ? -17.733 1.747 31.369 1.00 89.44 323 GLU A O 1
ATOM 2494 N N . ALA A 1 324 ? -15.498 2.023 31.178 1.00 92.12 324 ALA A N 1
ATOM 2495 C CA . ALA A 1 324 ? -15.375 3.031 32.228 1.00 92.12 324 ALA A CA 1
ATOM 2496 C C . ALA A 1 324 ? -16.137 4.325 31.888 1.00 92.12 324 ALA A C 1
ATOM 2498 O O . ALA A 1 324 ? -16.837 4.882 32.739 1.00 92.12 324 ALA A O 1
ATOM 2499 N N . LEU A 1 325 ? -16.047 4.803 30.640 1.00 92.88 325 LEU A N 1
ATOM 2500 C CA . LEU A 1 325 ? -16.722 6.029 30.202 1.00 92.88 325 LEU A CA 1
ATOM 2501 C C . LEU A 1 325 ? -18.232 5.833 30.036 1.00 92.88 325 LEU A C 1
ATOM 2503 O O . LEU A 1 325 ? -19.008 6.692 30.461 1.00 92.88 325 LEU A O 1
ATOM 2507 N N . SER A 1 326 ? -18.662 4.696 29.483 1.00 91.31 326 SER A N 1
ATOM 2508 C CA . SER A 1 326 ? -20.084 4.367 29.346 1.00 91.31 326 SER A CA 1
ATOM 2509 C C . SER A 1 326 ? -20.769 4.237 30.710 1.00 91.31 326 SER A C 1
ATOM 2511 O O . SER A 1 326 ? -21.934 4.607 30.849 1.00 91.31 326 SER A O 1
ATOM 2513 N N . ASN A 1 327 ? -20.051 3.759 31.734 1.00 93.62 327 ASN A N 1
ATOM 2514 C CA . ASN A 1 327 ? -20.576 3.539 33.086 1.00 93.62 327 ASN A CA 1
ATOM 2515 C C . ASN A 1 327 ? -20.031 4.530 34.123 1.00 93.62 327 ASN A C 1
ATOM 2517 O O . ASN A 1 327 ? -19.971 4.225 35.318 1.00 93.62 327 ASN A O 1
ATOM 2521 N N . ILE A 1 328 ? -19.694 5.754 33.702 1.00 93.88 328 ILE A N 1
ATOM 2522 C CA . ILE A 1 328 ? -19.050 6.754 34.568 1.00 93.88 328 ILE A CA 1
ATOM 2523 C C . ILE A 1 328 ? -19.825 7.035 35.865 1.00 93.88 328 ILE A C 1
ATOM 2525 O O . ILE A 1 328 ? -19.229 7.289 36.911 1.00 93.88 328 ILE A O 1
ATOM 2529 N N . ARG A 1 329 ? -21.163 6.947 35.835 1.00 94.44 329 ARG A N 1
ATOM 2530 C CA . ARG A 1 329 ? -22.009 7.135 37.027 1.00 94.44 329 ARG A CA 1
ATOM 2531 C C . ARG A 1 329 ? -21.744 6.066 38.090 1.00 94.44 329 ARG A C 1
ATOM 2533 O O . ARG A 1 329 ? -21.684 6.403 39.268 1.00 94.44 329 ARG A O 1
ATOM 2540 N N . THR A 1 330 ? -21.545 4.815 37.680 1.00 95.12 330 THR A N 1
ATOM 2541 C CA . THR A 1 330 ? -21.238 3.689 38.573 1.00 95.12 330 THR A CA 1
ATOM 2542 C C . THR A 1 330 ? -19.833 3.821 39.148 1.00 95.12 330 THR A C 1
ATOM 2544 O O . THR A 1 330 ? -19.649 3.658 40.351 1.00 95.12 330 THR A O 1
ATOM 2547 N N . VAL A 1 331 ? -18.855 4.212 38.324 1.00 95.44 331 VAL A N 1
ATOM 2548 C CA . VAL A 1 331 ? -17.470 4.440 38.773 1.00 95.44 331 VAL A CA 1
ATOM 2549 C C . VAL A 1 331 ? -17.417 5.530 39.851 1.00 95.44 331 VAL A C 1
ATOM 2551 O O . VAL A 1 331 ? -16.790 5.340 40.894 1.00 95.44 331 VAL A O 1
ATOM 2554 N N . ARG A 1 332 ? -18.136 6.645 39.643 1.00 94.88 332 ARG A N 1
ATOM 2555 C CA . ARG A 1 332 ? -18.254 7.738 40.626 1.00 94.88 332 ARG A CA 1
ATOM 2556 C C . ARG A 1 332 ? -19.022 7.325 41.881 1.00 94.88 332 ARG A C 1
ATOM 2558 O O . ARG A 1 332 ? -18.644 7.725 42.977 1.00 94.88 332 ARG A O 1
ATOM 2565 N N . ALA A 1 333 ? -20.079 6.524 41.744 1.00 96.12 333 ALA A N 1
ATOM 2566 C CA . ALA A 1 333 ? -20.841 6.024 42.888 1.00 96.12 333 ALA A CA 1
ATOM 2567 C C . ALA A 1 333 ? -19.997 5.111 43.797 1.00 96.12 333 ALA A C 1
ATOM 2569 O O . ALA A 1 333 ? -20.181 5.122 45.013 1.00 96.12 333 ALA A O 1
ATOM 2570 N N . SER A 1 334 ? -19.049 4.374 43.211 1.00 94.12 334 SER A N 1
ATOM 2571 C CA . SER A 1 334 ? -18.123 3.479 43.913 1.00 94.12 334 SER A CA 1
ATOM 2572 C C . SER A 1 334 ? -16.788 4.133 44.308 1.00 94.12 334 SER A C 1
ATOM 2574 O O . SER A 1 334 ? -15.924 3.433 44.833 1.00 94.12 334 SER A O 1
ATOM 2576 N N . ALA A 1 335 ? -16.586 5.434 44.045 1.00 95.06 335 ALA A N 1
ATOM 2577 C CA . ALA A 1 335 ? -15.331 6.168 44.292 1.00 95.06 335 ALA A CA 1
ATOM 2578 C C . ALA A 1 335 ? -14.065 5.426 43.792 1.00 95.06 335 ALA A C 1
ATOM 2580 O O . ALA A 1 335 ? -13.038 5.376 44.471 1.00 95.06 335 ALA A O 1
ATOM 2581 N N . SER A 1 336 ? -14.175 4.767 42.631 1.00 93.88 336 SER A N 1
ATOM 2582 C CA . SER A 1 336 ? -13.150 3.870 42.073 1.00 93.88 336 SER A CA 1
ATOM 2583 C C . SER A 1 336 ? -12.382 4.487 40.895 1.00 93.88 336 SER A C 1
ATOM 2585 O O . SER A 1 336 ? -11.796 3.772 40.089 1.00 93.88 336 SER A O 1
ATOM 2587 N N . GLU A 1 337 ? -12.351 5.817 40.776 1.00 94.88 337 GLU A N 1
ATOM 2588 C CA . GLU A 1 337 ? -11.749 6.509 39.630 1.00 94.88 337 GLU A CA 1
ATOM 2589 C C . GLU A 1 337 ? -10.255 6.209 39.478 1.00 94.88 337 GLU A C 1
ATOM 2591 O O . GLU A 1 337 ? -9.784 5.935 38.379 1.00 94.88 337 GLU A O 1
ATOM 2596 N N . TYR A 1 338 ? -9.508 6.219 40.584 1.00 95.38 338 TYR A N 1
ATOM 2597 C CA . TYR A 1 338 ? -8.076 5.915 40.565 1.00 95.38 338 TYR A CA 1
ATOM 2598 C C . TYR A 1 338 ? -7.790 4.457 40.185 1.00 95.38 338 TYR A C 1
ATOM 2600 O O . TYR A 1 338 ? -6.765 4.185 39.565 1.00 95.38 338 TYR A O 1
ATOM 2608 N N . ALA A 1 339 ? -8.694 3.532 40.523 1.00 93.50 339 ALA A N 1
ATOM 2609 C CA . ALA A 1 339 ? -8.555 2.128 40.151 1.00 93.50 339 ALA A CA 1
ATOM 2610 C C . ALA A 1 339 ? -8.740 1.931 38.637 1.00 93.50 339 ALA A C 1
ATOM 2612 O O . ALA A 1 339 ? -7.943 1.230 38.020 1.00 93.50 339 ALA A O 1
ATOM 2613 N N . GLU A 1 340 ? -9.726 2.602 38.033 1.00 94.62 340 GLU A N 1
ATOM 2614 C CA . GLU A 1 340 ? -9.941 2.576 36.577 1.00 94.62 340 GLU A CA 1
ATOM 2615 C C . GLU A 1 340 ? -8.791 3.241 35.807 1.00 94.62 340 GLU A C 1
ATOM 2617 O O . GLU A 1 340 ? -8.351 2.732 34.777 1.00 94.62 340 GLU A O 1
ATOM 2622 N N . VAL A 1 341 ? -8.246 4.349 36.325 1.00 95.75 341 VAL A N 1
ATOM 2623 C CA . VAL A 1 341 ? -7.064 5.003 35.733 1.00 95.75 341 VAL A CA 1
ATOM 2624 C C . VAL A 1 341 ? -5.853 4.070 35.751 1.00 95.75 341 VAL A C 1
ATOM 2626 O O . VAL A 1 341 ? -5.139 3.977 34.753 1.00 95.75 341 VAL A O 1
ATOM 2629 N N . GLU A 1 342 ? -5.622 3.364 36.859 1.00 96.38 342 GLU A N 1
ATOM 2630 C CA . GLU A 1 342 ? -4.508 2.424 36.975 1.00 96.38 342 GLU A CA 1
ATOM 2631 C C . GLU A 1 342 ? -4.687 1.199 36.068 1.00 96.38 342 GLU A C 1
ATOM 2633 O O . GLU A 1 342 ? -3.726 0.760 35.438 1.00 96.38 342 GLU A O 1
ATOM 2638 N N . LEU A 1 343 ? -5.912 0.682 35.939 1.00 94.75 343 LEU A N 1
ATOM 2639 C CA . LEU A 1 343 ? -6.223 -0.403 35.009 1.00 94.75 343 LEU A CA 1
ATOM 2640 C C . LEU A 1 343 ? -5.962 0.015 33.557 1.00 94.75 343 LEU A C 1
ATOM 2642 O O . LEU A 1 343 ? -5.288 -0.704 32.819 1.00 94.75 343 LEU A O 1
ATOM 2646 N N . PHE A 1 344 ? -6.450 1.193 33.157 1.00 95.81 344 PHE A N 1
ATOM 2647 C CA . PHE A 1 344 ? -6.207 1.723 31.819 1.00 95.81 344 PHE A CA 1
ATOM 2648 C C . PHE A 1 344 ? -4.709 1.906 31.560 1.00 95.81 344 PHE A C 1
ATOM 2650 O O . PHE A 1 344 ? -4.224 1.465 30.520 1.00 95.81 344 PHE A O 1
ATOM 2657 N N . ARG A 1 345 ? -3.964 2.460 32.531 1.00 97.12 345 ARG A N 1
ATOM 2658 C CA . ARG A 1 345 ? -2.504 2.613 32.453 1.00 97.12 345 ARG A CA 1
ATOM 2659 C C . ARG A 1 345 ? -1.808 1.279 32.179 1.00 97.12 345 ARG A C 1
ATOM 2661 O O . ARG A 1 345 ? -1.006 1.195 31.254 1.00 97.12 345 ARG A O 1
ATOM 2668 N N . GLN A 1 346 ? -2.153 0.229 32.925 1.00 96.44 346 GLN A N 1
ATOM 2669 C CA . GLN A 1 346 ? -1.555 -1.101 32.759 1.00 96.44 346 GLN A CA 1
ATOM 2670 C C . GLN A 1 346 ? -1.817 -1.702 31.374 1.00 96.44 346 GLN A C 1
ATOM 2672 O O . GLN A 1 346 ? -0.908 -2.276 30.772 1.00 96.44 346 GLN A O 1
ATOM 2677 N N . GLU A 1 347 ? -3.037 -1.576 30.849 1.00 94.88 347 GLU A N 1
ATOM 2678 C CA . GLU A 1 347 ? -3.358 -2.075 29.507 1.00 94.88 347 GLU A CA 1
ATOM 2679 C C . GLU A 1 347 ? -2.671 -1.241 28.412 1.00 94.88 347 GLU A C 1
ATOM 2681 O O . GLU A 1 347 ? -2.167 -1.804 27.437 1.00 94.88 347 GLU A O 1
ATOM 2686 N N . THR A 1 348 ? -2.561 0.083 28.584 1.00 96.19 348 THR A N 1
ATOM 2687 C CA . THR A 1 348 ? -1.832 0.940 27.637 1.00 96.19 348 THR A CA 1
ATOM 2688 C C . THR A 1 348 ? -0.326 0.703 27.651 1.00 96.19 348 THR A C 1
ATOM 2690 O O . THR A 1 348 ? 0.281 0.683 26.582 1.00 96.19 348 THR A O 1
ATOM 2693 N N . ASP A 1 349 ? 0.275 0.455 28.817 1.00 97.19 349 ASP A N 1
ATOM 2694 C CA . ASP A 1 349 ? 1.706 0.156 28.935 1.00 97.19 349 ASP A CA 1
ATOM 2695 C C . ASP A 1 349 ? 2.030 -1.179 28.245 1.00 97.19 349 ASP A C 1
ATOM 2697 O O . ASP A 1 349 ? 2.958 -1.262 27.440 1.00 97.19 349 ASP A O 1
ATOM 2701 N N . ARG A 1 350 ? 1.194 -2.210 28.438 1.00 94.94 350 ARG A N 1
ATOM 2702 C CA . ARG A 1 350 ? 1.317 -3.487 27.706 1.00 94.94 350 ARG A CA 1
ATOM 2703 C C . ARG A 1 350 ? 1.152 -3.316 26.197 1.00 94.94 350 ARG A C 1
ATOM 2705 O O . ARG A 1 350 ? 1.865 -3.953 25.416 1.00 94.94 350 ARG A O 1
ATOM 2712 N N . ALA A 1 351 ? 0.209 -2.478 25.764 1.00 94.69 351 ALA A N 1
ATOM 2713 C CA . ALA A 1 351 ? 0.029 -2.172 24.349 1.00 94.69 351 ALA A CA 1
ATOM 2714 C C . ALA A 1 351 ? 1.255 -1.443 23.770 1.00 94.69 351 ALA A C 1
ATOM 2716 O O . ALA A 1 351 ? 1.660 -1.738 22.640 1.00 94.69 351 ALA A O 1
ATOM 2717 N N . ALA A 1 352 ? 1.879 -0.549 24.543 1.00 95.94 352 ALA A N 1
ATOM 2718 C CA . ALA A 1 352 ? 3.107 0.141 24.168 1.00 95.94 352 ALA A CA 1
ATOM 2719 C C . ALA A 1 352 ? 4.288 -0.834 24.037 1.00 95.94 352 ALA A C 1
ATOM 2721 O O . ALA A 1 352 ? 4.934 -0.843 22.991 1.00 95.94 352 ALA A O 1
ATOM 2722 N N . GLU A 1 353 ? 4.504 -1.724 25.012 1.00 96.12 353 GLU A N 1
ATOM 2723 C CA . GLU A 1 353 ? 5.569 -2.740 24.970 1.00 96.12 353 GLU A CA 1
ATOM 2724 C C . GLU A 1 353 ? 5.462 -3.646 23.730 1.00 96.12 353 GLU A C 1
ATOM 2726 O O . GLU A 1 353 ? 6.450 -3.897 23.034 1.00 96.12 353 GLU A O 1
ATOM 2731 N N . LEU A 1 354 ? 4.256 -4.123 23.399 1.00 94.25 354 LEU A N 1
ATOM 2732 C CA . LEU A 1 354 ? 4.051 -4.934 22.193 1.00 94.25 354 LEU A CA 1
ATOM 2733 C C . LEU A 1 354 ? 4.250 -4.137 20.903 1.00 94.25 354 LEU A C 1
ATOM 2735 O O . LEU A 1 354 ? 4.739 -4.682 19.909 1.00 94.25 354 LEU A O 1
ATOM 2739 N N . SER A 1 355 ? 3.853 -2.867 20.899 1.00 94.12 355 SER A N 1
ATOM 2740 C CA . SER A 1 355 ? 4.024 -1.983 19.744 1.00 94.12 355 SER A CA 1
ATOM 2741 C C . SER A 1 355 ? 5.495 -1.626 19.526 1.00 94.12 355 SER A C 1
ATOM 2743 O O . SER A 1 355 ? 5.938 -1.560 18.381 1.00 94.12 355 SER A O 1
ATOM 2745 N N . GLU A 1 356 ? 6.279 -1.490 20.595 1.00 95.69 356 GLU A N 1
ATOM 2746 C CA . GLU A 1 356 ? 7.731 -1.318 20.531 1.00 95.69 356 GLU A CA 1
ATOM 2747 C C . GLU A 1 356 ? 8.410 -2.572 19.966 1.00 95.69 356 GLU A C 1
ATOM 2749 O O . GLU A 1 356 ? 9.195 -2.478 19.021 1.00 95.69 356 GLU A O 1
ATOM 2754 N N . GLN A 1 357 ? 8.045 -3.764 20.454 1.00 93.62 357 GLN A N 1
ATOM 2755 C CA . GLN A 1 357 ? 8.546 -5.031 19.905 1.00 93.62 357 GLN A CA 1
ATOM 2756 C C . GLN A 1 357 ? 8.212 -5.179 18.414 1.00 93.62 357 GLN A C 1
ATOM 2758 O O . GLN A 1 357 ? 9.052 -5.613 17.619 1.00 93.62 357 GLN A O 1
ATOM 2763 N N . LEU A 1 358 ? 6.995 -4.793 18.014 1.00 94.62 358 LEU A N 1
ATOM 2764 C CA . LEU A 1 358 ? 6.593 -4.739 16.611 1.00 94.62 358 LEU A CA 1
ATOM 2765 C C . LEU A 1 358 ? 7.451 -3.745 15.819 1.00 94.62 358 LEU A C 1
ATOM 2767 O O . LEU A 1 358 ? 7.917 -4.084 14.731 1.00 94.62 358 LEU A O 1
ATOM 2771 N N . GLY A 1 359 ? 7.687 -2.554 16.369 1.00 94.44 359 GLY A N 1
ATOM 2772 C CA . GLY A 1 359 ? 8.522 -1.514 15.774 1.00 94.44 359 GLY A CA 1
ATOM 2773 C C . GLY A 1 359 ? 9.953 -1.985 15.522 1.00 94.44 359 GLY A C 1
ATOM 2774 O O . GLY A 1 359 ? 10.456 -1.837 14.409 1.00 94.44 359 GLY A O 1
ATOM 2775 N N . VAL A 1 360 ? 10.576 -2.645 16.501 1.00 95.44 360 VAL A N 1
ATOM 2776 C CA . VAL A 1 360 ? 11.905 -3.261 16.349 1.00 95.44 360 VAL A CA 1
ATOM 2777 C C . VAL A 1 360 ? 11.886 -4.334 15.257 1.00 95.44 360 VAL A C 1
ATOM 2779 O O . VAL A 1 360 ? 12.778 -4.365 14.407 1.00 95.44 360 VAL A O 1
ATOM 2782 N N . GLY A 1 361 ? 10.848 -5.175 15.215 1.00 93.69 361 GLY A N 1
ATOM 2783 C CA . GLY A 1 361 ? 10.671 -6.172 14.157 1.00 93.69 361 GLY A CA 1
ATOM 2784 C C . GLY A 1 361 ? 10.583 -5.555 12.754 1.00 93.69 361 GLY A C 1
ATOM 2785 O O . GLY A 1 361 ? 11.238 -6.036 11.827 1.00 93.69 361 GLY A O 1
ATOM 2786 N N . ILE A 1 362 ? 9.825 -4.463 12.599 1.00 94.56 362 ILE A N 1
ATOM 2787 C CA . ILE A 1 362 ? 9.723 -3.703 11.341 1.00 94.56 362 ILE A CA 1
ATOM 2788 C C . ILE A 1 362 ? 11.076 -3.077 10.979 1.00 94.56 362 ILE A C 1
ATOM 2790 O O . ILE A 1 362 ? 11.495 -3.170 9.826 1.00 94.56 362 ILE A O 1
ATOM 2794 N N . ALA A 1 363 ? 11.779 -2.479 11.945 1.00 95.25 363 ALA A N 1
ATOM 2795 C CA . ALA A 1 363 ? 13.063 -1.819 11.724 1.00 95.25 363 ALA A CA 1
ATOM 2796 C C . ALA A 1 363 ? 14.140 -2.803 11.246 1.00 95.25 363 ALA A C 1
ATOM 2798 O O . ALA A 1 363 ? 14.840 -2.525 10.269 1.00 95.25 363 ALA A O 1
ATOM 2799 N N . VAL A 1 364 ? 14.226 -3.984 11.868 1.00 94.50 364 VAL A N 1
ATOM 2800 C CA . VAL A 1 364 ? 15.133 -5.059 11.436 1.00 94.50 364 VAL A CA 1
ATOM 2801 C C . VAL A 1 364 ? 14.758 -5.536 10.037 1.00 94.50 364 VAL A C 1
ATOM 2803 O O . VAL A 1 364 ? 15.625 -5.618 9.170 1.00 94.50 364 VAL A O 1
ATOM 2806 N N . PHE A 1 365 ? 13.472 -5.790 9.781 1.00 94.12 365 PHE A N 1
ATOM 2807 C CA . PHE A 1 365 ? 12.996 -6.227 8.468 1.00 94.12 365 PHE A CA 1
ATOM 2808 C C . PHE A 1 365 ? 13.337 -5.220 7.358 1.00 94.12 365 PHE A C 1
ATOM 2810 O O . PHE A 1 365 ? 13.847 -5.601 6.302 1.00 94.12 365 PHE A O 1
ATOM 2817 N N . GLN A 1 366 ? 13.102 -3.929 7.599 1.00 93.12 366 GLN A N 1
ATOM 2818 C CA . GLN A 1 366 ? 13.384 -2.865 6.639 1.00 93.12 366 GLN A CA 1
ATOM 2819 C C . GLN A 1 366 ? 14.890 -2.670 6.420 1.00 93.12 366 GLN A C 1
ATOM 2821 O O . GLN A 1 366 ? 15.318 -2.499 5.279 1.00 93.12 366 GLN A O 1
ATOM 2826 N N . SER A 1 367 ? 15.696 -2.765 7.481 1.00 95.31 367 SER A N 1
ATOM 2827 C CA . SER A 1 367 ? 17.162 -2.709 7.394 1.00 95.31 367 SER A CA 1
ATOM 2828 C C . SER A 1 367 ? 17.716 -3.866 6.563 1.00 95.31 367 SER A C 1
ATOM 2830 O O . SER A 1 367 ? 18.509 -3.645 5.651 1.00 95.31 367 SER A O 1
ATOM 2832 N N . LEU A 1 368 ? 17.238 -5.088 6.817 1.00 93.50 368 LEU A N 1
ATOM 2833 C CA . LEU A 1 368 ? 17.653 -6.286 6.087 1.00 93.50 368 LEU A CA 1
ATOM 2834 C C . LEU A 1 368 ? 17.243 -6.218 4.609 1.00 93.50 368 LEU A C 1
ATOM 2836 O O . LEU A 1 368 ? 18.023 -6.576 3.731 1.00 93.50 368 LEU A O 1
ATOM 2840 N N . THR A 1 369 ? 16.041 -5.705 4.330 1.00 92.88 369 THR A N 1
ATOM 2841 C CA . THR A 1 369 ? 15.552 -5.496 2.959 1.00 92.88 369 THR A CA 1
ATOM 2842 C C . THR A 1 369 ? 16.418 -4.480 2.217 1.00 92.88 369 THR A C 1
ATOM 2844 O O . THR A 1 369 ? 16.815 -4.725 1.083 1.00 92.88 369 THR A O 1
ATOM 2847 N N . ASN A 1 370 ? 16.756 -3.355 2.851 1.00 92.81 370 ASN A N 1
ATOM 2848 C CA . ASN A 1 370 ? 17.594 -2.326 2.237 1.00 92.81 370 ASN A CA 1
ATOM 2849 C C . ASN A 1 370 ? 19.027 -2.831 1.990 1.00 92.81 370 ASN A C 1
ATOM 2851 O O . ASN A 1 370 ? 19.579 -2.640 0.909 1.00 92.81 370 ASN A O 1
ATOM 2855 N N . LEU A 1 371 ? 19.605 -3.554 2.955 1.00 93.69 371 LEU A N 1
ATOM 2856 C CA . LEU A 1 371 ? 20.907 -4.201 2.791 1.00 93.69 371 LEU A CA 1
ATOM 2857 C C . LEU A 1 371 ? 20.897 -5.201 1.627 1.00 93.69 371 LEU A C 1
ATOM 2859 O O . LEU A 1 371 ? 21.812 -5.189 0.807 1.00 93.69 371 LEU A O 1
ATOM 2863 N N . PHE A 1 372 ? 19.851 -6.024 1.524 1.00 92.12 372 PHE A N 1
ATOM 2864 C CA . PHE A 1 372 ? 19.680 -6.966 0.420 1.00 92.12 372 PHE A CA 1
ATOM 2865 C C . PHE A 1 372 ? 19.589 -6.254 -0.937 1.00 92.12 372 PHE A C 1
ATOM 2867 O O . PHE A 1 372 ? 20.281 -6.643 -1.874 1.00 92.12 372 PHE A O 1
ATOM 2874 N N . LEU A 1 373 ? 18.788 -5.188 -1.040 1.00 90.94 373 LEU A N 1
ATOM 2875 C CA . LEU A 1 373 ? 18.642 -4.419 -2.280 1.00 90.94 373 LEU A CA 1
ATOM 2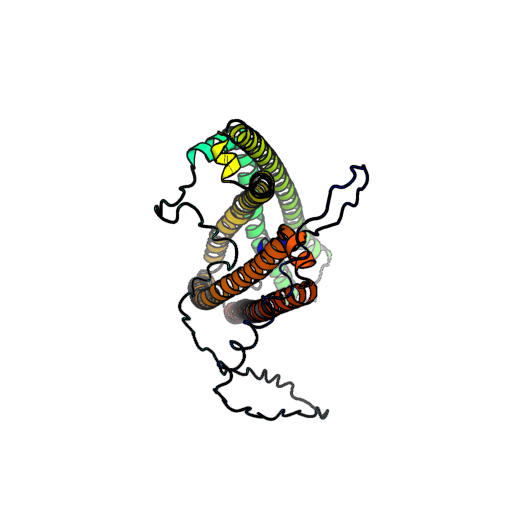876 C C . LEU A 1 373 ? 19.965 -3.771 -2.710 1.00 90.94 373 LEU A C 1
ATOM 2878 O O . LEU A 1 373 ? 20.368 -3.925 -3.861 1.00 90.94 373 LEU A O 1
ATOM 2882 N N . ASN A 1 374 ? 20.682 -3.111 -1.797 1.00 90.56 374 ASN A N 1
ATOM 2883 C CA . ASN A 1 374 ? 21.983 -2.512 -2.119 1.00 90.56 374 ASN A CA 1
ATOM 2884 C C . ASN A 1 374 ? 23.037 -3.575 -2.453 1.00 90.56 374 ASN A C 1
ATOM 2886 O O . ASN A 1 374 ? 23.830 -3.389 -3.374 1.00 90.56 374 ASN A O 1
ATOM 2890 N N . GLY A 1 375 ? 23.022 -4.713 -1.752 1.00 89.88 375 GLY A N 1
ATOM 2891 C CA . GLY A 1 375 ? 23.887 -5.851 -2.058 1.00 89.88 375 GLY A CA 1
ATOM 2892 C C . GLY A 1 375 ? 23.629 -6.421 -3.454 1.00 89.88 375 GLY A C 1
ATOM 2893 O O . GLY A 1 375 ? 24.577 -6.700 -4.184 1.00 89.88 375 GLY A O 1
ATOM 2894 N N . MET A 1 376 ? 22.361 -6.522 -3.863 1.00 87.62 376 MET A N 1
ATOM 2895 C CA . MET A 1 376 ? 21.981 -6.951 -5.211 1.00 87.62 376 MET A CA 1
ATOM 2896 C C . MET A 1 376 ? 22.485 -5.973 -6.282 1.00 87.62 376 MET A C 1
ATOM 2898 O O . MET A 1 376 ? 23.009 -6.412 -7.304 1.00 87.62 376 MET A O 1
ATOM 2902 N N . VAL A 1 377 ? 22.384 -4.662 -6.039 1.00 86.38 377 VAL A N 1
ATOM 2903 C CA . VAL A 1 377 ? 22.904 -3.629 -6.953 1.00 86.38 377 VAL A CA 1
ATOM 2904 C C . VAL A 1 377 ? 24.426 -3.724 -7.091 1.00 86.38 377 VAL A C 1
ATOM 2906 O O . VAL A 1 377 ? 24.936 -3.744 -8.211 1.00 86.38 377 VAL A O 1
ATOM 2909 N N . LEU A 1 378 ? 25.158 -3.846 -5.978 1.00 86.75 378 LEU A N 1
ATOM 2910 C CA . LEU A 1 378 ? 26.616 -4.014 -5.997 1.00 86.75 378 LEU A CA 1
ATOM 2911 C C . LEU A 1 378 ? 27.030 -5.302 -6.718 1.00 86.75 378 LEU A C 1
ATOM 2913 O O . LEU A 1 378 ? 27.934 -5.273 -7.553 1.00 86.75 378 LEU A O 1
ATOM 2917 N N . GLY A 1 379 ? 26.344 -6.416 -6.447 1.00 83.94 379 GLY A N 1
ATOM 2918 C CA . GLY A 1 379 ? 26.571 -7.686 -7.140 1.00 83.94 379 GLY A CA 1
ATOM 2919 C C . GLY A 1 379 ? 26.363 -7.568 -8.652 1.00 83.94 379 GLY A C 1
ATOM 2920 O O . GLY A 1 379 ? 27.187 -8.052 -9.429 1.00 83.94 379 GLY A O 1
ATOM 2921 N N . GLY A 1 380 ? 25.316 -6.850 -9.072 1.00 81.00 380 GLY A N 1
ATOM 2922 C CA . GLY A 1 380 ? 25.067 -6.534 -10.478 1.00 81.00 380 GLY A CA 1
ATOM 2923 C C . GLY A 1 380 ? 26.199 -5.724 -11.114 1.00 81.00 380 GLY A C 1
ATOM 2924 O O . GLY A 1 380 ? 26.657 -6.067 -12.202 1.00 81.00 380 GLY A O 1
ATOM 2925 N N . HIS A 1 381 ? 26.713 -4.703 -10.422 1.00 81.12 381 HIS A N 1
ATOM 2926 C CA . HIS A 1 381 ? 27.822 -3.880 -10.915 1.00 81.12 381 HIS A CA 1
ATOM 2927 C C . HIS A 1 381 ? 29.119 -4.690 -11.108 1.00 81.12 381 HIS A C 1
ATOM 2929 O O . HIS A 1 381 ? 29.774 -4.586 -12.149 1.00 81.12 381 HIS A O 1
ATOM 2935 N N . PHE A 1 382 ? 29.481 -5.540 -10.141 1.00 80.75 382 PHE A N 1
ATOM 2936 C CA . PHE A 1 382 ? 30.665 -6.404 -10.250 1.00 80.75 382 PHE A CA 1
ATOM 2937 C C . PHE A 1 382 ? 30.582 -7.361 -11.444 1.00 80.75 382 PHE A C 1
ATOM 2939 O O . PHE A 1 382 ? 31.564 -7.524 -12.165 1.00 80.75 382 PHE A O 1
ATOM 2946 N N . MET A 1 383 ? 29.408 -7.940 -11.701 1.00 75.56 383 MET A N 1
ATOM 2947 C CA . MET A 1 383 ? 29.191 -8.797 -12.870 1.00 75.56 383 MET A CA 1
ATOM 2948 C C . MET A 1 383 ? 29.163 -8.031 -14.196 1.00 75.56 383 MET A C 1
ATOM 2950 O O . MET A 1 383 ? 29.654 -8.529 -15.208 1.00 75.56 383 MET A O 1
ATOM 2954 N N . SER A 1 384 ? 28.611 -6.817 -14.200 1.00 73.69 384 SER A N 1
ATOM 2955 C CA . SER A 1 384 ? 28.517 -5.977 -15.398 1.00 73.69 384 SER A CA 1
ATOM 2956 C C . SER A 1 384 ? 29.888 -5.552 -15.927 1.00 73.69 384 SER A C 1
ATOM 2958 O O . SER A 1 384 ? 30.043 -5.341 -17.128 1.00 73.69 384 SER A O 1
ATOM 2960 N N . THR A 1 385 ? 30.890 -5.453 -15.045 1.00 69.44 385 THR A N 1
ATOM 2961 C CA . THR A 1 385 ? 32.220 -4.902 -15.359 1.00 69.44 385 THR A CA 1
ATOM 2962 C C . THR A 1 385 ? 32.946 -5.690 -16.466 1.00 69.44 385 THR A C 1
ATOM 2964 O O . THR A 1 385 ? 33.805 -5.131 -17.144 1.00 69.44 385 THR A O 1
ATOM 2967 N N . SER A 1 386 ? 32.586 -6.957 -16.706 1.00 64.31 386 SER A N 1
ATOM 2968 C CA . SER A 1 386 ? 33.214 -7.815 -17.722 1.00 64.31 386 SER A CA 1
ATOM 2969 C C . SER A 1 386 ? 32.387 -8.055 -18.994 1.00 64.31 386 SER A C 1
ATOM 2971 O O . SER A 1 386 ? 32.917 -8.647 -19.932 1.00 64.31 386 SER A O 1
ATOM 2973 N N . SER A 1 387 ? 31.114 -7.637 -19.062 1.00 61.47 387 SER A N 1
ATOM 2974 C CA . SER A 1 387 ? 30.196 -8.111 -20.120 1.00 61.47 387 SER A CA 1
ATOM 2975 C C . SER A 1 387 ? 29.198 -7.089 -20.685 1.00 61.47 387 SER A C 1
ATOM 2977 O O . SER A 1 387 ? 28.582 -7.378 -21.711 1.00 61.47 387 SER A O 1
ATOM 2979 N N . ILE A 1 388 ? 29.008 -5.912 -20.069 1.00 70.25 388 ILE A N 1
ATOM 2980 C CA . ILE A 1 388 ? 27.921 -4.981 -20.438 1.00 70.25 388 ILE A CA 1
ATOM 2981 C C . ILE A 1 388 ? 28.427 -3.530 -20.497 1.00 70.25 388 ILE A C 1
ATOM 2983 O O . ILE A 1 388 ? 29.392 -3.157 -19.827 1.00 70.25 388 ILE A O 1
ATOM 2987 N N . SER A 1 389 ? 27.791 -2.717 -21.349 1.00 66.38 389 SER A N 1
ATOM 2988 C CA . SER A 1 389 ? 28.035 -1.271 -21.426 1.00 66.38 389 SER A CA 1
ATOM 2989 C C . SER A 1 389 ? 27.681 -0.562 -20.112 1.00 66.38 389 SER A C 1
ATOM 2991 O O . SER A 1 389 ? 27.001 -1.122 -19.260 1.00 66.38 389 SER A O 1
ATOM 2993 N N . ALA A 1 390 ? 28.169 0.664 -19.920 1.00 61.06 390 ALA A N 1
ATOM 2994 C CA . ALA A 1 390 ? 28.044 1.364 -18.638 1.00 61.06 390 ALA A CA 1
ATOM 2995 C C . ALA A 1 390 ? 26.608 1.814 -18.299 1.00 61.06 390 ALA A C 1
ATOM 2997 O O . ALA A 1 390 ? 26.324 2.087 -17.133 1.00 61.06 390 ALA A O 1
ATOM 2998 N N . GLY A 1 391 ? 25.741 1.942 -19.305 1.00 56.28 391 GLY A N 1
ATOM 2999 C CA . GLY A 1 391 ? 24.355 2.400 -19.187 1.00 56.28 391 GLY A CA 1
ATOM 3000 C C . GLY A 1 391 ? 23.320 1.360 -19.562 1.00 56.28 391 GLY A C 1
ATOM 3001 O O . GLY A 1 391 ? 23.680 0.374 -20.243 1.00 56.28 391 GLY A O 1
#

InterPro domains:
  IPR011527 ABC transporter type 1, transmembrane domain [PF00664] (133-390)
  IPR011527 ABC transporter type 1, transmembrane domain [PS50929] (131-391)
  IPR036640 ABC transporter type 1, transmembrane domain superfamily [G3DSA:1.20.1560.10] (115-391)
  IPR036640 ABC transporter type 1, transmembrane domain superfamily [SSF90123] (118-388)
  IPR039421 Type 1 protein exporter [PTHR43394] (107-385)

Solvent-accessible surface area (backbone atoms only — not comparable to full-atom values): 23679 Å² total; per-residue (Å²): 124,71,68,81,69,61,73,80,72,79,81,89,74,88,81,88,78,84,90,87,76,90,85,87,91,85,76,93,83,79,97,79,72,83,84,76,65,81,74,68,67,68,72,68,73,73,77,79,82,73,84,85,88,76,78,89,74,90,72,82,85,79,86,78,85,88,78,91,75,83,92,77,93,76,84,79,81,82,73,84,87,80,76,93,67,86,75,84,69,76,83,75,82,77,71,59,92,88,56,83,74,70,70,82,71,89,74,70,91,67,74,83,71,80,61,61,69,63,53,46,64,67,43,58,89,47,43,72,54,47,51,52,20,50,53,26,38,48,50,35,31,50,47,65,53,50,49,59,59,52,50,20,52,52,43,41,53,53,50,51,55,64,70,69,46,89,80,77,73,58,69,66,59,59,52,58,67,49,44,59,60,50,53,52,51,50,52,48,53,54,50,35,51,52,32,47,50,51,19,53,52,42,47,49,55,50,38,52,55,47,40,50,50,52,39,53,54,50,51,54,54,59,70,74,51,61,70,67,58,58,74,75,43,60,68,69,56,57,53,42,51,57,49,54,51,42,50,51,48,36,53,48,52,48,44,49,58,60,49,47,49,28,52,51,50,37,53,54,52,42,51,52,54,41,40,73,74,38,56,70,64,34,55,52,51,64,52,50,50,57,53,48,49,53,56,51,47,58,56,46,52,54,50,51,54,41,48,52,53,24,50,54,34,45,51,48,31,50,51,51,52,50,54,52,62,76,40,42,69,59,38,60,75,66,72,39,59,70,58,53,51,52,52,46,48,55,37,45,50,53,22,48,55,38,43,49,55,40,48,52,51,51,52,51,52,53,51,52,49,50,52,49,53,53,50,51,53,52,53,49,51,65,60,33,76,82,77,56,73,94,66